Protein AF-A0A351SE02-F1 (afdb_monomer)

Radius of gyration: 25.23 Å; Cα contacts (8 Å, |Δi|>4): 881; chains: 1; bounding box: 56×39×75 Å

Mean predicted aligned error: 7.27 Å

Solvent-accessible surface area (backbone atoms only — not comparable to full-atom values): 20654 Å² total; per-residue (Å²): 128,82,61,80,40,24,62,47,74,47,62,31,54,42,85,89,70,77,54,74,84,46,60,31,96,68,68,41,52,20,34,37,34,38,17,32,62,73,44,97,53,99,73,54,51,42,64,45,89,55,44,61,27,34,34,48,46,26,38,83,86,72,43,64,73,48,87,78,44,51,63,50,14,23,31,32,40,38,34,26,38,43,74,86,55,94,84,47,66,59,56,66,47,96,65,89,47,91,84,68,55,26,61,90,56,46,68,37,57,36,46,35,87,83,87,40,40,54,44,61,73,86,66,56,66,69,48,76,38,55,32,55,40,34,51,78,77,44,98,88,51,94,63,78,35,30,29,41,71,49,76,41,34,33,49,64,54,38,56,61,53,67,70,34,68,72,49,60,54,48,53,51,51,49,40,47,51,52,34,46,21,48,27,38,42,13,69,72,54,93,62,63,55,38,31,57,46,24,3,60,55,64,36,82,87,37,81,67,48,67,89,47,27,34,26,44,96,45,82,64,38,21,40,21,24,46,39,42,31,30,48,54,36,16,59,72,61,73,49,93,51,40,27,35,50,33,80,49,98,87,50,73,36,54,32,73,57,96,48,41,85,59,48,39,53,48,42,48,22,44,52,92,31,31,28,22,33,30,6,44,16,15,25,58,90,38,74,50,53,76,78,92,69,29,26,23,30,38,50,100,49,90,59,61,26,34,29,40,28,34,35,37,45,79,63,87,83,42,76,54,40,47,66,78,75,73,98,56,60,40,43,58,50,44,58,71,36,51,32,43,72,54,53,42,42,73,74,28,28,50,60,15,38,53,52,29,62,28,52,57,73,86,55,86,33,47,42,48,47,27,32,25,34,72,88,44,50,71,41,74,46,72,77,90

Structure (mmCIF, N/CA/C/O backbone):
data_AF-A0A351SE02-F1
#
_entry.id   AF-A0A351SE02-F1
#
loop_
_atom_site.group_PDB
_atom_site.id
_atom_site.type_symbol
_atom_site.label_atom_id
_atom_site.label_alt_id
_atom_site.label_comp_id
_atom_site.label_asym_id
_atom_site.label_entity_id
_atom_site.label_seq_id
_atom_site.pdbx_PDB_ins_code
_atom_site.Cartn_x
_atom_site.Cartn_y
_atom_site.Cartn_z
_atom_site.occupancy
_atom_site.B_iso_or_equiv
_atom_site.auth_seq_id
_atom_site.auth_comp_id
_atom_site.auth_asym_id
_atom_site.auth_atom_id
_atom_site.pdbx_PDB_model_num
ATOM 1 N N . CYS A 1 1 ? -3.396 -11.768 21.218 1.00 59.88 1 CYS A N 1
ATOM 2 C CA . CYS A 1 1 ? -3.656 -10.996 19.979 1.00 59.88 1 CYS A CA 1
ATOM 3 C C . CYS A 1 1 ? -4.580 -11.697 18.959 1.00 59.88 1 CYS A C 1
ATOM 5 O O . CYS A 1 1 ? -4.852 -11.090 17.928 1.00 59.88 1 CYS A O 1
ATOM 7 N N . GLY A 1 2 ? -5.120 -12.898 19.246 1.00 67.94 2 GLY A N 1
ATOM 8 C CA . GLY A 1 2 ? -6.051 -13.646 18.372 1.00 67.94 2 GLY A CA 1
ATOM 9 C C . GLY A 1 2 ? -5.576 -13.850 16.924 1.00 67.94 2 GLY A C 1
ATOM 10 O O . GLY A 1 2 ? -4.371 -13.742 16.681 1.00 67.94 2 GLY A O 1
ATOM 11 N N . ALA A 1 3 ? -6.491 -14.182 16.004 1.00 73.69 3 ALA A N 1
ATOM 12 C CA . ALA A 1 3 ? -6.165 -14.479 14.605 1.00 73.69 3 ALA A CA 1
ATOM 13 C C . ALA A 1 3 ? -5.929 -13.209 13.764 1.00 73.69 3 ALA A C 1
ATOM 15 O O . ALA A 1 3 ? -6.309 -12.101 14.157 1.00 73.69 3 ALA A O 1
ATOM 16 N N . THR A 1 4 ? -5.254 -13.360 12.626 1.00 75.38 4 THR A N 1
ATOM 17 C CA . THR A 1 4 ? -5.071 -12.300 11.619 1.00 75.38 4 THR A CA 1
ATOM 18 C C . THR A 1 4 ? -6.427 -11.896 11.041 1.00 75.38 4 THR A C 1
ATOM 20 O O . THR A 1 4 ? -7.308 -12.739 10.909 1.00 75.38 4 THR A O 1
ATOM 23 N N . GLY A 1 5 ? -6.627 -10.609 10.755 1.00 78.69 5 GLY A N 1
ATOM 24 C CA . GLY A 1 5 ? -7.899 -10.123 10.211 1.00 78.69 5 GLY A CA 1
ATOM 25 C C . GLY A 1 5 ? -9.024 -9.938 11.237 1.00 78.69 5 GLY A C 1
ATOM 26 O O . GLY A 1 5 ? -9.997 -9.271 10.931 1.00 78.69 5 GLY A O 1
ATOM 27 N N . GLU A 1 6 ? -8.881 -10.407 12.480 1.00 86.75 6 GLU A N 1
ATOM 28 C CA . GLU A 1 6 ? -9.912 -10.209 13.514 1.00 86.75 6 GLU A CA 1
ATOM 29 C C . GLU A 1 6 ? -9.636 -9.013 14.431 1.00 86.75 6 GLU A C 1
ATOM 31 O O . GLU A 1 6 ? -8.521 -8.862 14.943 1.00 86.75 6 GLU A O 1
ATOM 36 N N . ASN A 1 7 ? -10.664 -8.242 14.769 1.00 88.81 7 ASN A N 1
ATOM 37 C CA . ASN A 1 7 ? -10.588 -7.224 15.817 1.00 88.81 7 ASN A CA 1
ATOM 38 C C . ASN A 1 7 ? -10.324 -7.848 17.198 1.00 88.81 7 ASN A C 1
ATOM 40 O O . ASN A 1 7 ? -10.584 -9.036 17.433 1.00 88.81 7 ASN A O 1
ATOM 44 N N . LYS A 1 8 ? -9.757 -7.075 18.133 1.00 90.31 8 LYS A N 1
ATOM 45 C CA . LYS A 1 8 ? -9.518 -7.544 19.511 1.00 90.31 8 LYS A CA 1
ATOM 46 C C . LYS A 1 8 ? -9.843 -6.487 20.544 1.00 90.31 8 LYS A C 1
ATOM 48 O O . LYS A 1 8 ? -9.488 -5.334 20.351 1.00 90.31 8 LYS A O 1
ATOM 53 N N . ILE A 1 9 ? -10.404 -6.934 21.665 1.00 92.00 9 ILE A N 1
ATOM 54 C CA . ILE A 1 9 ? -10.691 -6.139 22.857 1.00 92.00 9 ILE A CA 1
ATOM 55 C C . ILE A 1 9 ? -9.989 -6.739 24.083 1.00 92.00 9 ILE A C 1
ATOM 57 O O . ILE A 1 9 ? -9.808 -7.956 24.174 1.00 92.00 9 ILE A O 1
ATOM 61 N N . GLY A 1 10 ? -9.542 -5.890 25.008 1.00 89.88 10 GLY A N 1
ATOM 62 C CA . GLY A 1 10 ? -8.953 -6.306 26.282 1.00 89.88 10 GLY A CA 1
ATOM 63 C C . GLY A 1 10 ? -8.622 -5.130 27.199 1.00 89.88 10 GLY A C 1
ATOM 64 O O . GLY A 1 10 ? -8.841 -3.975 26.844 1.00 89.88 10 GLY A O 1
ATOM 65 N N . ARG A 1 11 ? -8.088 -5.415 28.389 1.00 87.88 11 ARG A N 1
ATOM 66 C CA . ARG A 1 11 ? -7.691 -4.386 29.366 1.00 87.88 11 ARG A CA 1
ATOM 67 C C . ARG A 1 11 ? -6.524 -3.527 28.865 1.00 87.88 11 ARG A C 1
ATOM 69 O O . ARG A 1 11 ? -5.602 -4.019 28.212 1.00 87.88 11 ARG A O 1
ATOM 76 N N . LEU A 1 12 ? -6.536 -2.261 29.265 1.00 86.69 12 LEU A N 1
ATOM 77 C CA . LEU A 1 12 ? -5.465 -1.286 29.105 1.00 86.69 12 LEU A CA 1
ATOM 78 C C . LEU A 1 12 ? -4.957 -0.870 30.504 1.00 86.69 12 LEU A C 1
ATOM 80 O O . LEU A 1 12 ? -5.762 -0.472 31.345 1.00 86.69 12 LEU A O 1
ATOM 84 N N . PRO A 1 13 ? -3.643 -0.951 30.784 1.00 77.75 13 PRO A N 1
ATOM 85 C CA . PRO A 1 13 ? -2.550 -1.223 29.860 1.00 77.75 13 PRO A CA 1
ATOM 86 C C . PRO A 1 13 ? -2.472 -2.694 29.447 1.00 77.75 13 PRO A C 1
ATOM 88 O O . PRO A 1 13 ? -2.490 -3.604 30.276 1.00 77.75 13 PRO A O 1
ATOM 91 N N . TRP A 1 14 ? -2.304 -2.929 28.146 1.00 71.69 14 TRP A N 1
ATOM 92 C CA . TRP A 1 14 ? -1.930 -4.250 27.659 1.00 71.69 14 TRP A CA 1
ATOM 93 C C . TRP A 1 14 ? -0.460 -4.490 28.005 1.00 71.69 14 TRP A C 1
ATOM 95 O O . TRP A 1 14 ? 0.372 -3.610 27.783 1.00 71.69 14 TRP A O 1
ATOM 105 N N . ARG A 1 15 ? -0.105 -5.685 28.496 1.00 67.50 15 ARG A N 1
ATOM 106 C CA . ARG A 1 15 ? 1.267 -6.002 28.956 1.00 67.50 15 ARG A CA 1
ATOM 107 C C . ARG A 1 15 ? 2.363 -5.616 27.946 1.00 67.50 15 ARG A C 1
ATOM 109 O O . ARG A 1 15 ? 3.444 -5.203 28.343 1.00 67.50 15 ARG A O 1
ATOM 116 N N . SER A 1 16 ? 2.086 -5.743 26.650 1.00 67.12 16 SER A N 1
ATOM 117 C CA . SER A 1 16 ? 3.017 -5.444 25.557 1.00 67.12 16 SER A CA 1
ATOM 118 C C . SER A 1 16 ? 3.159 -3.958 25.220 1.00 67.12 16 SER A C 1
ATOM 120 O O . SER A 1 16 ? 4.087 -3.613 24.502 1.00 67.12 16 SER A O 1
ATOM 122 N N . LEU A 1 17 ? 2.262 -3.087 25.694 1.00 71.25 17 LEU A N 1
ATOM 123 C CA . LEU A 1 17 ? 2.341 -1.644 25.438 1.00 71.25 17 LEU A CA 1
ATOM 124 C C . LEU A 1 17 ? 3.333 -0.937 26.368 1.00 71.25 17 LEU A C 1
ATOM 126 O O . LEU A 1 17 ? 3.732 0.181 26.072 1.00 71.25 17 LEU A O 1
ATOM 130 N N . ALA A 1 18 ? 3.733 -1.581 27.473 1.00 74.56 18 ALA A N 1
ATOM 131 C CA . ALA A 1 18 ? 4.692 -1.048 28.444 1.00 74.56 18 ALA A CA 1
ATOM 132 C C . ALA A 1 18 ? 4.355 0.369 28.962 1.00 74.56 18 ALA A C 1
ATOM 134 O O . ALA A 1 18 ? 5.245 1.121 29.356 1.00 74.56 18 ALA A O 1
ATOM 135 N N . ILE A 1 19 ? 3.066 0.725 28.983 1.00 80.75 19 ILE A N 1
ATOM 136 C CA . ILE A 1 19 ? 2.580 1.978 29.564 1.00 80.75 19 ILE A CA 1
ATOM 137 C C . ILE A 1 19 ? 2.117 1.746 31.013 1.00 80.75 19 ILE A C 1
ATOM 139 O O . ILE A 1 19 ? 1.640 0.649 31.328 1.00 80.75 19 ILE A O 1
ATOM 143 N N . PRO A 1 20 ? 2.233 2.752 31.899 1.00 81.00 20 PRO A N 1
ATOM 144 C CA . PRO A 1 20 ? 1.695 2.664 33.252 1.00 81.00 20 PRO A CA 1
ATOM 145 C C . PRO A 1 20 ? 0.178 2.407 33.267 1.00 81.00 20 PRO A C 1
ATOM 147 O O . PRO A 1 20 ? -0.508 2.754 32.303 1.00 81.00 20 PRO A O 1
ATOM 150 N N . PRO A 1 21 ? -0.367 1.847 34.361 1.00 80.12 21 PRO A N 1
ATOM 151 C CA . PRO A 1 21 ? -1.804 1.760 34.591 1.00 80.12 21 PRO A CA 1
ATOM 152 C C . PRO A 1 21 ? -2.498 3.112 34.421 1.00 80.12 21 PRO A C 1
ATOM 154 O O . PRO A 1 21 ? -2.111 4.096 35.050 1.00 80.12 21 PRO A O 1
ATOM 157 N N . ILE A 1 22 ? -3.536 3.151 33.587 1.00 82.38 22 ILE A N 1
ATOM 158 C CA . ILE A 1 22 ? -4.387 4.328 33.403 1.00 82.38 22 ILE A CA 1
ATOM 159 C C . ILE A 1 22 ? -5.779 3.953 33.898 1.00 82.38 22 ILE A C 1
ATOM 161 O O . ILE A 1 22 ? -6.330 2.930 33.487 1.00 82.38 22 ILE A O 1
ATOM 165 N N . LYS A 1 23 ? -6.325 4.772 34.799 1.00 83.38 23 LYS A N 1
ATOM 166 C CA . LYS A 1 23 ? -7.641 4.573 35.410 1.00 83.38 23 LYS A CA 1
ATOM 167 C C . LYS A 1 23 ? -8.610 5.657 34.943 1.00 83.38 23 LYS A C 1
ATOM 169 O O . LYS A 1 23 ? -8.214 6.811 34.780 1.00 83.38 23 LYS A O 1
ATOM 174 N N . GLY A 1 24 ? -9.858 5.267 34.705 1.00 79.62 24 GLY A N 1
ATOM 175 C CA . GLY A 1 24 ? -10.961 6.174 34.400 1.00 79.62 24 GLY A CA 1
ATOM 176 C C . GLY A 1 24 ? -11.439 6.955 35.629 1.00 79.62 24 GLY A C 1
ATOM 177 O O . GLY A 1 24 ? -10.890 6.823 36.724 1.00 79.62 24 GLY A O 1
ATOM 178 N N . GLY A 1 25 ? -12.491 7.759 35.447 1.00 73.12 25 GLY A N 1
ATOM 179 C CA . GLY A 1 25 ? -13.055 8.612 36.504 1.00 73.12 25 GLY A CA 1
ATOM 180 C C . GLY A 1 25 ? -13.551 7.848 37.738 1.00 73.12 25 GLY A C 1
ATOM 181 O O . GLY A 1 25 ? -13.456 8.368 38.845 1.00 73.12 25 GLY A O 1
ATOM 182 N N . ASP A 1 26 ? -13.987 6.600 37.556 1.00 78.94 26 ASP A N 1
ATOM 183 C CA . ASP A 1 26 ? -14.479 5.721 38.625 1.00 78.94 26 ASP A CA 1
ATOM 184 C C . ASP A 1 26 ? -13.391 4.795 39.211 1.00 78.94 26 ASP A C 1
ATOM 186 O O . ASP A 1 26 ? -13.684 3.880 39.976 1.00 78.94 26 ASP A O 1
ATOM 190 N N . GLY A 1 27 ? -12.113 5.020 38.875 1.00 79.38 27 GLY A N 1
ATOM 191 C CA . GLY A 1 27 ? -10.978 4.271 39.434 1.00 79.38 27 GLY A CA 1
ATOM 192 C C . GLY A 1 27 ? -10.701 2.911 38.779 1.00 79.38 27 GLY A C 1
ATOM 193 O O . GLY A 1 27 ? -9.736 2.245 39.156 1.00 79.38 27 GLY A O 1
ATOM 194 N N . GLU A 1 28 ? -11.488 2.523 37.775 1.00 85.44 28 GLU A N 1
ATOM 195 C CA . GLU A 1 28 ? -11.292 1.301 36.990 1.00 85.44 28 GLU A CA 1
ATOM 196 C C . GLU A 1 28 ? -10.228 1.453 35.907 1.00 85.44 28 GLU A C 1
ATOM 198 O O . GLU A 1 28 ? -10.110 2.504 35.273 1.00 85.44 28 GLU A O 1
ATOM 203 N N . CYS A 1 29 ? -9.478 0.379 35.647 1.00 88.44 29 CYS A N 1
ATOM 204 C CA . CYS A 1 29 ? -8.575 0.349 34.501 1.00 88.44 29 CYS A CA 1
ATOM 205 C C . CYS A 1 29 ? -9.353 0.298 33.188 1.00 88.44 29 CYS A C 1
ATOM 207 O O . CYS A 1 29 ? -10.363 -0.403 33.072 1.00 88.44 29 CYS A O 1
ATOM 209 N N . LEU A 1 30 ? -8.833 1.030 32.207 1.00 91.94 30 LEU A N 1
ATOM 210 C CA . LEU A 1 30 ? -9.443 1.187 30.895 1.00 91.94 30 LEU A CA 1
ATOM 211 C C . LEU A 1 30 ? -9.507 -0.146 30.131 1.00 91.94 30 LEU A C 1
ATOM 213 O O . LEU A 1 30 ? -8.775 -1.098 30.415 1.00 91.94 30 LEU A O 1
ATOM 217 N N . TRP A 1 31 ? -10.363 -0.192 29.119 1.00 93.06 31 TRP A N 1
ATOM 218 C CA . TRP A 1 31 ? -10.367 -1.228 28.090 1.00 93.06 31 TRP A CA 1
ATOM 219 C C . TRP A 1 31 ? -9.957 -0.633 26.749 1.00 93.06 31 TRP A C 1
ATOM 221 O O . TRP A 1 31 ? -9.998 0.578 26.542 1.00 93.06 31 TRP A O 1
ATOM 231 N N . TYR A 1 32 ? -9.522 -1.491 25.842 1.00 92.19 32 TYR A N 1
ATOM 232 C CA . TYR A 1 32 ? -8.991 -1.114 24.548 1.00 92.19 32 TYR A CA 1
ATOM 233 C C . TYR A 1 32 ? -9.416 -2.129 23.494 1.00 92.19 32 TYR A C 1
ATOM 235 O O . TYR A 1 32 ? -9.113 -3.318 23.625 1.00 92.19 32 TYR A O 1
ATOM 243 N N . ALA A 1 33 ? -10.090 -1.646 22.454 1.00 93.38 33 ALA A N 1
ATOM 244 C CA . ALA A 1 33 ? -10.347 -2.374 21.225 1.00 93.38 33 ALA A CA 1
ATOM 245 C C . ALA A 1 33 ? -9.438 -1.853 20.106 1.00 93.38 33 ALA A C 1
ATOM 247 O O . ALA A 1 33 ? -9.236 -0.647 19.967 1.00 93.38 33 ALA A O 1
ATOM 248 N N . VAL A 1 34 ? -8.898 -2.764 19.300 1.00 91.44 34 VAL A N 1
ATOM 249 C CA . VAL A 1 34 ? -8.009 -2.465 18.172 1.00 91.44 34 VAL A CA 1
ATOM 250 C C . VAL A 1 34 ? -8.439 -3.220 16.921 1.00 91.44 34 VAL A C 1
ATOM 252 O O . VAL A 1 34 ? -8.711 -4.427 16.967 1.00 91.44 34 VAL A O 1
ATOM 255 N N . SER A 1 35 ? -8.493 -2.476 15.818 1.00 89.19 35 SER A N 1
ATOM 256 C CA . SER A 1 35 ? -8.848 -2.961 14.492 1.00 89.19 35 SER A CA 1
ATOM 257 C C . SER A 1 35 ? -7.825 -3.987 14.020 1.00 89.19 35 SER A C 1
ATOM 259 O O . SER A 1 35 ? -6.627 -3.861 14.297 1.00 89.19 35 SER A O 1
ATOM 261 N N . SER A 1 36 ? -8.292 -5.008 13.308 1.00 83.19 36 SER A N 1
ATOM 262 C CA . SER A 1 36 ? -7.513 -6.172 12.893 1.00 83.19 36 SER A CA 1
ATOM 263 C C . SER A 1 36 ? -6.149 -5.836 12.280 1.00 83.19 36 SER A C 1
ATOM 265 O O . SER A 1 36 ? -5.126 -6.370 12.725 1.00 83.19 36 SER A O 1
ATOM 267 N N . SER A 1 37 ? -6.136 -4.920 11.312 1.00 81.19 37 SER A N 1
ATOM 268 C CA . SE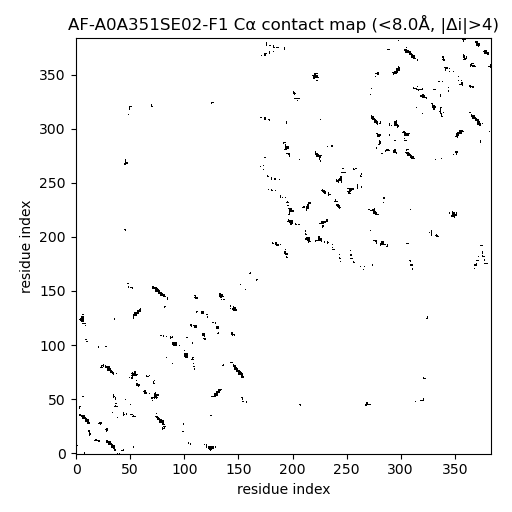R A 1 37 ? -4.950 -4.510 10.556 1.00 81.19 37 SER A CA 1
ATOM 269 C C . SER A 1 37 ? -3.948 -3.734 11.415 1.00 81.19 37 SER A C 1
ATOM 271 O O . SER A 1 37 ? -2.747 -3.814 11.186 1.00 81.19 37 SER A O 1
ATOM 273 N N . TYR A 1 38 ? -4.408 -3.082 12.486 1.00 86.00 38 TYR A N 1
ATOM 274 C CA . TYR A 1 38 ? -3.600 -2.211 13.351 1.00 86.00 38 TYR A CA 1
ATOM 275 C C . TYR A 1 38 ? -3.057 -2.903 14.607 1.00 86.00 38 TYR A C 1
ATOM 277 O O . TYR A 1 38 ? -2.436 -2.275 15.468 1.00 86.00 38 TYR A O 1
ATOM 285 N N . LYS A 1 39 ? -3.260 -4.215 14.741 1.00 82.00 39 LYS A N 1
ATOM 286 C CA . LYS A 1 39 ? -2.710 -4.991 15.858 1.00 82.00 39 LYS A CA 1
ATOM 287 C C . LYS A 1 39 ? -1.205 -5.194 15.684 1.00 82.00 39 LYS A C 1
ATOM 289 O O . LYS A 1 39 ? -0.746 -5.627 14.636 1.00 82.00 39 LYS A O 1
ATOM 294 N N . GLY A 1 40 ? -0.434 -5.018 16.758 1.00 65.00 40 GLY A N 1
ATOM 295 C CA . GLY A 1 40 ? 1.036 -5.113 16.753 1.00 65.00 40 GLY A CA 1
ATOM 296 C C . GLY A 1 40 ? 1.659 -6.509 16.560 1.00 65.00 40 GLY A C 1
ATOM 297 O O . GLY A 1 40 ? 2.735 -6.755 17.100 1.00 65.00 40 GLY A O 1
ATOM 298 N N . ARG A 1 41 ? 1.017 -7.455 15.855 1.00 57.50 41 ARG A N 1
ATOM 299 C CA . ARG A 1 41 ? 1.614 -8.767 15.526 1.00 57.50 41 ARG A CA 1
ATOM 300 C C . ARG A 1 41 ? 2.029 -8.796 14.053 1.00 57.50 41 ARG A C 1
ATOM 302 O O . ARG A 1 41 ? 1.307 -8.286 13.210 1.00 57.50 41 ARG A O 1
ATOM 309 N N . ALA A 1 42 ? 3.154 -9.455 13.760 1.00 51.75 42 ALA A N 1
ATOM 310 C CA . ALA A 1 42 ? 3.844 -9.529 12.461 1.00 51.75 42 ALA A CA 1
ATOM 311 C C . ALA A 1 42 ? 3.056 -10.135 11.273 1.00 51.75 42 ALA A C 1
ATOM 313 O O . ALA A 1 42 ? 3.655 -10.506 10.275 1.00 51.75 42 ALA A O 1
ATOM 314 N N . THR A 1 43 ? 1.736 -10.284 11.375 1.00 57.78 43 THR A N 1
ATOM 315 C CA . THR A 1 43 ? 0.896 -10.842 10.307 1.00 57.78 43 THR A CA 1
ATOM 316 C C . THR A 1 43 ? 0.106 -9.786 9.545 1.00 57.78 43 THR A C 1
ATOM 318 O O . THR A 1 43 ? -0.466 -10.118 8.514 1.00 57.78 43 THR A O 1
ATOM 321 N N . SER A 1 44 ? 0.002 -8.555 10.057 1.00 70.06 44 SER A N 1
ATOM 322 C CA . SER A 1 44 ? -0.679 -7.487 9.322 1.00 70.06 44 SER A CA 1
ATOM 323 C C . SER A 1 44 ? 0.228 -7.005 8.195 1.00 70.06 44 SER A C 1
ATOM 325 O O . SER A 1 44 ? 1.309 -6.477 8.452 1.00 70.06 44 SER A O 1
ATOM 327 N N . LYS A 1 45 ? -0.218 -7.236 6.963 1.00 80.19 45 LYS A N 1
ATOM 328 C CA . LYS A 1 45 ? 0.387 -6.738 5.726 1.00 80.19 45 LYS A CA 1
ATOM 329 C C . LYS A 1 45 ? -0.502 -5.639 5.161 1.00 80.19 45 LYS A C 1
ATOM 331 O O . LYS A 1 45 ? -1.692 -5.609 5.476 1.00 80.19 45 LYS A O 1
ATOM 336 N N . LEU A 1 46 ? 0.064 -4.790 4.309 1.00 87.75 46 LEU A N 1
ATOM 337 C CA . LEU A 1 46 ? -0.655 -3.699 3.654 1.00 87.75 46 LEU A CA 1
ATOM 338 C C . LEU A 1 46 ? -1.227 -2.660 4.637 1.00 87.75 46 LEU A C 1
ATOM 340 O O . LEU A 1 46 ? -2.348 -2.207 4.448 1.00 87.75 46 LEU A O 1
ATOM 344 N N . VAL A 1 47 ? -0.487 -2.321 5.706 1.00 88.56 47 VAL A N 1
ATOM 345 C CA . VAL A 1 47 ? -0.898 -1.305 6.694 1.00 88.56 47 VAL A CA 1
ATOM 346 C C . VAL A 1 47 ? -0.333 0.063 6.309 1.00 88.56 47 VAL A C 1
ATOM 348 O O . VAL A 1 47 ? 0.796 0.413 6.658 1.00 88.56 47 VAL A O 1
ATOM 351 N N . ASN A 1 48 ? -1.142 0.843 5.602 1.00 89.06 48 ASN A N 1
ATOM 352 C CA . ASN A 1 48 ? -0.829 2.162 5.058 1.00 89.06 48 ASN A CA 1
ATOM 353 C C . ASN A 1 48 ? -2.021 3.134 5.176 1.00 89.06 48 ASN A C 1
ATOM 355 O O . ASN A 1 48 ? -3.050 2.830 5.788 1.00 89.06 48 ASN A O 1
ATOM 359 N N . ALA A 1 49 ? -1.870 4.321 4.587 1.00 88.12 49 ALA A N 1
ATOM 360 C CA . ALA A 1 49 ? -2.865 5.393 4.598 1.00 88.12 49 ALA A CA 1
ATOM 361 C C . ALA A 1 49 ? -4.195 5.046 3.909 1.00 88.12 49 ALA A C 1
ATOM 363 O O . ALA A 1 49 ? -5.155 5.795 4.055 1.00 88.12 49 ALA A O 1
ATOM 364 N N . ASP A 1 50 ? -4.273 3.921 3.204 1.00 86.69 50 ASP A N 1
ATOM 365 C CA . ASP A 1 50 ? -5.478 3.415 2.547 1.00 86.69 50 ASP A CA 1
ATOM 366 C C . ASP A 1 50 ? -6.063 2.190 3.277 1.00 86.69 50 ASP A C 1
ATOM 368 O O . ASP A 1 50 ? -7.037 1.584 2.831 1.00 86.69 50 ASP A O 1
ATOM 372 N N . THR A 1 51 ? -5.483 1.802 4.419 1.00 86.88 51 THR A N 1
ATOM 373 C CA . THR A 1 51 ? -6.014 0.744 5.290 1.00 86.88 51 THR A CA 1
ATOM 374 C C . THR A 1 51 ? -7.166 1.271 6.126 1.00 86.88 51 THR A C 1
ATOM 376 O O . THR A 1 51 ? -7.036 2.314 6.760 1.00 86.88 51 THR A O 1
ATOM 379 N N . ASN A 1 52 ? -8.269 0.528 6.174 1.00 83.75 52 ASN A N 1
ATOM 380 C CA . ASN A 1 52 ? -9.458 0.909 6.929 1.00 83.75 52 ASN A CA 1
ATOM 381 C C . ASN A 1 52 ? -9.399 0.551 8.412 1.00 83.75 52 ASN A C 1
ATOM 383 O O . ASN A 1 52 ? -8.863 -0.484 8.817 1.00 83.75 52 ASN A O 1
ATOM 387 N N . GLY A 1 53 ? -10.078 1.369 9.215 1.00 87.00 53 GLY A N 1
ATOM 388 C CA . GLY A 1 53 ? -10.603 0.936 10.504 1.00 87.00 53 GLY A CA 1
ATOM 389 C C . GLY A 1 53 ? -11.776 -0.035 10.339 1.00 87.00 53 GLY A C 1
ATOM 390 O O . GLY A 1 53 ? -12.471 -0.019 9.325 1.00 87.00 53 GLY A O 1
ATOM 391 N N . PHE A 1 54 ? -12.008 -0.860 11.356 1.00 88.94 54 PHE A N 1
ATOM 392 C CA . PHE A 1 54 ? -13.116 -1.821 11.398 1.00 88.94 54 PHE A CA 1
ATOM 393 C C . PHE A 1 54 ? -14.043 -1.564 12.584 1.00 88.94 54 PHE A C 1
ATOM 395 O O . PHE A 1 54 ? -14.682 -2.487 13.082 1.00 88.94 54 PHE A O 1
ATOM 402 N N . PHE A 1 55 ? -14.119 -0.306 13.024 1.00 92.12 55 PHE A N 1
ATOM 403 C CA . PHE A 1 55 ? -14.994 0.110 14.108 1.00 92.12 55 PHE A CA 1
ATOM 404 C C . PHE A 1 55 ? -15.865 1.305 13.737 1.00 92.12 55 PHE A C 1
ATOM 406 O O . PHE A 1 55 ? -15.393 2.285 13.153 1.00 92.12 55 PHE A O 1
ATOM 413 N N . GLU A 1 56 ? -17.110 1.239 14.190 1.00 93.19 56 GLU A N 1
ATOM 414 C CA . GLU A 1 56 ? -18.045 2.356 14.270 1.00 93.19 56 GLU A CA 1
ATOM 415 C C . GLU A 1 56 ? -18.409 2.617 15.731 1.00 93.19 56 GLU A C 1
ATOM 417 O O . GLU A 1 56 ? -18.470 1.704 16.552 1.00 93.19 56 GLU A O 1
ATOM 422 N N . VAL A 1 57 ? -18.651 3.883 16.066 1.00 94.06 57 VAL A N 1
ATOM 423 C CA . VAL A 1 57 ? -19.126 4.277 17.393 1.00 94.06 57 VAL A CA 1
ATOM 424 C C . VAL A 1 57 ? -20.396 5.085 17.228 1.00 94.06 57 VAL A C 1
ATOM 426 O O . VAL A 1 57 ? -20.396 6.083 16.511 1.00 94.06 57 VAL A O 1
ATOM 429 N N . PHE A 1 58 ? -21.445 4.690 17.932 1.00 94.06 58 PHE A N 1
ATOM 430 C CA . PHE A 1 58 ? -22.718 5.386 17.997 1.00 94.06 58 PHE A CA 1
ATOM 431 C C . PHE A 1 58 ? -22.782 6.289 19.231 1.00 94.06 58 PHE A C 1
ATOM 433 O O . PHE A 1 58 ? -22.241 5.991 20.300 1.00 94.06 58 PHE A O 1
ATOM 440 N N . ASN A 1 59 ? -23.437 7.431 19.071 1.00 91.19 59 ASN A N 1
ATOM 441 C CA . ASN A 1 59 ? -23.866 8.290 20.159 1.00 91.19 59 ASN A CA 1
ATOM 442 C C . ASN A 1 59 ? -25.160 7.742 20.772 1.00 91.19 59 ASN A C 1
ATOM 444 O O . ASN A 1 59 ? -25.869 6.937 20.175 1.00 91.19 59 ASN A O 1
ATOM 448 N N . THR A 1 60 ? -25.517 8.242 21.952 1.00 88.19 60 THR A N 1
ATOM 449 C CA . THR A 1 60 ? -26.721 7.808 22.684 1.00 88.19 60 THR A CA 1
ATOM 450 C C . THR A 1 60 ? -28.040 8.133 21.989 1.00 88.19 60 THR A C 1
ATOM 452 O O . THR A 1 60 ? -29.085 7.657 22.411 1.00 88.19 60 THR A O 1
ATOM 455 N N . ASP A 1 61 ? -28.017 9.000 20.978 1.00 88.19 61 ASP A N 1
ATOM 456 C CA . ASP A 1 61 ? -29.174 9.323 20.139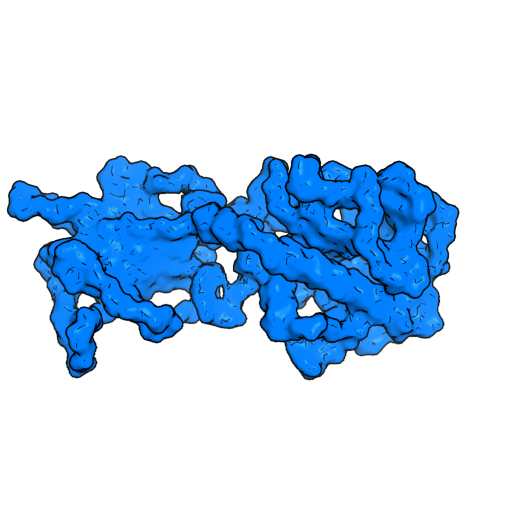 1.00 88.19 61 ASP A CA 1
ATOM 457 C C . ASP A 1 61 ? -29.279 8.423 18.892 1.00 88.19 61 ASP A C 1
ATOM 459 O O . ASP A 1 61 ? -30.134 8.658 18.040 1.00 88.19 61 ASP A O 1
ATOM 463 N N . GLY A 1 62 ? -28.416 7.406 18.778 1.00 88.25 62 GLY A N 1
ATOM 464 C CA . GLY A 1 62 ? -28.360 6.486 17.643 1.00 88.25 62 GLY A CA 1
ATOM 465 C C . GLY A 1 62 ? -27.654 7.055 16.411 1.00 88.25 62 GLY A C 1
ATOM 466 O O . GLY A 1 62 ? -27.633 6.406 15.367 1.00 88.25 62 GLY A O 1
ATOM 467 N N . THR A 1 63 ? -27.069 8.254 16.492 1.00 91.62 63 THR A N 1
ATOM 468 C CA . THR A 1 63 ? -26.256 8.803 15.398 1.00 91.62 63 THR A CA 1
ATOM 469 C C . THR A 1 63 ? -24.842 8.234 15.430 1.00 91.62 63 THR A C 1
ATOM 471 O O . THR A 1 63 ? -24.279 8.010 16.501 1.00 91.62 63 THR A O 1
ATOM 474 N N . LEU A 1 64 ? -24.227 8.029 14.265 1.00 90.69 64 LEU A N 1
ATOM 475 C CA . LEU A 1 64 ? -22.805 7.704 14.206 1.00 90.69 64 LEU A CA 1
ATOM 476 C C . LEU A 1 64 ? -21.976 8.896 14.706 1.00 90.69 64 LEU A C 1
ATOM 478 O O . LEU A 1 64 ? -22.198 10.043 14.317 1.00 90.69 64 LEU A O 1
ATOM 482 N N . ALA A 1 65 ? -20.993 8.621 15.560 1.00 85.75 65 ALA A N 1
ATOM 483 C CA . ALA A 1 65 ? -20.063 9.621 16.075 1.00 85.75 65 ALA A CA 1
ATOM 484 C C . ALA A 1 65 ? -19.095 10.149 15.000 1.00 85.75 65 ALA A C 1
ATOM 486 O O . ALA A 1 65 ? -18.486 11.196 15.204 1.00 85.75 65 ALA A O 1
ATOM 487 N N . HIS A 1 66 ? -18.970 9.433 13.878 1.00 79.31 66 HIS A N 1
ATOM 488 C CA . HIS A 1 66 ? -18.138 9.756 12.715 1.00 79.31 66 HIS A CA 1
ATOM 489 C C . HIS A 1 66 ? -18.921 9.472 11.424 1.00 79.31 66 HIS A C 1
ATOM 491 O O . HIS A 1 66 ? -19.943 8.797 11.474 1.00 79.31 66 HIS A O 1
ATOM 497 N N . SER A 1 67 ? -18.481 9.979 10.270 1.00 66.88 67 SER A N 1
ATOM 498 C CA . SER A 1 67 ? -19.285 10.034 9.030 1.00 66.88 67 SER A CA 1
ATOM 499 C C . SER A 1 67 ? -19.706 8.678 8.426 1.00 66.88 67 SER A C 1
ATOM 501 O O . SER A 1 67 ? -20.467 8.661 7.462 1.00 66.88 67 SER A O 1
ATOM 503 N N . GLY A 1 68 ? -19.229 7.548 8.963 1.00 68.81 68 GLY A N 1
ATOM 504 C CA . GLY A 1 68 ? -19.416 6.206 8.393 1.00 68.81 68 GLY A CA 1
ATOM 505 C C . GLY A 1 68 ? -18.561 5.949 7.144 1.00 68.81 68 GLY A C 1
ATOM 506 O O . GLY A 1 68 ? -18.448 4.804 6.696 1.00 68.81 68 GLY A O 1
ATOM 507 N N . ASN A 1 69 ? -17.917 6.988 6.602 1.00 75.00 69 ASN A N 1
ATOM 508 C CA . ASN A 1 69 ? -16.989 6.858 5.491 1.00 75.00 69 ASN A CA 1
ATOM 509 C C . ASN A 1 69 ? -15.756 6.050 5.902 1.00 75.00 69 ASN A C 1
ATOM 511 O O . ASN A 1 69 ? -15.350 6.038 7.065 1.00 75.00 69 ASN A O 1
ATOM 515 N N . ALA A 1 70 ? -15.138 5.399 4.921 1.00 72.25 70 ALA A N 1
ATOM 516 C CA . ALA A 1 70 ? -13.992 4.520 5.107 1.00 72.25 70 ALA A CA 1
ATOM 517 C C . ALA A 1 70 ? -12.797 5.222 5.791 1.00 72.25 70 ALA A C 1
ATOM 519 O O . ALA A 1 70 ? -12.197 4.667 6.714 1.00 72.25 70 ALA A O 1
ATOM 520 N N . GLU A 1 71 ? -12.513 6.469 5.414 1.00 73.38 71 GLU A N 1
ATOM 521 C CA . GLU A 1 71 ? -11.448 7.314 5.972 1.00 73.38 71 GLU A CA 1
ATOM 522 C C . GLU A 1 71 ? -11.690 7.768 7.422 1.00 73.38 71 GLU A C 1
ATOM 524 O O . GLU A 1 71 ? -10.739 8.041 8.159 1.00 73.38 71 GLU A O 1
ATOM 529 N N . ASP A 1 72 ? -12.949 7.792 7.860 1.00 80.25 72 ASP A N 1
ATOM 530 C CA . ASP A 1 72 ? -13.340 8.166 9.223 1.00 80.25 72 ASP A CA 1
ATOM 531 C C . ASP A 1 72 ? -13.574 6.943 10.120 1.00 80.25 72 ASP A C 1
ATOM 533 O O . ASP A 1 72 ? -13.895 7.079 11.307 1.00 80.25 72 ASP A O 1
ATOM 537 N N . ARG A 1 73 ? -13.382 5.729 9.585 1.00 86.69 73 ARG A N 1
ATOM 538 C CA . ARG A 1 73 ? -13.500 4.507 10.380 1.00 86.69 73 ARG A CA 1
ATOM 539 C C . ARG A 1 73 ? -12.470 4.487 11.494 1.00 86.69 73 ARG A C 1
ATOM 541 O O . ARG A 1 73 ? -11.305 4.873 11.353 1.00 86.69 73 ARG A O 1
ATOM 548 N N . ILE A 1 74 ? -12.918 3.978 12.630 1.00 92.06 74 ILE A N 1
ATOM 549 C CA . ILE A 1 74 ? -12.130 3.964 13.848 1.00 92.06 74 ILE A CA 1
ATOM 550 C C . ILE A 1 74 ? -11.185 2.758 13.815 1.00 92.06 74 ILE A C 1
ATOM 552 O O . ILE A 1 74 ? -11.580 1.630 13.513 1.00 92.06 74 ILE A O 1
ATOM 556 N N . ILE A 1 75 ? -9.910 2.996 14.124 1.00 91.94 75 ILE A N 1
ATOM 557 C CA . ILE A 1 75 ? -8.881 1.946 14.189 1.00 91.94 75 ILE A CA 1
ATOM 558 C C . ILE A 1 75 ? -8.669 1.451 15.617 1.00 91.94 75 ILE A C 1
ATOM 560 O O . ILE A 1 75 ? -8.165 0.347 15.827 1.00 91.94 75 ILE A O 1
ATOM 564 N N . ALA A 1 76 ? -9.053 2.259 16.605 1.00 93.69 76 ALA A N 1
ATOM 565 C CA . ALA A 1 76 ? -9.000 1.878 17.999 1.00 93.69 76 ALA A CA 1
ATOM 566 C C . ALA A 1 76 ? -10.016 2.635 18.859 1.00 93.69 76 ALA A C 1
ATOM 568 O O . ALA A 1 76 ? -10.258 3.826 18.660 1.00 93.69 76 ALA A O 1
ATOM 569 N N . VAL A 1 77 ? -10.552 1.944 19.863 1.00 95.19 77 VAL A N 1
ATOM 570 C CA . VAL A 1 77 ? -11.462 2.504 20.867 1.00 95.19 77 VAL A CA 1
ATOM 571 C C . VAL A 1 77 ? -10.883 2.245 22.248 1.00 95.19 77 VAL A C 1
ATOM 573 O O . VAL A 1 77 ? -10.470 1.132 22.563 1.00 95.19 77 VAL A O 1
ATOM 576 N N . ILE A 1 78 ? -10.842 3.276 23.079 1.00 94.25 78 ILE A N 1
ATOM 577 C CA . ILE A 1 78 ? -10.459 3.197 24.484 1.00 94.25 78 ILE A CA 1
ATOM 578 C C . ILE A 1 78 ? -11.724 3.425 25.301 1.00 94.25 78 ILE A C 1
ATOM 580 O O . ILE A 1 78 ? -12.373 4.460 25.155 1.00 94.25 78 ILE A O 1
ATOM 584 N N . PHE A 1 79 ? -12.052 2.475 26.167 1.00 94.25 79 PHE A N 1
ATOM 585 C CA . PHE A 1 79 ? -13.227 2.529 27.025 1.00 94.25 79 PHE A CA 1
ATOM 586 C C . PHE A 1 79 ? -12.790 2.839 28.451 1.00 94.25 79 PHE A C 1
ATOM 588 O O . PHE A 1 79 ? -11.870 2.215 28.986 1.00 94.25 79 PHE A O 1
ATOM 595 N N . ALA A 1 80 ? -13.471 3.786 29.074 1.00 93.44 80 ALA A N 1
ATOM 596 C CA . ALA A 1 80 ? -13.480 3.970 30.510 1.00 93.44 80 ALA A CA 1
ATOM 597 C C . ALA A 1 80 ? -14.806 3.410 31.035 1.00 93.44 80 ALA A C 1
ATOM 599 O O . ALA A 1 80 ? -15.831 4.077 30.849 1.00 93.44 80 ALA A O 1
ATOM 600 N N . PRO A 1 81 ? -14.783 2.220 31.668 1.00 91.88 81 PRO A N 1
ATOM 601 C CA . PRO A 1 81 ? -15.943 1.698 32.374 1.00 91.88 81 PRO A CA 1
ATOM 602 C C . PRO A 1 81 ? -16.435 2.724 33.383 1.00 91.88 81 PRO A C 1
ATOM 604 O O . PRO A 1 81 ? -15.623 3.291 34.127 1.00 91.88 81 PRO A O 1
ATOM 607 N N . GLY A 1 82 ? -17.740 2.969 33.405 1.00 89.62 82 GLY A N 1
ATOM 608 C CA . GLY A 1 82 ? -18.338 3.794 34.443 1.00 89.62 82 GLY A CA 1
ATOM 609 C C . GLY A 1 82 ? -18.568 3.007 35.733 1.00 89.62 82 GLY A C 1
ATOM 610 O O . GLY A 1 82 ? -18.041 1.903 35.942 1.00 89.62 82 GLY A O 1
ATOM 611 N N . HIS A 1 83 ? -19.380 3.582 36.618 1.00 88.69 83 HIS A N 1
ATOM 612 C CA . HIS A 1 83 ? -19.844 2.927 37.839 1.00 88.69 83 HIS A CA 1
ATOM 613 C C . HIS A 1 83 ? -20.452 1.542 37.540 1.00 88.69 83 HIS A C 1
ATOM 615 O O . HIS A 1 83 ? -21.207 1.442 36.576 1.00 88.69 83 HIS A O 1
ATOM 621 N N . PRO A 1 84 ? -20.190 0.493 38.345 1.00 89.19 84 PRO A N 1
ATOM 622 C CA . PRO A 1 84 ? -20.780 -0.823 38.113 1.00 89.19 84 PRO A CA 1
ATOM 623 C C . PRO A 1 84 ? -22.309 -0.768 38.044 1.00 89.19 84 PRO A C 1
ATOM 625 O O . PRO A 1 84 ? -22.955 -0.199 38.928 1.00 89.19 84 PRO A O 1
ATOM 628 N N . LEU A 1 85 ? -22.884 -1.364 37.001 1.00 88.19 85 LEU A N 1
ATOM 629 C CA . LEU A 1 85 ? -24.331 -1.446 36.801 1.00 88.19 85 LEU A CA 1
ATOM 630 C C . LEU A 1 85 ? -24.813 -2.896 36.958 1.00 88.19 85 LEU A C 1
ATOM 632 O O . LEU A 1 85 ? -24.122 -3.842 36.584 1.00 88.19 85 LEU A O 1
ATOM 636 N N . GLY A 1 86 ? -26.020 -3.077 37.503 1.00 85.62 86 GLY A N 1
ATOM 637 C CA . GLY A 1 86 ? -26.660 -4.392 37.614 1.00 85.62 86 GLY A CA 1
ATOM 638 C C . GLY A 1 86 ? -25.839 -5.419 38.405 1.00 85.62 86 GLY A C 1
ATOM 639 O O . GLY A 1 86 ? -25.456 -5.173 39.546 1.00 85.62 86 GLY A O 1
ATOM 640 N N . GLU A 1 87 ? -25.607 -6.585 37.797 1.00 84.81 87 GLU A N 1
ATOM 641 C CA . GLU A 1 87 ? -24.916 -7.736 38.401 1.00 84.81 87 GLU A CA 1
ATOM 642 C C . GLU A 1 87 ? -23.441 -7.848 37.978 1.00 84.81 87 GLU A C 1
ATOM 644 O O . GLU A 1 87 ? -22.852 -8.925 38.057 1.00 84.81 87 GLU A O 1
ATOM 649 N N . GLN A 1 88 ? -22.830 -6.758 37.508 1.00 87.94 88 GLN A N 1
ATOM 650 C CA . GLN A 1 88 ? -21.429 -6.776 37.099 1.00 87.94 88 GLN A CA 1
ATOM 651 C C . GLN A 1 88 ? -20.498 -7.238 38.226 1.00 87.94 88 GLN A C 1
ATOM 653 O O . GLN A 1 88 ? -20.310 -6.553 39.235 1.00 87.94 88 GLN A O 1
ATOM 658 N N . ASP A 1 89 ? -19.855 -8.388 38.015 1.00 87.75 89 ASP A N 1
ATOM 659 C CA . ASP A 1 89 ? -18.837 -8.917 38.915 1.00 87.75 89 ASP A CA 1
ATOM 660 C C . ASP A 1 89 ? -17.450 -8.460 38.468 1.00 87.75 89 ASP A C 1
ATOM 662 O O . ASP A 1 89 ? -16.816 -9.054 37.594 1.00 87.75 89 ASP A O 1
ATOM 666 N N . ARG A 1 90 ? -16.959 -7.391 39.095 1.00 87.75 90 ARG A N 1
ATOM 667 C CA . ARG A 1 90 ? -15.606 -6.860 38.877 1.00 87.75 90 ARG A CA 1
ATOM 668 C C . ARG A 1 90 ? -14.574 -7.446 39.849 1.00 87.75 90 ARG A C 1
ATOM 670 O O . ARG A 1 90 ? -13.483 -6.890 39.986 1.00 87.75 90 ARG A O 1
ATOM 677 N N . GLY A 1 91 ? -14.904 -8.550 40.525 1.00 80.88 91 GLY A N 1
ATOM 678 C CA . GLY A 1 91 ? -14.064 -9.217 41.515 1.00 80.88 91 GLY A CA 1
ATOM 679 C C . GLY A 1 91 ? -12.703 -9.657 40.969 1.00 80.88 91 GLY A C 1
ATOM 680 O O . GLY A 1 91 ? -12.557 -10.002 39.793 1.00 80.88 91 GLY A O 1
ATOM 681 N N . GLN A 1 92 ? -11.686 -9.613 41.838 1.00 69.62 92 GLN A N 1
ATOM 682 C CA . GLN A 1 92 ? -10.313 -10.023 41.526 1.00 69.62 92 GLN A CA 1
ATOM 683 C C . GLN A 1 92 ? -10.225 -11.516 41.199 1.00 69.62 92 GLN A C 1
ATOM 685 O O . GLN A 1 92 ? -10.758 -12.352 41.924 1.00 69.62 92 GLN A O 1
ATOM 690 N N . THR A 1 93 ? -9.480 -11.850 40.146 1.00 67.06 93 THR A N 1
ATOM 691 C CA . THR A 1 93 ? -8.939 -13.202 39.954 1.00 67.06 93 THR A CA 1
ATOM 692 C C . THR A 1 93 ? -7.852 -13.510 40.993 1.00 67.06 93 THR A C 1
ATOM 694 O O . THR A 1 93 ? -7.270 -12.586 41.556 1.00 67.06 93 THR A O 1
ATOM 697 N N . ASP A 1 94 ? -7.521 -14.792 41.204 1.00 61.12 94 ASP A N 1
ATOM 698 C CA . ASP A 1 94 ? -6.480 -15.248 42.155 1.00 61.12 94 ASP A CA 1
ATOM 699 C C . ASP A 1 94 ? -5.079 -14.635 41.916 1.00 61.12 94 ASP A C 1
ATOM 701 O O . ASP A 1 94 ? -4.208 -14.672 42.792 1.00 61.12 94 ASP A O 1
ATOM 705 N N . ASP A 1 95 ? -4.860 -14.033 40.745 1.00 59.22 95 ASP A N 1
ATOM 706 C CA . ASP A 1 95 ? -3.671 -13.255 40.429 1.00 59.22 95 ASP A CA 1
ATOM 707 C C . ASP A 1 95 ? -3.667 -11.923 41.197 1.00 59.22 95 ASP A C 1
ATOM 709 O O . ASP A 1 95 ? -4.476 -11.025 40.957 1.00 59.22 95 ASP A O 1
ATOM 713 N N . LYS A 1 96 ? -2.705 -11.771 42.117 1.00 58.56 96 LYS A N 1
ATOM 714 C CA . LYS A 1 96 ? -2.450 -10.534 42.875 1.00 58.56 96 LYS A CA 1
ATOM 715 C C . LYS A 1 96 ? -1.944 -9.419 41.956 1.00 58.56 96 LYS A C 1
ATOM 717 O O . LYS A 1 96 ? -0.751 -9.124 41.918 1.00 58.56 96 LYS A O 1
ATOM 722 N N . VAL A 1 97 ? -2.845 -8.804 41.201 1.00 65.62 97 VAL A N 1
ATOM 723 C CA . VAL A 1 97 ? -2.551 -7.610 40.408 1.00 65.62 97 VAL A CA 1
ATOM 724 C C . VAL A 1 97 ? -2.828 -6.381 41.272 1.00 65.62 97 VAL A C 1
ATOM 726 O O . VAL A 1 97 ? -3.971 -6.118 41.639 1.00 65.62 97 VAL A O 1
ATOM 729 N N . GLU A 1 98 ? -1.768 -5.648 41.618 1.00 66.06 98 GLU A N 1
ATOM 730 C CA . GLU A 1 98 ? -1.825 -4.500 42.542 1.00 66.06 98 GLU A CA 1
ATOM 731 C C . GLU A 1 98 ? -2.462 -3.250 41.912 1.00 66.06 98 GLU A C 1
ATOM 733 O O . GLU A 1 98 ? -3.042 -2.429 42.616 1.00 66.06 98 GLU A O 1
ATOM 738 N N . GLU A 1 99 ? -2.398 -3.120 40.584 1.00 72.75 99 GLU A N 1
ATOM 739 C CA . GLU A 1 99 ? -2.775 -1.881 39.892 1.00 72.75 99 GLU A CA 1
ATOM 740 C C . GLU A 1 99 ? -4.092 -1.979 39.115 1.00 72.75 99 GLU A C 1
ATOM 742 O O . GLU A 1 99 ? -4.986 -1.151 39.304 1.00 72.75 99 GLU A O 1
ATOM 747 N N . CYS A 1 100 ? -4.219 -3.004 38.268 1.00 75.69 100 CYS A N 1
ATOM 748 C CA . CYS A 1 100 ? -5.404 -3.314 37.466 1.00 75.69 100 CYS A CA 1
ATOM 749 C C . CYS A 1 100 ? -5.925 -4.708 37.817 1.00 75.69 100 CYS A C 1
ATOM 751 O O . CYS A 1 100 ? -5.797 -5.644 37.027 1.00 75.69 100 CYS A O 1
ATOM 753 N N . GLY A 1 101 ? -6.438 -4.847 39.040 1.00 73.06 101 GLY A N 1
ATOM 754 C CA . GLY A 1 101 ? -7.114 -6.061 39.493 1.00 73.06 101 GLY A CA 1
ATOM 755 C C . GLY A 1 101 ? -8.460 -6.293 38.799 1.00 73.06 101 GLY A C 1
ATOM 756 O O . GLY A 1 101 ? -8.798 -5.663 37.797 1.00 73.06 101 GLY A O 1
ATOM 757 N N . GLY A 1 102 ? -9.247 -7.201 39.363 1.00 81.62 102 GLY A N 1
ATOM 758 C CA . GLY A 1 102 ? -10.509 -7.641 38.782 1.00 81.62 102 GLY A CA 1
ATOM 759 C C . GLY A 1 102 ? -10.324 -8.868 37.895 1.00 81.62 102 GLY A C 1
ATOM 760 O O . GLY A 1 102 ? -9.341 -9.597 38.038 1.00 81.62 102 GLY A O 1
ATOM 761 N N . ASN A 1 103 ? -11.259 -9.085 36.978 1.00 86.25 103 ASN A N 1
ATOM 762 C CA . ASN A 1 103 ? -11.170 -10.133 35.970 1.00 86.25 103 ASN A CA 1
ATOM 763 C C . ASN A 1 103 ? -11.024 -9.552 34.554 1.00 86.25 103 ASN A C 1
ATOM 765 O O . ASN A 1 103 ? -11.002 -8.332 34.340 1.00 86.25 103 ASN A O 1
ATOM 769 N N . TYR A 1 104 ? -10.864 -10.459 33.590 1.00 86.00 104 TYR A N 1
ATOM 770 C CA . TYR A 1 104 ? -10.589 -10.164 32.181 1.00 86.00 104 TYR A CA 1
ATOM 771 C C . TYR A 1 104 ? -11.802 -10.398 31.270 1.00 86.00 104 TYR A C 1
ATOM 773 O O . TYR A 1 104 ? -11.646 -10.468 30.051 1.00 86.00 104 TYR A O 1
ATOM 781 N N . THR A 1 105 ? -13.002 -10.512 31.838 1.00 90.62 105 THR A N 1
ATOM 782 C CA . THR A 1 105 ? -14.242 -10.707 31.081 1.00 90.62 105 THR A CA 1
ATOM 783 C C . THR A 1 105 ? -14.845 -9.345 30.746 1.00 90.62 105 THR A C 1
ATOM 785 O O . THR A 1 105 ? -15.298 -8.647 31.646 1.00 90.62 105 THR A O 1
ATOM 788 N N . ALA A 1 106 ? -14.856 -8.951 29.468 1.00 92.75 106 ALA A N 1
ATOM 789 C CA . ALA A 1 106 ? -15.312 -7.619 29.045 1.00 92.75 106 ALA A CA 1
ATOM 790 C C . ALA A 1 106 ? -16.746 -7.297 29.499 1.00 92.75 106 ALA A C 1
ATOM 792 O O . ALA A 1 106 ? -16.992 -6.198 29.986 1.00 92.75 106 ALA A O 1
ATOM 793 N N . SER A 1 107 ? -17.653 -8.277 29.457 1.00 93.38 107 SER A N 1
ATOM 794 C CA . SER A 1 107 ? -19.061 -8.119 29.860 1.00 93.38 107 SER A CA 1
ATOM 795 C C . SER A 1 107 ? -19.264 -7.835 31.352 1.00 93.38 107 SER A C 1
ATOM 797 O O . SER A 1 107 ? -20.356 -7.462 31.765 1.00 93.38 107 SER A O 1
ATOM 799 N N . ASN A 1 108 ? -18.227 -7.999 32.180 1.00 93.12 108 ASN A N 1
ATOM 800 C CA . ASN A 1 108 ? -18.266 -7.602 33.588 1.00 93.12 108 ASN A CA 1
ATOM 801 C C . ASN A 1 108 ? -17.967 -6.104 33.795 1.00 93.12 108 ASN A C 1
ATOM 803 O O . ASN A 1 108 ? -18.037 -5.616 34.923 1.00 93.12 108 ASN A O 1
ATOM 807 N N . TYR A 1 109 ? -17.593 -5.383 32.735 1.00 93.19 109 TYR A N 1
ATOM 808 C CA . TYR A 1 109 ? -17.151 -3.988 32.807 1.00 93.19 109 TYR A CA 1
ATOM 809 C C . TYR A 1 109 ? -17.808 -3.081 31.781 1.00 93.19 109 TYR A C 1
ATOM 811 O O . TYR A 1 109 ? -17.984 -1.915 32.095 1.00 93.19 109 TYR A O 1
ATOM 819 N N . LEU A 1 110 ? -18.072 -3.593 30.580 1.00 94.25 110 LEU A N 1
ATOM 820 C CA . LEU A 1 110 ? -18.599 -2.833 29.455 1.00 94.25 110 LEU A CA 1
ATOM 821 C C . LEU A 1 110 ? -20.049 -3.240 29.206 1.00 94.25 110 LEU A C 1
ATOM 823 O O . LEU A 1 110 ? -20.387 -4.421 29.327 1.00 94.25 110 LEU A O 1
ATOM 827 N N . GLU A 1 111 ? -20.886 -2.270 28.859 1.00 92.81 111 GLU A N 1
ATOM 828 C CA . GLU A 1 111 ? -22.316 -2.453 28.625 1.00 92.81 111 GLU A CA 1
ATOM 829 C C . GLU A 1 111 ? -22.748 -1.987 27.230 1.00 92.81 111 GLU A C 1
ATOM 831 O O . GLU A 1 111 ? -22.009 -1.338 26.491 1.00 92.81 111 GLU A O 1
ATOM 836 N N . GLY A 1 112 ? -23.990 -2.306 26.880 1.00 91.75 112 GLY A N 1
ATOM 837 C CA . GLY A 1 112 ? -24.626 -1.931 25.626 1.00 91.75 112 GLY A CA 1
ATOM 838 C C . GLY A 1 112 ? -26.054 -1.434 25.823 1.00 91.75 112 GLY A C 1
ATOM 839 O O . GLY A 1 112 ? -26.604 -1.498 26.924 1.00 91.75 112 GLY A O 1
ATOM 840 N N . ASP A 1 113 ? -26.684 -0.971 24.747 1.00 90.19 113 ASP A N 1
ATOM 841 C CA . ASP A 1 113 ? -28.093 -0.548 24.751 1.00 90.19 113 ASP A CA 1
ATOM 842 C C . ASP A 1 113 ? -29.084 -1.692 24.463 1.00 90.19 113 ASP A C 1
ATOM 844 O O . ASP A 1 113 ? -30.297 -1.485 24.493 1.00 90.19 113 ASP A O 1
ATOM 848 N N . GLY A 1 114 ? -28.569 -2.906 24.247 1.00 87.38 114 GLY A N 1
ATOM 849 C CA . GLY A 1 114 ? -29.330 -4.106 23.897 1.00 87.38 114 GLY A CA 1
ATOM 850 C C . GLY A 1 114 ? -29.271 -4.454 22.409 1.00 87.38 114 GLY A C 1
ATOM 851 O O . GLY A 1 114 ? -29.446 -5.625 22.076 1.00 87.38 114 GLY A O 1
ATOM 852 N N . ASP A 1 115 ? -28.955 -3.478 21.553 1.00 89.94 115 ASP A N 1
ATOM 853 C CA . ASP A 1 115 ? -28.724 -3.668 20.118 1.00 89.94 115 ASP A CA 1
ATOM 854 C C . ASP A 1 115 ? -27.217 -3.667 19.800 1.00 89.94 115 ASP A C 1
ATOM 856 O O . ASP A 1 115 ? -26.734 -4.519 19.052 1.00 89.94 115 ASP A O 1
ATOM 860 N N . ILE A 1 116 ? -26.462 -2.751 20.415 1.00 93.12 116 ILE A N 1
ATOM 861 C CA . ILE A 1 116 ? -25.004 -2.629 20.317 1.00 93.12 116 ILE A CA 1
ATOM 862 C C . ILE A 1 116 ? -24.386 -2.966 21.675 1.00 93.12 116 ILE A C 1
ATOM 864 O O . ILE A 1 116 ? -24.723 -2.348 22.684 1.00 93.12 116 ILE A O 1
ATOM 868 N N . ASP A 1 117 ? -23.454 -3.921 21.701 1.00 93.38 117 ASP A N 1
ATOM 869 C CA . ASP A 1 117 ? -22.785 -4.395 22.918 1.00 93.38 117 ASP A CA 1
ATOM 870 C C . ASP A 1 117 ? -21.289 -4.053 22.911 1.00 93.38 117 ASP A C 1
ATOM 872 O O . ASP A 1 117 ? -20.523 -4.591 22.110 1.00 93.38 117 ASP A O 1
ATOM 876 N N . ASN A 1 118 ? -20.845 -3.207 23.850 1.00 95.19 118 ASN A N 1
ATOM 877 C CA . ASN A 1 118 ? -19.435 -2.829 23.944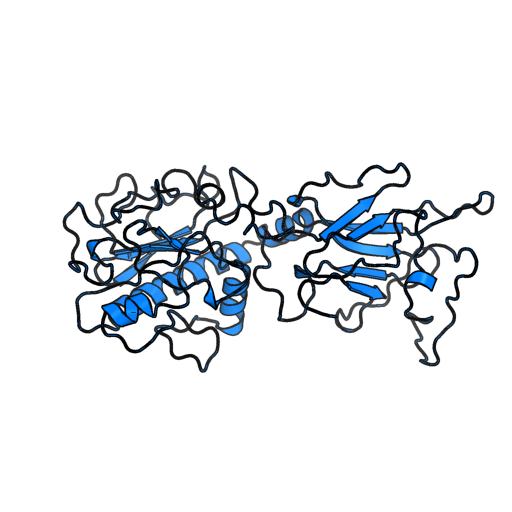 1.00 95.19 118 ASN A CA 1
ATOM 878 C C . ASN A 1 118 ? -18.499 -3.970 24.364 1.00 95.19 118 ASN A C 1
ATOM 880 O O . ASN A 1 118 ? -17.285 -3.878 24.159 1.00 95.19 118 ASN A O 1
ATOM 884 N N . ALA A 1 119 ? -19.028 -5.032 24.971 1.00 94.50 119 ALA A N 1
ATOM 885 C CA . ALA A 1 119 ? -18.236 -6.150 25.463 1.00 94.50 119 ALA A CA 1
ATOM 886 C C . ALA A 1 119 ? -17.955 -7.221 24.401 1.00 94.50 119 ALA A C 1
ATOM 888 O O . ALA A 1 119 ? -17.028 -8.023 24.578 1.00 94.50 119 ALA A O 1
ATOM 889 N N . THR A 1 120 ? -18.736 -7.252 23.321 1.00 92.62 120 THR A N 1
ATOM 890 C CA . THR A 1 120 ? -18.763 -8.372 22.377 1.00 92.62 120 THR A CA 1
ATOM 891 C C . THR A 1 120 ? -18.322 -7.929 20.990 1.00 92.62 120 THR A C 1
ATOM 893 O O . THR A 1 120 ? -18.870 -7.005 20.406 1.00 92.62 120 THR A O 1
ATOM 896 N N . LEU A 1 121 ? -17.336 -8.637 20.437 1.00 92.31 121 LEU A N 1
ATOM 897 C CA . LEU A 1 121 ? -16.967 -8.517 19.027 1.00 92.31 121 LEU A CA 1
ATOM 898 C C . LEU A 1 121 ? -17.674 -9.620 18.236 1.00 92.31 121 LEU A C 1
ATOM 900 O O . LEU A 1 121 ? -17.726 -10.762 18.698 1.00 92.31 121 LEU A O 1
ATOM 904 N N . GLN A 1 122 ? -18.147 -9.307 17.032 1.00 88.94 122 GLN A N 1
ATOM 905 C CA . GLN A 1 122 ? -18.794 -10.261 16.125 1.00 88.94 122 GLN A CA 1
ATOM 906 C C . GLN A 1 122 ? -17.844 -11.395 15.712 1.00 88.94 122 GLN A C 1
ATOM 908 O O . GLN A 1 122 ? -18.268 -12.534 15.514 1.00 88.94 122 GLN A O 1
ATOM 913 N N . GLY A 1 123 ? -16.542 -11.099 15.644 1.00 82.31 123 GLY A N 1
ATOM 914 C CA . GLY A 1 123 ? -15.518 -12.044 15.205 1.00 82.31 123 GLY A CA 1
ATOM 915 C C . GLY A 1 123 ? -15.532 -12.268 13.689 1.00 82.31 123 GLY A C 1
ATOM 916 O O . GLY A 1 123 ? -16.471 -11.901 12.992 1.00 82.31 123 GLY A O 1
ATOM 917 N N . GLY A 1 124 ? -14.462 -12.871 13.171 1.00 82.69 124 GLY A N 1
ATOM 918 C CA . GLY A 1 124 ? -14.242 -13.014 11.731 1.00 82.69 124 GLY A CA 1
ATOM 919 C C . GLY A 1 124 ? -13.279 -11.976 11.154 1.00 82.69 124 GLY A C 1
ATOM 920 O O . GLY A 1 124 ? -12.874 -11.019 11.818 1.00 82.69 124 GLY A O 1
ATOM 921 N N . THR A 1 125 ? -12.854 -12.229 9.919 1.00 81.50 125 THR A N 1
ATOM 922 C CA . THR A 1 125 ? -11.874 -11.409 9.205 1.00 81.50 125 THR A CA 1
ATOM 923 C C . THR A 1 125 ? -12.530 -10.167 8.622 1.00 81.50 125 THR A C 1
ATOM 925 O O . THR A 1 125 ? -13.533 -10.287 7.927 1.00 81.50 125 THR A O 1
ATOM 928 N N . ASP A 1 126 ? -11.939 -9.000 8.883 1.00 79.31 126 ASP A N 1
ATOM 929 C CA . ASP A 1 126 ? -12.315 -7.714 8.285 1.00 79.31 126 ASP A CA 1
ATOM 930 C C . ASP A 1 126 ? -13.799 -7.350 8.525 1.00 79.31 126 ASP A C 1
ATOM 932 O O . ASP A 1 126 ? -14.448 -6.675 7.726 1.00 79.31 126 ASP A O 1
ATOM 936 N N . VAL A 1 127 ? -14.335 -7.807 9.664 1.00 85.25 127 VAL A N 1
ATOM 937 C CA . VAL A 1 127 ? -15.706 -7.542 10.113 1.00 85.25 127 VAL A CA 1
ATOM 938 C C . VAL A 1 127 ? -15.771 -6.202 10.838 1.00 85.25 127 VAL A C 1
ATOM 940 O O . VAL A 1 127 ? -14.929 -5.893 11.681 1.00 85.25 127 VAL A O 1
ATOM 943 N N . LEU A 1 128 ? -16.791 -5.414 10.503 1.00 87.56 128 LEU A N 1
ATOM 944 C CA . LEU A 1 128 ? -17.092 -4.141 11.143 1.00 87.56 128 LEU A CA 1
ATOM 945 C C . LEU A 1 128 ? -17.778 -4.385 12.494 1.00 87.56 128 LEU A C 1
ATOM 947 O O . LEU A 1 128 ? -18.897 -4.893 12.529 1.00 87.56 128 LEU A O 1
ATOM 951 N N . ASP A 1 129 ? -17.120 -4.011 13.590 1.00 92.12 129 ASP A N 1
ATOM 952 C CA . ASP A 1 129 ? -17.713 -4.028 14.929 1.00 92.12 129 ASP A CA 1
ATOM 953 C C . ASP A 1 129 ? -18.259 -2.643 15.295 1.00 92.12 129 ASP A C 1
ATOM 955 O O . ASP A 1 129 ? -17.707 -1.605 14.917 1.00 92.12 129 ASP A O 1
ATOM 959 N N . GLN A 1 130 ? -19.352 -2.627 16.051 1.00 93.88 130 GLN A N 1
ATOM 960 C CA . GLN A 1 130 ? -20.031 -1.407 16.469 1.00 93.88 130 GLN A CA 1
ATOM 961 C C . GLN A 1 130 ? -19.949 -1.269 17.985 1.00 93.88 130 GLN A C 1
ATOM 963 O O . GLN A 1 130 ? -20.076 -2.246 18.718 1.00 93.88 130 GLN A O 1
ATOM 968 N N . PHE A 1 131 ? -19.754 -0.040 18.442 1.00 95.62 131 PHE A N 1
ATOM 969 C CA . PHE A 1 131 ? -19.721 0.329 19.852 1.00 95.62 131 PHE A CA 1
ATOM 970 C C . PHE A 1 131 ? -20.663 1.503 20.104 1.00 95.62 131 PHE A C 1
ATOM 972 O O . PHE A 1 131 ? -21.001 2.243 19.181 1.00 95.62 131 PHE A O 1
ATOM 979 N N . ILE A 1 132 ? -21.050 1.731 21.355 1.00 94.81 132 ILE A N 1
ATOM 980 C CA . ILE A 1 132 ? -21.938 2.828 21.740 1.00 94.81 132 ILE A CA 1
ATOM 981 C C . ILE A 1 132 ? -21.382 3.617 22.927 1.00 94.81 132 ILE A C 1
ATOM 983 O O . ILE A 1 132 ? -20.891 3.063 23.910 1.00 94.81 132 ILE A O 1
ATOM 987 N N . ARG A 1 133 ? -21.442 4.951 22.838 1.00 93.81 133 ARG A N 1
ATOM 988 C CA . ARG A 1 133 ? -21.078 5.852 23.941 1.00 93.81 133 ARG A CA 1
ATOM 989 C C . ARG A 1 133 ? -22.181 5.872 24.986 1.00 93.81 133 ARG A C 1
ATOM 991 O O . ARG A 1 133 ? -23.308 6.188 24.645 1.00 93.81 133 ARG A O 1
ATOM 998 N N . GLY A 1 134 ? -21.840 5.669 26.252 1.00 89.38 134 GLY A N 1
ATOM 999 C CA . GLY A 1 134 ? -22.743 5.827 27.390 1.00 89.38 134 GLY A CA 1
ATOM 1000 C C . GLY A 1 134 ? -22.837 7.250 27.938 1.00 89.38 134 GLY A C 1
ATOM 1001 O O . GLY A 1 134 ? -21.969 8.109 27.721 1.00 89.38 134 GLY A O 1
ATOM 1002 N N . GLN A 1 135 ? -23.910 7.503 28.691 1.00 82.38 135 GLN A N 1
ATOM 1003 C CA . GLN A 1 135 ? -24.055 8.712 29.508 1.00 82.38 135 GLN A CA 1
ATOM 1004 C C . GLN A 1 135 ? -23.399 8.519 30.882 1.00 82.38 135 GLN A C 1
ATOM 1006 O O . GLN A 1 135 ? -23.324 7.394 31.369 1.00 82.38 135 GLN A O 1
ATOM 1011 N N . PRO A 1 136 ? -22.946 9.597 31.548 1.00 80.88 136 PRO A N 1
ATOM 1012 C CA . PRO A 1 136 ? -22.513 9.505 32.937 1.00 80.88 136 PRO A CA 1
ATOM 1013 C C . PRO A 1 136 ? -23.595 8.861 33.807 1.00 80.88 136 PRO A C 1
ATOM 1015 O O . PRO A 1 136 ? -24.774 9.200 33.671 1.00 80.88 136 PRO A O 1
ATOM 1018 N N . HIS A 1 137 ? -23.190 7.977 34.721 1.00 81.94 137 HIS A N 1
ATOM 1019 C CA . HIS A 1 137 ? -24.120 7.375 35.668 1.00 81.94 137 HIS A CA 1
ATOM 1020 C C . HIS A 1 137 ? -24.877 8.464 36.438 1.00 81.94 137 HIS A C 1
ATOM 1022 O O . HIS A 1 137 ? -24.273 9.334 37.072 1.00 81.94 137 HIS A O 1
ATOM 1028 N N . ASN A 1 138 ? -26.206 8.396 36.398 1.00 77.62 138 ASN A N 1
ATOM 1029 C CA . ASN A 1 138 ? -27.064 9.242 37.209 1.00 77.62 138 ASN A CA 1
ATOM 1030 C C . ASN A 1 138 ? -27.752 8.372 38.270 1.00 77.62 138 ASN A C 1
ATOM 1032 O O . ASN A 1 138 ? -28.619 7.577 37.915 1.00 77.62 138 ASN A O 1
ATOM 1036 N N . PRO A 1 139 ? -27.447 8.550 39.568 1.00 75.06 139 PRO A N 1
ATOM 1037 C CA . PRO A 1 139 ? -28.023 7.726 40.634 1.00 75.06 139 PRO A CA 1
ATOM 1038 C C . PRO A 1 139 ? -29.541 7.905 40.794 1.00 75.06 139 PRO A C 1
ATOM 1040 O O . PRO A 1 139 ? -30.175 7.153 41.528 1.00 75.06 139 PRO A O 1
ATOM 1043 N N . ASN A 1 140 ? -30.131 8.902 40.125 1.00 80.06 140 ASN A N 1
ATOM 1044 C CA . ASN A 1 140 ? -31.563 9.193 40.166 1.00 80.06 140 ASN A CA 1
ATOM 1045 C C . ASN A 1 140 ? -32.324 8.713 38.916 1.00 80.06 140 ASN A C 1
ATOM 1047 O O . ASN A 1 140 ? -33.515 8.999 38.797 1.00 80.06 140 ASN A O 1
ATOM 1051 N N . SER A 1 141 ? -31.669 8.029 37.974 1.00 73.12 141 SER A N 1
ATOM 1052 C CA . SER A 1 141 ? -32.321 7.433 36.803 1.00 73.12 141 SER A CA 1
ATOM 1053 C C . SER A 1 141 ? -31.710 6.080 36.464 1.00 73.12 141 SER A C 1
ATOM 1055 O O . SER A 1 141 ? -30.508 5.884 36.630 1.00 73.12 141 SER A O 1
ATOM 1057 N N . GLU A 1 142 ? -32.511 5.165 35.923 1.00 73.19 142 GLU A N 1
ATOM 1058 C CA . GLU A 1 142 ? -31.991 3.907 35.383 1.00 73.19 142 GLU A CA 1
ATOM 1059 C C . GLU A 1 142 ? -31.052 4.213 34.210 1.00 73.19 142 GLU A C 1
ATOM 1061 O O . GLU A 1 142 ? -31.481 4.573 33.117 1.00 73.19 142 GLU A O 1
ATOM 1066 N N . THR A 1 143 ? -29.747 4.144 34.473 1.00 72.81 143 THR A N 1
ATOM 1067 C CA . THR A 1 143 ? -28.715 4.201 33.438 1.00 72.81 143 THR A CA 1
ATOM 1068 C C . THR A 1 143 ? -28.425 2.758 33.059 1.00 72.81 143 THR A C 1
ATOM 1070 O O . THR A 1 143 ? -28.012 1.992 33.926 1.00 72.81 143 THR A O 1
ATOM 1073 N N . THR A 1 144 ? -28.690 2.375 31.813 1.00 82.75 144 THR A N 1
ATOM 1074 C CA . THR A 1 144 ? -28.516 0.991 31.341 1.00 82.75 144 THR A CA 1
ATOM 1075 C C . THR A 1 144 ? -27.109 0.715 30.813 1.00 82.75 144 THR A C 1
ATOM 1077 O O . THR A 1 144 ? -26.676 -0.430 30.846 1.00 82.75 144 THR A O 1
ATOM 1080 N N . TYR A 1 145 ? -26.384 1.757 30.398 1.00 89.75 145 TYR A N 1
ATOM 1081 C CA . TYR A 1 145 ? -24.988 1.702 29.961 1.00 89.75 145 TYR A CA 1
ATOM 1082 C C . TYR A 1 145 ? -24.308 3.051 30.226 1.00 89.75 145 TYR A C 1
ATOM 1084 O O . TYR A 1 145 ? -24.912 4.111 30.013 1.00 89.75 145 TYR A O 1
ATOM 1092 N N . ASN A 1 146 ? -23.071 3.038 30.730 1.00 91.44 146 ASN A N 1
ATOM 1093 C CA . ASN A 1 146 ? -22.390 4.266 31.166 1.00 91.44 146 ASN A CA 1
ATOM 1094 C C . ASN A 1 146 ? -20.930 4.408 30.705 1.00 91.44 146 ASN A C 1
ATOM 1096 O O . ASN A 1 146 ? -20.251 5.367 31.090 1.00 91.44 146 ASN A O 1
ATOM 1100 N N . ASP A 1 147 ? -20.474 3.515 29.829 1.00 92.12 147 ASP A N 1
ATOM 1101 C CA . ASP A 1 147 ? -19.120 3.535 29.285 1.00 92.12 147 ASP A CA 1
ATOM 1102 C C . ASP A 1 147 ? -18.783 4.834 28.551 1.00 92.12 147 ASP A C 1
ATOM 1104 O O . ASP A 1 147 ? -19.508 5.316 27.675 1.00 92.12 147 ASP A O 1
ATOM 1108 N N . ARG A 1 148 ? -17.612 5.398 28.849 1.00 91.81 148 ARG A N 1
ATOM 1109 C CA . ARG A 1 148 ? -17.085 6.566 28.133 1.00 91.81 148 ARG A CA 1
ATOM 1110 C C . ARG A 1 148 ? -16.024 6.123 27.141 1.00 91.81 148 ARG A C 1
ATOM 1112 O O . ARG A 1 148 ? -15.100 5.407 27.504 1.00 91.81 148 ARG A O 1
ATOM 1119 N N . LEU A 1 149 ? -16.139 6.576 25.895 1.00 93.44 149 LEU A N 1
ATOM 1120 C CA . LEU A 1 149 ? -15.265 6.137 24.809 1.00 93.44 149 LEU A CA 1
ATOM 1121 C C . LEU A 1 149 ? -14.402 7.296 24.306 1.00 93.44 149 LEU A C 1
ATOM 1123 O O . LEU A 1 149 ? -14.885 8.416 24.100 1.00 93.44 149 LEU A O 1
ATOM 1127 N N . LEU A 1 150 ? -13.136 6.990 24.049 1.00 93.00 150 LEU A N 1
ATOM 1128 C CA . LEU A 1 150 ? -12.227 7.778 23.227 1.00 93.00 150 LEU A CA 1
ATOM 1129 C C . LEU A 1 150 ? -11.894 6.960 21.978 1.00 93.00 150 LEU A C 1
ATOM 1131 O O . LEU A 1 150 ? -11.630 5.765 22.068 1.00 93.00 150 LEU A O 1
ATOM 1135 N N . THR A 1 151 ? -11.915 7.599 20.817 1.00 94.19 151 THR A N 1
ATOM 1136 C CA . THR A 1 151 ? -11.676 6.948 19.525 1.00 94.19 151 THR A CA 1
ATOM 1137 C C . THR A 1 151 ? -10.390 7.469 18.914 1.00 94.19 151 THR A C 1
ATOM 1139 O O . THR A 1 151 ? -10.061 8.633 19.118 1.00 94.19 151 THR A O 1
ATOM 1142 N N . ILE A 1 152 ? -9.701 6.616 18.162 1.00 92.75 152 ILE A N 1
ATOM 1143 C CA . ILE A 1 152 ? -8.621 7.006 17.257 1.00 92.75 152 ILE A CA 1
ATOM 1144 C C . ILE A 1 152 ? -9.067 6.604 15.855 1.00 92.75 152 ILE A C 1
ATOM 1146 O O . ILE A 1 152 ? -9.283 5.412 15.602 1.00 92.75 152 ILE A O 1
ATOM 1150 N N . THR A 1 153 ? -9.245 7.575 14.965 1.00 91.94 153 THR A N 1
ATOM 1151 C CA . THR A 1 153 ? -9.607 7.312 13.570 1.00 91.94 153 THR A CA 1
ATOM 1152 C C . THR A 1 153 ? -8.382 6.956 12.737 1.00 91.94 153 THR A C 1
ATOM 1154 O O . THR A 1 153 ? -7.227 7.205 13.101 1.00 91.94 153 THR A O 1
ATOM 1157 N N . GLN A 1 154 ? -8.652 6.344 11.592 1.00 88.88 154 GLN A N 1
ATOM 1158 C CA . GLN A 1 154 ? -7.669 6.096 10.550 1.00 88.88 154 GLN A CA 1
ATOM 1159 C C . GLN A 1 154 ? -6.981 7.404 10.119 1.00 88.88 154 GLN A C 1
ATOM 1161 O O . GLN A 1 154 ? -5.748 7.496 10.141 1.00 88.88 154 GLN A O 1
ATOM 1166 N N . SER A 1 155 ? -7.784 8.429 9.825 1.00 87.94 155 SER A N 1
ATOM 1167 C CA . SER A 1 155 ? -7.326 9.740 9.367 1.00 87.94 155 SER A CA 1
ATOM 1168 C C . SER A 1 155 ? -6.473 10.474 10.410 1.00 87.94 155 SER A C 1
ATOM 1170 O O . SER A 1 155 ? -5.445 11.061 10.061 1.00 87.94 155 SER A O 1
ATOM 1172 N N . GLU A 1 156 ? -6.814 10.391 11.700 1.00 91.56 156 GLU A N 1
ATOM 1173 C CA . GLU A 1 156 ? -6.026 10.964 12.803 1.00 91.56 156 GLU A CA 1
ATOM 1174 C C . GLU A 1 156 ? -4.622 10.345 12.887 1.00 91.56 156 GLU A C 1
ATOM 1176 O O . GLU A 1 156 ? -3.619 11.059 13.016 1.00 91.56 156 GLU A O 1
ATOM 1181 N N . LEU A 1 157 ? -4.527 9.016 12.778 1.00 91.06 157 LEU A N 1
ATOM 1182 C CA . LEU A 1 157 ? -3.240 8.326 12.819 1.00 91.06 157 LEU A CA 1
ATOM 1183 C C . LEU A 1 157 ? -2.386 8.673 11.594 1.00 91.06 157 LEU A C 1
ATOM 1185 O O . LEU A 1 157 ? -1.217 9.044 11.735 1.00 91.06 157 LEU A O 1
ATOM 1189 N N . TRP A 1 158 ? -2.948 8.550 10.392 1.00 89.56 158 TRP A N 1
ATOM 1190 C CA . TRP A 1 158 ? -2.166 8.669 9.163 1.00 89.56 158 TRP A CA 1
ATOM 1191 C C . TRP A 1 158 ? -1.806 10.100 8.802 1.00 89.56 158 TRP A C 1
ATOM 1193 O O . TRP A 1 158 ? -0.689 10.321 8.339 1.00 89.56 158 TRP A O 1
ATOM 1203 N N . SER A 1 159 ? -2.661 11.080 9.101 1.00 89.25 159 SER A N 1
ATOM 1204 C CA . SER A 1 159 ? -2.278 12.495 8.988 1.00 89.25 159 SER A CA 1
ATOM 1205 C C . SER A 1 159 ? -1.056 12.814 9.857 1.00 89.25 159 SER A C 1
ATOM 1207 O O . SER A 1 159 ? -0.146 13.513 9.415 1.00 89.25 159 SER A O 1
ATOM 1209 N N . THR A 1 160 ? -0.966 12.219 11.052 1.00 91.12 160 THR A N 1
ATOM 1210 C CA . THR A 1 160 ? 0.192 12.369 11.945 1.00 91.12 160 THR A CA 1
ATOM 1211 C C . THR A 1 160 ? 1.439 11.660 11.409 1.00 91.12 160 THR A C 1
ATOM 1213 O O . THR A 1 160 ? 2.544 12.199 11.497 1.00 91.12 160 THR A O 1
ATOM 1216 N N . ILE A 1 161 ? 1.299 10.445 10.869 1.00 90.88 161 ILE A N 1
ATOM 1217 C CA . ILE A 1 161 ? 2.430 9.675 10.328 1.00 90.88 161 ILE A CA 1
ATOM 1218 C C . ILE A 1 161 ? 2.987 10.337 9.063 1.00 90.88 161 ILE A C 1
ATOM 1220 O O . ILE A 1 161 ? 4.198 10.526 8.965 1.00 90.88 161 ILE A O 1
ATOM 1224 N N . LEU A 1 162 ? 2.120 10.711 8.121 1.00 89.00 162 LEU A N 1
ATOM 1225 C CA . LEU A 1 162 ? 2.503 11.248 6.811 1.00 89.00 162 LEU A CA 1
ATOM 1226 C C . LEU A 1 162 ? 3.001 12.695 6.889 1.00 89.00 162 LEU A C 1
ATOM 1228 O O . LEU A 1 162 ? 3.760 13.120 6.027 1.00 89.00 162 LEU A O 1
ATOM 1232 N N . ALA A 1 163 ? 2.682 13.425 7.963 1.00 88.69 163 ALA A N 1
ATOM 1233 C CA . ALA A 1 163 ? 3.303 14.718 8.254 1.00 88.69 163 ALA A CA 1
ATOM 1234 C C . ALA A 1 163 ? 4.805 14.618 8.601 1.00 88.69 163 ALA A C 1
ATOM 1236 O O . ALA A 1 163 ? 5.484 15.638 8.729 1.00 88.69 163 ALA A O 1
ATOM 1237 N N . ARG A 1 164 ? 5.350 13.408 8.795 1.00 90.12 164 ARG A N 1
ATOM 1238 C CA . ARG A 1 164 ? 6.772 13.202 9.095 1.00 90.12 164 ARG A CA 1
ATOM 1239 C C . ARG A 1 164 ? 7.558 13.048 7.795 1.00 90.12 164 ARG A C 1
ATOM 1241 O O . ARG A 1 164 ? 7.466 12.004 7.157 1.00 90.12 164 ARG A O 1
ATOM 1248 N N . ASN A 1 165 ? 8.443 14.001 7.493 1.00 86.56 165 ASN A N 1
ATOM 1249 C CA . ASN A 1 165 ? 9.335 13.951 6.318 1.00 86.56 165 ASN A CA 1
ATOM 1250 C C . ASN A 1 165 ? 10.082 12.613 6.169 1.00 86.56 165 ASN A C 1
ATOM 1252 O O . ASN A 1 165 ? 10.250 12.112 5.063 1.00 86.56 165 ASN A O 1
ATOM 1256 N N . SER A 1 166 ? 10.437 11.981 7.295 1.00 89.38 166 SER A N 1
ATOM 1257 C CA . SER A 1 166 ? 11.109 10.678 7.320 1.00 89.38 166 SER A CA 1
ATOM 1258 C C . SER A 1 166 ? 10.335 9.547 6.634 1.00 89.38 166 SER A C 1
ATOM 1260 O O . SER A 1 166 ? 10.920 8.510 6.349 1.00 89.38 166 SER A O 1
ATOM 1262 N N . VAL A 1 167 ? 9.012 9.668 6.472 1.00 88.88 167 VAL A N 1
ATOM 1263 C CA . VAL A 1 167 ? 8.201 8.652 5.782 1.00 88.88 167 VAL A CA 1
ATOM 1264 C C . VAL A 1 167 ? 8.370 8.797 4.275 1.00 88.88 167 VAL A C 1
ATOM 1266 O O . VAL A 1 167 ? 8.730 7.823 3.622 1.00 88.88 167 VAL A O 1
ATOM 1269 N N . THR A 1 168 ? 8.203 10.009 3.744 1.00 86.06 168 THR A N 1
ATOM 1270 C CA . THR A 1 168 ? 8.414 10.303 2.320 1.00 86.06 168 THR A CA 1
ATOM 1271 C C . THR A 1 168 ? 9.843 9.989 1.883 1.00 86.06 168 THR A C 1
ATOM 1273 O O . THR A 1 168 ? 10.027 9.332 0.867 1.00 86.06 168 THR A O 1
ATOM 1276 N N . GLU A 1 169 ? 10.850 10.362 2.680 1.00 91.25 169 GLU A N 1
ATOM 1277 C CA . GLU A 1 169 ? 12.262 10.046 2.400 1.00 91.25 169 GLU A CA 1
ATOM 1278 C C . GLU A 1 169 ? 12.507 8.533 2.291 1.00 91.25 169 GLU A C 1
ATOM 1280 O O . GLU A 1 169 ? 13.211 8.078 1.392 1.00 91.25 169 GLU A O 1
ATOM 1285 N N . LYS A 1 170 ? 11.896 7.736 3.177 1.00 93.19 170 LYS A N 1
ATOM 1286 C CA . LYS A 1 170 ? 12.017 6.273 3.141 1.00 93.19 170 LYS A CA 1
ATOM 1287 C C . LYS A 1 170 ? 11.307 5.654 1.945 1.00 93.19 170 LYS A C 1
ATOM 1289 O O . LYS A 1 170 ? 11.835 4.717 1.365 1.00 93.19 170 LYS A O 1
ATOM 1294 N N . LEU A 1 171 ? 10.124 6.153 1.589 1.00 93.25 171 LEU A N 1
ATOM 1295 C CA . LEU A 1 171 ? 9.394 5.675 0.414 1.00 93.25 171 LEU A CA 1
ATOM 1296 C C . LEU A 1 171 ? 10.151 6.016 -0.871 1.00 93.25 171 LEU A C 1
ATOM 1298 O O . LEU A 1 171 ? 10.263 5.166 -1.747 1.00 93.25 171 LEU A O 1
ATOM 1302 N N . GLN A 1 172 ? 10.752 7.205 -0.952 1.00 93.62 172 GLN A N 1
ATOM 1303 C CA . GLN A 1 172 ? 11.612 7.585 -2.069 1.00 93.62 172 GLN A CA 1
ATOM 1304 C C . GLN A 1 172 ? 12.846 6.675 -2.179 1.00 93.62 172 GLN A C 1
ATOM 1306 O O . GLN A 1 172 ? 13.108 6.150 -3.257 1.00 93.62 172 GLN A O 1
ATOM 1311 N N . LEU A 1 173 ? 13.562 6.436 -1.072 1.00 94.75 173 LEU A N 1
ATOM 1312 C CA . LEU A 1 173 ? 14.723 5.537 -1.058 1.00 94.75 173 LEU A CA 1
ATOM 1313 C C . LEU A 1 173 ? 14.339 4.098 -1.427 1.00 94.75 173 LEU A C 1
ATOM 1315 O O . LEU A 1 173 ? 15.037 3.451 -2.203 1.00 94.75 173 LEU A O 1
ATOM 1319 N N . LEU A 1 174 ? 13.208 3.609 -0.914 1.00 96.06 174 LEU A N 1
ATOM 1320 C CA . LEU A 1 174 ? 12.699 2.291 -1.278 1.00 96.06 174 LEU A CA 1
ATOM 1321 C C . LEU A 1 174 ? 12.348 2.227 -2.771 1.00 96.06 174 LEU A C 1
ATOM 1323 O O . LEU A 1 174 ? 12.701 1.256 -3.426 1.00 96.06 174 LEU A O 1
ATOM 1327 N N . THR A 1 175 ? 11.716 3.264 -3.329 1.00 97.19 175 THR A N 1
ATOM 1328 C CA . THR A 1 175 ? 11.412 3.335 -4.772 1.00 97.19 175 THR A CA 1
ATOM 1329 C C . THR A 1 175 ? 12.690 3.258 -5.606 1.00 97.19 175 THR A C 1
ATOM 1331 O O . THR A 1 175 ? 12.741 2.497 -6.568 1.00 97.19 175 THR A O 1
ATOM 1334 N N . GLN A 1 176 ? 13.736 3.985 -5.201 1.00 97.00 176 GLN A N 1
ATOM 1335 C CA . GLN A 1 176 ? 15.050 3.913 -5.838 1.00 97.00 176 GLN A CA 1
ATOM 1336 C C . GLN A 1 176 ? 15.632 2.501 -5.782 1.00 97.00 176 GLN A C 1
ATOM 1338 O O . GLN A 1 176 ? 16.006 1.953 -6.811 1.00 97.00 176 GLN A O 1
ATOM 1343 N N . THR A 1 177 ? 15.669 1.906 -4.589 1.00 96.81 177 THR A N 1
ATOM 1344 C CA . THR A 1 177 ? 16.235 0.566 -4.373 1.00 96.81 177 THR A CA 1
ATOM 1345 C C . THR A 1 177 ? 15.502 -0.467 -5.230 1.00 96.81 177 THR A C 1
ATOM 1347 O O . THR A 1 177 ? 16.115 -1.317 -5.863 1.00 96.81 177 THR A O 1
ATOM 1350 N N . LEU A 1 178 ? 14.173 -0.372 -5.314 1.00 97.94 178 LEU A N 1
ATOM 1351 C CA . LEU A 1 178 ? 13.362 -1.256 -6.149 1.00 97.94 178 LEU A CA 1
ATOM 1352 C C . LEU A 1 178 ? 13.626 -1.045 -7.649 1.00 97.94 178 LEU A C 1
ATOM 1354 O O . LEU A 1 178 ? 13.664 -2.020 -8.395 1.00 97.94 178 LEU A O 1
ATOM 1358 N N . ALA A 1 179 ? 13.873 0.188 -8.095 1.00 98.44 179 ALA A N 1
ATOM 1359 C CA . ALA A 1 179 ? 14.316 0.460 -9.462 1.00 98.44 179 ALA A CA 1
ATOM 1360 C C . ALA A 1 179 ? 15.710 -0.128 -9.746 1.00 98.44 179 ALA A C 1
ATOM 1362 O O . ALA A 1 179 ? 15.920 -0.745 -10.788 1.00 98.44 179 ALA A O 1
ATOM 1363 N N . GLU A 1 180 ? 16.639 -0.032 -8.794 1.00 97.19 180 GLU A N 1
ATOM 1364 C CA . GLU A 1 180 ? 17.963 -0.667 -8.863 1.00 97.19 180 GLU A CA 1
ATOM 1365 C C . GLU A 1 180 ? 17.865 -2.199 -8.891 1.00 97.19 180 GLU A C 1
ATOM 1367 O O . GLU A 1 180 ? 18.659 -2.862 -9.560 1.00 97.19 180 GLU A O 1
ATOM 1372 N N . CYS A 1 181 ? 16.857 -2.784 -8.244 1.00 97.06 181 CYS A N 1
ATOM 1373 C CA . CYS A 1 181 ? 16.553 -4.209 -8.346 1.00 97.06 181 CYS A CA 1
ATOM 1374 C C . CYS A 1 181 ? 16.055 -4.611 -9.738 1.00 97.06 181 CYS A C 1
ATOM 1376 O O . CYS A 1 181 ? 16.499 -5.627 -10.275 1.00 97.06 181 CYS A O 1
ATOM 1378 N N . VAL A 1 182 ? 15.188 -3.800 -10.352 1.00 97.88 182 VAL A N 1
ATOM 1379 C CA . VAL A 1 182 ? 14.754 -3.987 -11.747 1.00 97.88 182 VAL A CA 1
ATOM 1380 C C . VAL A 1 182 ? 15.945 -3.867 -12.705 1.00 97.88 182 VAL A C 1
ATOM 1382 O O . VAL A 1 182 ? 16.138 -4.735 -13.554 1.00 97.88 182 VAL A O 1
ATOM 1385 N N . ALA A 1 183 ? 16.815 -2.876 -12.520 1.00 97.06 183 ALA A N 1
ATOM 1386 C CA . ALA A 1 183 ? 18.054 -2.745 -13.288 1.00 97.06 183 ALA A CA 1
ATOM 1387 C C . ALA A 1 183 ? 19.014 -3.934 -13.077 1.00 97.06 183 ALA A C 1
ATOM 1389 O O . ALA A 1 183 ? 19.587 -4.461 -14.032 1.00 97.06 183 ALA A O 1
ATOM 1390 N N . SER A 1 184 ? 19.150 -4.418 -11.838 1.00 95.19 184 SER A N 1
ATOM 1391 C CA . SER A 1 184 ? 19.965 -5.595 -11.499 1.00 95.19 184 SER A CA 1
ATOM 1392 C C . SER A 1 184 ? 19.439 -6.865 -12.163 1.00 95.19 184 SER A C 1
ATOM 1394 O O . SER A 1 184 ? 20.233 -7.696 -12.610 1.00 95.19 184 SER A O 1
ATOM 1396 N N . TYR A 1 185 ? 18.112 -7.000 -12.287 1.00 95.19 185 TYR A N 1
ATOM 1397 C CA . TYR A 1 185 ? 17.519 -8.003 -13.163 1.00 95.19 185 TYR A CA 1
ATOM 1398 C C . TYR A 1 185 ? 18.031 -7.790 -14.590 1.00 95.19 185 TYR A C 1
ATOM 1400 O O . TYR A 1 185 ? 18.669 -8.693 -15.115 1.00 95.19 185 TYR A O 1
ATOM 1408 N N . GLY A 1 186 ? 17.883 -6.609 -15.194 1.00 94.06 186 GLY A N 1
ATOM 1409 C CA . GLY A 1 186 ? 18.401 -6.303 -16.539 1.00 94.06 186 GLY A CA 1
ATOM 1410 C C . GLY A 1 186 ? 19.831 -6.793 -16.792 1.00 94.06 186 GLY A C 1
ATOM 1411 O O . GLY A 1 186 ? 20.078 -7.529 -17.748 1.00 94.06 186 GLY A O 1
ATOM 1412 N N . LEU A 1 187 ? 20.733 -6.505 -15.852 1.00 91.88 187 LEU A N 1
ATOM 1413 C CA . LEU A 1 187 ? 22.163 -6.827 -15.914 1.00 91.88 187 LEU A CA 1
ATOM 1414 C C . LEU A 1 187 ? 22.521 -8.308 -15.694 1.00 91.88 187 LEU A C 1
ATOM 1416 O O . LEU A 1 187 ? 23.634 -8.723 -16.016 1.00 91.88 187 LEU A O 1
ATOM 1420 N N . ALA A 1 188 ? 21.623 -9.122 -15.135 1.00 88.19 188 ALA A N 1
ATOM 1421 C CA . ALA A 1 188 ? 21.926 -10.515 -14.787 1.00 88.19 188 ALA A CA 1
ATOM 1422 C C . ALA A 1 188 ? 21.869 -11.508 -15.974 1.00 88.19 188 ALA A C 1
ATOM 1424 O O . ALA A 1 188 ? 22.157 -12.693 -15.790 1.00 88.19 188 ALA A O 1
ATOM 1425 N N . GLY A 1 189 ? 21.485 -11.057 -17.173 1.00 71.56 189 GLY A N 1
ATOM 1426 C CA . GLY A 1 189 ? 21.327 -11.892 -18.370 1.00 71.56 189 GLY A CA 1
ATOM 1427 C C . GLY A 1 189 ? 22.571 -11.970 -19.266 1.00 71.56 189 GLY A C 1
ATOM 1428 O O . GLY A 1 189 ? 23.538 -11.232 -19.102 1.00 71.56 189 GLY A O 1
ATOM 1429 N N . THR A 1 190 ? 22.544 -12.882 -20.246 1.00 65.19 190 THR A N 1
ATOM 1430 C CA . THR A 1 190 ? 23.544 -12.950 -21.337 1.00 65.19 190 THR A CA 1
ATOM 1431 C C . THR A 1 190 ? 23.053 -12.346 -22.656 1.00 65.19 190 THR A C 1
ATOM 1433 O O . THR A 1 190 ? 23.851 -12.162 -23.574 1.00 65.19 190 THR A O 1
ATOM 1436 N N . SER A 1 191 ? 21.745 -12.108 -22.777 1.00 60.34 191 SER A N 1
ATOM 1437 C CA . SER A 1 191 ? 21.103 -11.341 -23.848 1.00 60.34 191 SER A CA 1
ATOM 1438 C C . SER A 1 191 ? 21.031 -9.859 -23.466 1.00 60.34 191 SER A C 1
ATOM 1440 O O . SER A 1 191 ? 21.321 -9.507 -22.324 1.00 60.34 191 SER A O 1
ATOM 1442 N N . GLU A 1 192 ? 20.678 -9.003 -24.428 1.00 65.88 192 GLU A N 1
ATOM 1443 C CA . GLU A 1 192 ? 20.453 -7.560 -24.243 1.00 65.88 192 GLU A CA 1
ATOM 1444 C C . GLU A 1 192 ? 19.633 -7.270 -22.979 1.00 65.88 192 GLU A C 1
ATOM 1446 O O . GLU A 1 192 ? 18.833 -8.124 -22.602 1.00 65.88 192 GLU A O 1
ATOM 1451 N N . ASN A 1 193 ? 19.861 -6.106 -22.352 1.00 85.12 193 ASN A N 1
ATOM 1452 C CA . ASN A 1 193 ? 19.404 -5.629 -21.030 1.00 85.12 193 ASN A CA 1
ATOM 1453 C C . ASN A 1 193 ? 17.896 -5.825 -20.717 1.00 85.12 193 ASN A C 1
ATOM 1455 O O . ASN A 1 193 ? 17.169 -4.882 -20.441 1.00 85.12 193 ASN A O 1
ATOM 1459 N N . THR A 1 194 ? 17.415 -7.063 -20.740 1.00 92.38 194 THR A N 1
ATOM 1460 C CA . THR A 1 194 ? 16.002 -7.442 -20.711 1.00 92.38 194 THR A CA 1
ATOM 1461 C C . THR A 1 194 ? 15.468 -7.288 -19.297 1.00 92.38 194 THR A C 1
ATOM 1463 O O . THR A 1 194 ? 16.004 -7.913 -18.378 1.00 92.38 194 THR A O 1
ATOM 1466 N N . LEU A 1 195 ? 14.401 -6.517 -19.141 1.00 96.06 195 LEU A N 1
ATOM 1467 C CA . LEU A 1 195 ? 13.702 -6.215 -17.897 1.00 96.06 195 LEU A CA 1
ATOM 1468 C C . LEU A 1 195 ? 12.483 -7.131 -17.701 1.00 96.06 195 LEU A C 1
ATOM 1470 O O . LEU A 1 195 ? 12.041 -7.754 -18.664 1.00 96.06 195 LEU A O 1
ATOM 1474 N N . PRO A 1 196 ? 11.960 -7.280 -16.470 1.00 96.31 196 PRO A N 1
ATOM 1475 C CA . PRO A 1 196 ? 10.794 -8.119 -16.232 1.00 96.31 196 PRO A CA 1
ATOM 1476 C C . PRO A 1 196 ? 9.505 -7.440 -16.718 1.00 96.31 196 PRO A C 1
ATOM 1478 O O . PRO A 1 196 ? 9.404 -6.210 -16.741 1.00 96.31 196 PRO A O 1
ATOM 1481 N N . TRP A 1 197 ? 8.499 -8.237 -17.069 1.00 97.38 197 TRP A N 1
ATOM 1482 C CA . TRP A 1 197 ? 7.120 -7.766 -17.181 1.00 97.38 197 TRP A CA 1
ATOM 1483 C C . TRP A 1 197 ? 6.598 -7.307 -15.812 1.00 97.38 197 TRP A C 1
ATOM 1485 O O . TRP A 1 197 ? 7.057 -7.792 -14.777 1.00 97.38 197 TRP A O 1
ATOM 1495 N N . PRO A 1 198 ? 5.633 -6.378 -15.761 1.00 97.50 198 PRO A N 1
ATOM 1496 C CA . PRO A 1 198 ? 4.970 -6.048 -14.511 1.00 97.50 198 PRO A CA 1
ATOM 1497 C C . PRO A 1 198 ? 3.969 -7.135 -14.086 1.00 97.50 198 PRO A C 1
ATOM 1499 O O . PRO A 1 198 ? 3.473 -7.918 -14.898 1.00 97.50 198 PRO A O 1
ATOM 1502 N N . ALA A 1 199 ? 3.604 -7.131 -12.805 1.00 96.88 199 ALA A N 1
ATOM 1503 C CA . ALA A 1 199 ? 2.480 -7.916 -12.304 1.00 96.88 199 ALA A CA 1
ATOM 1504 C C . ALA A 1 199 ? 1.135 -7.237 -12.652 1.00 96.88 199 ALA A C 1
ATOM 1506 O O . ALA A 1 199 ? 1.070 -6.005 -12.754 1.00 96.88 199 ALA A O 1
ATOM 1507 N N . PRO A 1 200 ? 0.023 -7.984 -12.799 1.00 94.06 200 PRO A N 1
ATOM 1508 C CA . PRO A 1 200 ? -1.286 -7.396 -13.087 1.00 94.06 200 PRO A CA 1
ATOM 1509 C C . PRO A 1 200 ? -1.713 -6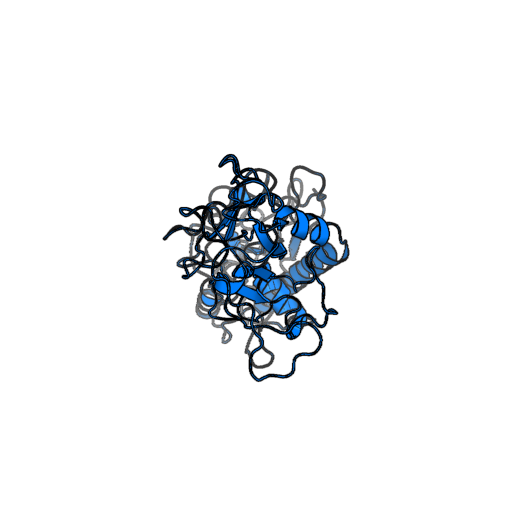.336 -12.059 1.00 94.06 200 PRO A C 1
ATOM 1511 O O . PRO A 1 200 ? -1.483 -6.476 -10.862 1.00 94.06 200 PRO A O 1
ATOM 1514 N N . VAL A 1 201 ? -2.419 -5.284 -12.494 1.00 91.44 201 VAL A N 1
ATOM 1515 C CA . VAL A 1 201 ? -2.986 -4.287 -11.559 1.00 91.44 201 VAL A CA 1
ATOM 1516 C C . VAL A 1 201 ? -4.051 -4.910 -10.652 1.00 91.44 201 VAL A C 1
ATOM 1518 O O . VAL A 1 201 ? -4.116 -4.578 -9.465 1.00 91.44 201 VAL A O 1
ATOM 1521 N N . ASN A 1 202 ? -4.876 -5.804 -11.207 1.00 90.06 202 ASN A N 1
ATOM 1522 C CA . ASN A 1 202 ? -5.927 -6.534 -10.501 1.00 90.06 202 ASN A CA 1
ATOM 1523 C C . ASN A 1 202 ? -5.378 -7.835 -9.897 1.00 90.06 202 ASN A C 1
ATOM 1525 O O . ASN A 1 202 ? -5.133 -8.793 -10.628 1.00 90.06 202 ASN A O 1
ATOM 1529 N N . LEU A 1 203 ? -5.225 -7.865 -8.572 1.00 89.31 203 LEU A N 1
ATOM 1530 C CA . LEU A 1 203 ? -4.694 -9.008 -7.828 1.00 89.31 203 LEU A CA 1
ATOM 1531 C C . LEU A 1 203 ? -5.828 -9.793 -7.155 1.00 89.31 203 LEU A C 1
ATOM 1533 O O . LEU A 1 203 ? -6.644 -9.212 -6.439 1.00 89.31 203 LEU A O 1
ATOM 1537 N N . ASN A 1 204 ? -5.874 -11.112 -7.362 1.00 85.38 204 ASN A N 1
ATOM 1538 C CA . ASN A 1 204 ? -6.967 -11.983 -6.914 1.00 85.38 204 ASN A CA 1
ATOM 1539 C C . ASN A 1 204 ? -6.412 -13.269 -6.273 1.00 85.38 204 ASN A C 1
ATOM 1541 O O . ASN A 1 204 ? -5.849 -14.093 -6.992 1.00 85.38 204 ASN A O 1
ATOM 1545 N N . PRO A 1 205 ? -6.622 -13.503 -4.961 1.00 83.38 205 PRO A N 1
ATOM 1546 C CA . PRO A 1 205 ? -7.774 -13.015 -4.189 1.00 83.38 205 PRO A CA 1
ATOM 1547 C C . PRO A 1 205 ? -7.600 -11.687 -3.459 1.00 83.38 205 PRO A C 1
ATOM 1549 O O . PRO A 1 205 ? -8.605 -11.065 -3.127 1.00 83.38 205 PRO A O 1
ATOM 1552 N N . GLU A 1 206 ? -6.374 -11.232 -3.196 1.00 84.12 206 GLU A N 1
ATOM 1553 C CA . GLU A 1 206 ? -6.162 -9.972 -2.479 1.00 84.12 206 GLU A CA 1
ATOM 1554 C C . GLU A 1 206 ? -4.739 -9.416 -2.612 1.00 84.12 206 GLU A C 1
ATOM 1556 O O . GLU A 1 206 ? -3.762 -10.153 -2.729 1.00 84.12 206 GLU A O 1
ATOM 1561 N N . TYR A 1 207 ? -4.612 -8.101 -2.437 1.00 88.88 207 TYR A N 1
ATOM 1562 C CA . TYR A 1 207 ? -3.339 -7.369 -2.443 1.00 88.88 207 TYR A CA 1
ATOM 1563 C C . TYR A 1 207 ? -2.436 -7.658 -1.234 1.00 88.88 207 TYR A C 1
ATOM 1565 O O . TYR A 1 207 ? -1.258 -7.319 -1.240 1.00 88.88 207 TYR A O 1
ATOM 1573 N N . ARG A 1 208 ? -2.946 -8.275 -0.159 1.00 87.38 208 ARG A N 1
ATOM 1574 C CA . ARG A 1 208 ? -2.133 -8.587 1.034 1.00 87.38 208 ARG A CA 1
ATOM 1575 C C . ARG A 1 208 ? -1.176 -9.759 0.806 1.00 87.38 208 ARG A C 1
ATOM 1577 O O . ARG A 1 208 ? -0.170 -9.858 1.511 1.00 87.38 208 ARG A O 1
ATOM 1584 N N . LEU A 1 209 ? -1.422 -10.611 -0.184 1.00 89.69 209 LEU A N 1
ATOM 1585 C CA . LEU A 1 209 ? -0.609 -11.793 -0.465 1.00 89.69 209 LEU A CA 1
ATOM 1586 C C . LEU A 1 209 ? 0.588 -11.449 -1.360 1.00 89.69 209 LEU A C 1
ATOM 1588 O O . LEU A 1 209 ? 0.466 -10.679 -2.304 1.00 89.69 209 LEU A O 1
ATOM 1592 N N . ASP A 1 210 ? 1.770 -11.968 -1.030 1.00 92.69 210 ASP A N 1
ATOM 1593 C CA . ASP A 1 210 ? 3.008 -11.654 -1.769 1.00 92.69 210 ASP A CA 1
ATOM 1594 C C . ASP A 1 210 ? 3.059 -12.392 -3.103 1.00 92.69 210 ASP A C 1
ATOM 1596 O O . ASP A 1 210 ? 3.449 -11.816 -4.108 1.00 92.69 210 ASP A O 1
ATOM 1600 N N . ASN A 1 211 ? 2.553 -13.627 -3.126 1.00 93.50 211 ASN A N 1
ATOM 1601 C CA . ASN A 1 211 ? 2.469 -14.463 -4.323 1.00 93.50 211 ASN A CA 1
ATOM 1602 C C . ASN A 1 211 ? 1.469 -13.967 -5.379 1.00 93.50 211 ASN A C 1
ATOM 1604 O O . ASN A 1 211 ? 1.224 -14.666 -6.349 1.00 93.50 211 ASN A O 1
ATOM 1608 N N . GLN A 1 212 ? 0.819 -12.830 -5.139 1.00 94.81 212 GLN A N 1
ATOM 1609 C CA . GLN A 1 212 ? -0.030 -12.165 -6.122 1.00 94.81 212 GLN A CA 1
ATOM 1610 C C . GLN A 1 212 ? 0.746 -11.118 -6.919 1.00 94.81 212 GLN A C 1
ATOM 1612 O O . GLN A 1 212 ? 0.291 -10.700 -7.972 1.00 94.81 212 GLN A O 1
ATOM 1617 N N . TYR A 1 213 ? 1.915 -10.698 -6.434 1.00 96.88 213 TYR A N 1
ATOM 1618 C CA . TYR A 1 213 ? 2.821 -9.802 -7.150 1.00 96.88 213 TYR A CA 1
ATOM 1619 C C . TYR A 1 213 ? 3.710 -10.635 -8.069 1.00 96.88 213 TYR A C 1
ATOM 1621 O O . TYR A 1 213 ? 4.931 -10.640 -7.926 1.00 96.88 213 TYR A O 1
ATOM 1629 N N . ASP A 1 214 ? 3.050 -11.388 -8.936 1.00 97.19 214 ASP A N 1
ATOM 1630 C CA . ASP A 1 214 ? 3.639 -12.304 -9.899 1.00 97.19 214 ASP A CA 1
ATOM 1631 C C . ASP A 1 214 ? 3.581 -11.661 -11.275 1.00 97.19 214 ASP A C 1
ATOM 1633 O O . ASP A 1 214 ? 2.528 -11.133 -11.661 1.00 97.19 214 ASP A O 1
ATOM 1637 N N . ASP A 1 215 ? 4.722 -11.596 -11.951 1.00 97.06 215 ASP A N 1
ATOM 1638 C CA . ASP A 1 215 ? 4.772 -11.023 -13.283 1.00 97.06 215 ASP A CA 1
ATOM 1639 C C . ASP A 1 215 ? 3.945 -11.858 -14.259 1.00 97.06 215 ASP A C 1
ATOM 1641 O O . ASP A 1 215 ? 3.600 -13.008 -14.008 1.00 97.06 215 ASP A O 1
ATOM 1645 N N . ALA A 1 216 ? 3.533 -11.238 -15.358 1.00 94.44 216 ALA A N 1
ATOM 1646 C CA . ALA A 1 216 ? 2.751 -11.942 -16.355 1.00 94.44 216 ALA A CA 1
ATOM 1647 C C . ALA A 1 216 ? 3.129 -11.468 -17.748 1.00 94.44 216 ALA A C 1
ATOM 1649 O O . ALA A 1 216 ? 3.111 -10.269 -18.030 1.00 94.44 216 ALA A O 1
ATOM 1650 N N . ASN A 1 217 ? 3.358 -12.419 -18.653 1.00 91.25 217 ASN A N 1
ATOM 1651 C CA . ASN A 1 217 ? 3.406 -12.122 -20.080 1.00 91.25 217 ASN A CA 1
ATOM 1652 C C . ASN A 1 217 ? 2.000 -11.757 -20.572 1.00 91.25 217 ASN A C 1
ATOM 1654 O O . ASN A 1 217 ? 1.206 -12.620 -20.968 1.00 91.25 217 ASN A O 1
ATOM 1658 N N . ASN A 1 218 ? 1.670 -10.470 -20.510 1.00 84.56 218 ASN A N 1
ATOM 1659 C CA . ASN A 1 218 ? 0.394 -9.963 -20.970 1.00 84.56 218 ASN A CA 1
ATOM 1660 C C . ASN A 1 218 ? 0.595 -8.836 -21.988 1.00 84.56 218 ASN A C 1
ATOM 1662 O O . ASN A 1 218 ? 0.864 -7.707 -21.593 1.00 84.56 218 ASN A O 1
ATOM 1666 N N . PRO A 1 219 ? 0.339 -9.078 -23.285 1.00 76.75 219 PRO A N 1
ATOM 1667 C CA . PRO A 1 219 ? 0.495 -8.052 -24.317 1.00 76.75 219 PRO A CA 1
ATOM 1668 C C . PRO A 1 219 ? -0.552 -6.928 -24.214 1.00 76.75 219 PRO A C 1
ATOM 1670 O O . PRO A 1 219 ? -0.603 -6.049 -25.066 1.00 76.75 219 PRO A O 1
ATOM 1673 N N . SER A 1 220 ? -1.456 -6.986 -23.230 1.00 79.81 220 SER A N 1
ATOM 1674 C CA . SER A 1 220 ? -2.472 -5.956 -23.006 1.00 79.81 220 SER A CA 1
ATOM 1675 C C . SER A 1 220 ? -1.978 -4.824 -22.109 1.00 79.81 220 SER A C 1
ATOM 1677 O O . SER A 1 220 ? -2.689 -3.828 -22.004 1.00 79.81 220 SER A O 1
ATOM 1679 N N . PHE A 1 221 ? -0.838 -4.980 -21.428 1.00 83.25 221 PHE A N 1
ATOM 1680 C CA . PHE A 1 221 ? -0.269 -3.932 -20.589 1.00 83.25 221 PHE A CA 1
ATOM 1681 C C . PHE A 1 221 ? 1.250 -4.058 -20.486 1.00 83.25 221 PHE A C 1
ATOM 1683 O O . PHE A 1 221 ? 1.773 -5.134 -20.209 1.00 83.25 221 PHE A O 1
ATOM 1690 N N . SER A 1 222 ? 1.939 -2.929 -20.606 1.00 93.06 222 SER A N 1
ATOM 1691 C CA . SER A 1 222 ? 3.335 -2.801 -20.190 1.00 93.06 222 SER A CA 1
ATOM 1692 C C . SER A 1 222 ? 3.478 -2.084 -18.851 1.00 93.06 222 SER A C 1
ATOM 1694 O O . SER A 1 222 ? 4.565 -2.093 -18.282 1.00 93.06 222 SER A O 1
ATOM 1696 N N . LEU A 1 223 ? 2.389 -1.504 -18.326 1.00 95.56 223 LEU A N 1
ATOM 1697 C CA . LEU A 1 223 ? 2.282 -0.896 -16.999 1.00 95.56 223 LEU A CA 1
ATOM 1698 C C . LEU A 1 223 ? 1.469 -1.788 -16.049 1.00 95.56 223 LEU A C 1
ATOM 1700 O O . LEU A 1 223 ? 0.320 -2.141 -16.322 1.00 95.56 223 LEU A O 1
ATOM 1704 N N . GLY A 1 224 ? 2.026 -2.078 -14.875 1.00 95.69 224 GLY A N 1
ATOM 1705 C CA . GLY A 1 224 ? 1.343 -2.836 -13.828 1.00 95.69 224 GLY A CA 1
ATOM 1706 C C . GLY A 1 224 ? 1.989 -2.677 -12.455 1.00 95.69 224 GLY A C 1
ATOM 1707 O O . GLY A 1 224 ? 2.766 -1.751 -12.222 1.00 95.69 224 GLY A O 1
ATOM 1708 N N . ARG A 1 225 ? 1.647 -3.558 -11.510 1.00 96.38 225 ARG A N 1
ATOM 1709 C CA . ARG A 1 225 ? 2.281 -3.578 -10.183 1.00 96.38 225 ARG A CA 1
ATOM 1710 C C . ARG A 1 225 ? 3.746 -3.963 -10.327 1.00 96.38 225 ARG A C 1
ATOM 1712 O O . ARG A 1 225 ? 4.094 -4.775 -11.181 1.00 96.38 225 ARG A O 1
ATOM 1719 N N . LEU A 1 226 ? 4.594 -3.420 -9.459 1.00 98.06 226 LEU A N 1
ATOM 1720 C CA . LEU A 1 226 ? 5.968 -3.897 -9.362 1.00 98.06 226 LEU A CA 1
ATOM 1721 C C . LEU A 1 226 ? 5.947 -5.378 -8.930 1.00 98.06 226 LEU A C 1
ATOM 1723 O O . LEU A 1 226 ? 5.416 -5.670 -7.852 1.00 98.06 226 LEU A O 1
ATOM 1727 N N . PRO A 1 227 ? 6.489 -6.305 -9.736 1.00 97.56 227 PRO A N 1
ATOM 1728 C CA . PRO A 1 227 ? 6.491 -7.719 -9.402 1.00 97.56 227 PRO A CA 1
ATOM 1729 C C . PRO A 1 227 ? 7.482 -8.008 -8.268 1.00 97.56 227 PRO A C 1
ATOM 1731 O O . PRO A 1 227 ? 8.551 -7.404 -8.173 1.00 97.56 227 PRO A O 1
ATOM 1734 N N . LEU A 1 228 ? 7.127 -8.957 -7.407 1.00 97.06 228 LEU A N 1
ATOM 1735 C CA . LEU A 1 228 ? 8.064 -9.621 -6.504 1.00 97.06 228 LEU A CA 1
ATOM 1736 C C . LEU A 1 228 ? 8.582 -10.907 -7.153 1.00 97.06 228 LEU A C 1
ATOM 1738 O O . LEU A 1 228 ? 9.780 -11.184 -7.094 1.00 97.06 228 LEU A O 1
ATOM 1742 N N . ILE A 1 229 ? 7.671 -11.685 -7.739 1.00 97.19 229 ILE A N 1
ATOM 1743 C CA . ILE A 1 229 ? 7.962 -12.916 -8.468 1.00 97.19 229 ILE A CA 1
ATOM 1744 C C . ILE A 1 229 ? 8.088 -12.551 -9.950 1.00 97.19 229 ILE A C 1
ATOM 1746 O O . ILE A 1 229 ? 7.285 -11.780 -10.462 1.00 97.19 229 ILE A O 1
ATOM 1750 N N . VAL A 1 230 ? 9.167 -13.015 -10.576 1.00 96.62 230 VAL A N 1
ATOM 1751 C CA . VAL A 1 230 ? 9.568 -12.702 -11.958 1.00 96.62 230 VAL A CA 1
ATOM 1752 C C . VAL A 1 230 ? 9.806 -13.983 -12.767 1.00 96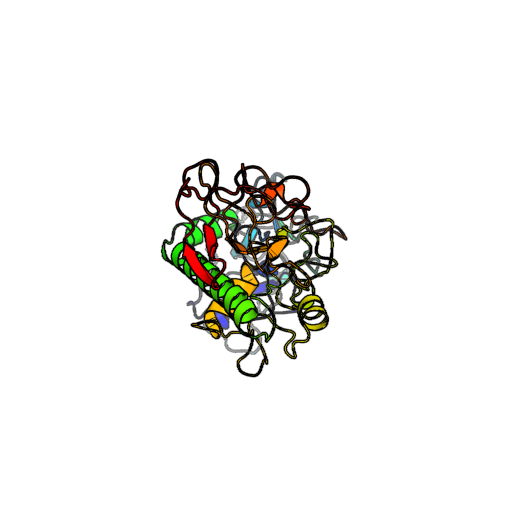.62 230 VAL A C 1
ATOM 1754 O O . VAL A 1 230 ? 10.758 -14.058 -13.545 1.00 96.62 230 VAL A O 1
ATOM 1757 N N . ASP A 1 231 ? 9.062 -15.053 -12.481 1.00 95.31 231 ASP A N 1
ATOM 1758 C CA . ASP A 1 231 ? 9.349 -16.389 -13.010 1.00 95.31 231 ASP A CA 1
ATOM 1759 C C . ASP A 1 231 ? 8.935 -16.562 -14.476 1.00 95.31 231 ASP A C 1
ATOM 1761 O O . ASP A 1 231 ? 9.643 -17.252 -15.221 1.00 95.31 231 ASP A O 1
ATOM 1765 N N . ASP A 1 232 ? 7.885 -15.874 -14.922 1.00 95.25 232 ASP A N 1
ATOM 1766 C CA . ASP A 1 232 ? 7.486 -15.806 -16.325 1.00 95.25 232 ASP A CA 1
ATOM 1767 C C . ASP A 1 232 ? 8.581 -15.105 -17.142 1.00 95.25 232 ASP A C 1
ATOM 1769 O O . ASP A 1 232 ? 9.107 -15.670 -18.111 1.00 95.25 232 ASP A O 1
ATOM 1773 N N . SER A 1 233 ? 9.007 -13.910 -16.715 1.00 94.94 233 SER A N 1
ATOM 1774 C CA . SER A 1 233 ? 10.103 -13.178 -17.365 1.00 94.94 233 SER A CA 1
ATOM 1775 C C . SER A 1 233 ? 11.416 -13.945 -17.310 1.00 94.94 233 SER A C 1
ATOM 1777 O O . SER A 1 233 ? 12.165 -13.957 -18.291 1.00 94.94 233 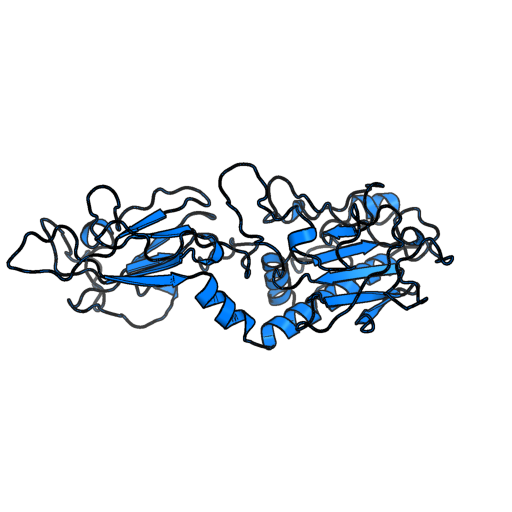SER A O 1
ATOM 1779 N N . ALA A 1 234 ? 11.724 -14.587 -16.178 1.00 93.00 234 ALA A N 1
ATOM 1780 C CA . ALA A 1 234 ? 12.941 -15.373 -16.028 1.00 93.00 234 ALA A CA 1
ATOM 1781 C C . ALA A 1 234 ? 12.934 -16.577 -16.970 1.00 93.00 234 ALA A C 1
ATOM 1783 O O . ALA A 1 234 ? 13.960 -16.869 -17.585 1.00 93.00 234 ALA A O 1
ATOM 1784 N N . THR A 1 235 ? 11.788 -17.238 -17.132 1.00 92.88 235 THR A N 1
ATOM 1785 C CA . THR A 1 235 ? 11.629 -18.359 -18.061 1.00 92.88 235 THR A CA 1
ATOM 1786 C C . THR A 1 235 ? 11.879 -17.916 -19.499 1.00 92.88 235 THR A C 1
ATOM 1788 O O . THR A 1 235 ? 12.687 -18.542 -20.189 1.00 92.88 235 THR A O 1
ATOM 1791 N N . GLU A 1 236 ? 11.256 -16.818 -19.937 1.00 92.06 236 GLU A N 1
ATOM 1792 C CA . GLU A 1 236 ? 11.423 -16.298 -21.300 1.00 92.06 236 GLU A CA 1
ATOM 1793 C C . GLU A 1 236 ? 12.863 -15.826 -21.559 1.00 92.06 236 GLU A C 1
ATOM 1795 O O . GLU A 1 236 ? 13.458 -16.128 -22.594 1.00 92.06 236 GLU A O 1
ATOM 1800 N N . ALA A 1 237 ? 13.475 -15.145 -20.588 1.00 90.00 237 ALA A N 1
ATOM 1801 C CA . ALA A 1 237 ? 14.843 -14.645 -20.697 1.00 90.00 237 ALA A CA 1
ATOM 1802 C C . ALA A 1 237 ? 15.927 -15.705 -20.392 1.00 90.00 237 ALA A C 1
ATOM 1804 O O . ALA A 1 237 ? 17.119 -15.391 -20.426 1.00 90.00 237 ALA A O 1
ATOM 1805 N N . GLY A 1 238 ? 15.551 -16.951 -20.079 1.00 89.00 238 GLY A N 1
ATOM 1806 C CA . GLY A 1 238 ? 16.487 -18.043 -19.791 1.00 89.00 238 GLY A CA 1
ATOM 1807 C C . GLY A 1 238 ? 17.311 -17.853 -18.510 1.00 89.00 238 GLY A C 1
ATOM 1808 O O . GLY A 1 238 ? 18.488 -18.222 -18.466 1.00 89.00 238 GLY A O 1
ATOM 1809 N N . ARG A 1 239 ? 16.718 -17.261 -17.473 1.00 89.50 239 ARG A N 1
ATOM 1810 C CA . ARG A 1 239 ? 17.357 -16.931 -16.193 1.00 89.50 239 ARG A CA 1
ATOM 1811 C C . ARG A 1 239 ? 16.949 -17.915 -15.091 1.00 89.50 239 ARG A C 1
ATOM 1813 O O . ARG A 1 239 ? 15.942 -18.604 -15.188 1.00 89.50 239 ARG A O 1
ATOM 1820 N N . ALA A 1 240 ? 17.769 -18.005 -14.042 1.00 87.81 240 ALA A N 1
ATOM 1821 C CA . ALA A 1 240 ? 17.630 -19.036 -13.006 1.00 87.81 240 ALA A CA 1
ATOM 1822 C C . ALA A 1 240 ? 16.892 -18.587 -11.734 1.00 87.81 240 ALA A C 1
ATOM 1824 O O . ALA A 1 240 ? 16.469 -19.447 -10.963 1.00 87.81 240 ALA A O 1
ATOM 1825 N N . LYS A 1 241 ? 16.786 -17.275 -11.484 1.00 92.19 241 LYS A N 1
ATOM 1826 C CA . LYS A 1 241 ? 16.149 -16.737 -10.276 1.00 92.19 241 LYS A CA 1
ATOM 1827 C C . LYS A 1 241 ? 14.750 -16.232 -10.595 1.00 92.19 241 LYS A C 1
ATOM 1829 O O . LYS A 1 241 ? 14.555 -15.607 -11.635 1.00 92.19 241 LYS A O 1
ATOM 1834 N N . ASN A 1 242 ? 13.837 -16.430 -9.650 1.00 93.50 242 ASN A N 1
ATOM 1835 C CA . ASN A 1 242 ? 12.412 -16.133 -9.808 1.00 93.50 242 ASN A CA 1
ATOM 1836 C C . ASN A 1 242 ? 11.926 -15.001 -8.895 1.00 93.50 242 ASN A C 1
ATOM 1838 O O . ASN A 1 242 ? 10.752 -14.667 -8.931 1.00 93.50 242 ASN A O 1
ATOM 1842 N N . GLN A 1 243 ? 12.791 -14.422 -8.062 1.00 95.38 243 GLN A N 1
ATOM 1843 C CA . GLN A 1 243 ? 12.443 -13.291 -7.202 1.00 95.38 243 GLN A CA 1
ATOM 1844 C C . GLN A 1 243 ? 13.252 -12.060 -7.588 1.00 95.38 243 GLN A C 1
ATOM 1846 O O . GLN A 1 243 ? 14.474 -12.134 -7.746 1.00 95.38 243 GLN A O 1
ATOM 1851 N N . LEU A 1 244 ? 12.574 -10.920 -7.709 1.00 96.25 244 LEU A N 1
ATOM 1852 C CA . LEU A 1 244 ? 13.205 -9.647 -8.038 1.00 96.25 244 LEU A CA 1
ATOM 1853 C C . LEU A 1 244 ? 14.149 -9.197 -6.914 1.00 96.25 244 LEU A C 1
ATOM 1855 O O . LEU A 1 244 ? 15.316 -8.890 -7.154 1.00 96.25 244 LEU A O 1
ATOM 1859 N N . PHE A 1 245 ? 13.655 -9.226 -5.679 1.00 95.31 245 PHE A N 1
ATOM 1860 C CA . PHE A 1 245 ? 14.385 -8.866 -4.468 1.00 95.31 245 PHE A CA 1
ATOM 1861 C C . PHE A 1 245 ? 14.020 -9.811 -3.325 1.00 95.31 245 PHE A C 1
ATOM 1863 O O . PHE A 1 245 ? 12.940 -10.400 -3.321 1.00 95.31 245 PHE A O 1
ATOM 1870 N N . ALA A 1 246 ? 14.928 -9.959 -2.365 1.00 91.94 246 ALA A N 1
ATOM 1871 C CA . ALA A 1 246 ? 14.747 -10.862 -1.237 1.00 91.94 246 ALA A CA 1
ATOM 1872 C C . ALA A 1 246 ? 13.957 -10.210 -0.089 1.00 91.94 246 ALA A C 1
ATOM 1874 O O . ALA A 1 246 ? 14.303 -9.128 0.394 1.00 91.94 246 ALA A O 1
ATOM 1875 N N . LEU A 1 247 ? 12.924 -10.901 0.389 1.00 87.00 247 LEU A N 1
ATOM 1876 C CA . LEU A 1 247 ? 12.174 -10.565 1.599 1.00 87.00 247 LEU A CA 1
ATOM 1877 C C . LEU A 1 247 ? 12.799 -11.148 2.872 1.00 87.00 247 LEU A C 1
ATOM 1879 O O . LEU A 1 247 ? 12.500 -10.650 3.960 1.00 87.00 247 LEU A O 1
ATOM 1883 N N . ASP A 1 248 ? 13.688 -12.130 2.736 1.00 81.50 248 ASP A N 1
ATOM 1884 C CA . ASP A 1 248 ? 14.456 -12.749 3.818 1.00 81.50 248 ASP A CA 1
ATOM 1885 C C . ASP A 1 248 ? 15.915 -13.002 3.376 1.00 81.50 248 ASP A C 1
ATOM 1887 O O . ASP A 1 248 ? 16.196 -13.161 2.193 1.00 81.50 248 ASP A O 1
ATOM 1891 N N . GLU A 1 249 ? 16.864 -13.067 4.319 1.00 73.56 249 GLU A N 1
ATOM 1892 C CA . GLU A 1 249 ? 18.315 -13.163 4.026 1.00 73.56 249 GLU A CA 1
ATOM 1893 C C . GLU A 1 249 ? 18.728 -14.421 3.230 1.00 73.56 249 GLU A C 1
ATOM 1895 O O . GLU A 1 249 ? 19.801 -14.444 2.627 1.00 73.56 249 GLU A O 1
ATOM 1900 N N . ASP A 1 250 ? 17.885 -15.457 3.226 1.00 75.25 250 ASP A N 1
ATOM 1901 C CA . ASP A 1 250 ? 18.139 -16.750 2.581 1.00 75.25 250 ASP A CA 1
ATOM 1902 C C . ASP A 1 250 ? 17.468 -16.889 1.196 1.00 75.25 250 ASP A C 1
ATOM 1904 O O . ASP A 1 250 ? 17.600 -17.932 0.548 1.00 75.25 250 ASP A O 1
ATOM 1908 N N . GLU A 1 251 ? 16.728 -15.875 0.735 1.00 82.88 251 GLU A N 1
ATOM 1909 C CA . GLU A 1 251 ? 16.028 -15.907 -0.553 1.00 82.88 251 GLU A CA 1
ATOM 1910 C C . GLU A 1 251 ? 16.965 -15.626 -1.743 1.00 82.88 251 GLU A C 1
ATOM 1912 O O . GLU A 1 251 ? 17.733 -14.658 -1.760 1.00 82.88 251 GLU A O 1
ATOM 1917 N N . ASP A 1 252 ? 16.893 -16.477 -2.775 1.00 86.56 252 ASP A N 1
ATOM 1918 C CA . ASP A 1 252 ? 17.692 -16.327 -3.996 1.00 86.56 252 ASP A CA 1
ATOM 1919 C C . ASP A 1 252 ? 17.014 -15.364 -4.984 1.00 86.56 252 ASP A C 1
ATOM 1921 O O . ASP A 1 252 ? 16.202 -15.760 -5.822 1.00 86.56 252 ASP A O 1
ATOM 1925 N N . ALA A 1 253 ? 17.379 -14.085 -4.878 1.00 92.56 253 ALA A N 1
ATOM 1926 C CA . ALA A 1 253 ? 16.829 -12.990 -5.675 1.00 92.56 253 ALA A CA 1
ATOM 1927 C C . ALA A 1 253 ? 17.896 -12.233 -6.493 1.00 92.56 253 ALA A C 1
ATOM 1929 O O . ALA A 1 253 ? 19.105 -12.454 -6.333 1.00 92.56 253 ALA A O 1
ATOM 1930 N N . TYR A 1 254 ? 17.469 -11.344 -7.397 1.00 91.81 254 TYR A N 1
ATOM 1931 C CA . TYR A 1 254 ? 18.388 -10.528 -8.213 1.00 91.81 254 TYR A CA 1
ATOM 1932 C C . TYR A 1 254 ? 19.060 -9.395 -7.434 1.00 91.81 254 TYR A C 1
ATOM 1934 O O . TYR A 1 254 ? 20.186 -9.029 -7.762 1.00 91.81 254 TYR A O 1
ATOM 1942 N N . CYS A 1 255 ? 18.422 -8.885 -6.384 1.00 90.75 255 CYS A N 1
ATOM 1943 C CA . CYS A 1 255 ? 19.002 -7.881 -5.498 1.00 90.75 255 CYS A CA 1
ATOM 1944 C C . CYS A 1 255 ? 18.650 -8.156 -4.023 1.00 90.75 255 CYS A C 1
ATOM 1946 O O . CYS A 1 255 ? 17.806 -8.993 -3.694 1.00 90.75 255 CYS A O 1
ATOM 1948 N N . GLN A 1 256 ? 19.288 -7.397 -3.137 1.00 89.88 256 GLN A N 1
ATOM 1949 C CA . GLN A 1 256 ? 18.966 -7.308 -1.715 1.00 89.88 256 GLN A CA 1
ATOM 1950 C C . GLN A 1 256 ? 18.591 -5.858 -1.412 1.00 89.88 256 GLN A C 1
ATOM 1952 O O . GLN A 1 256 ? 19.226 -4.954 -1.951 1.00 89.88 256 GLN A O 1
ATOM 1957 N N . LEU A 1 257 ? 17.588 -5.63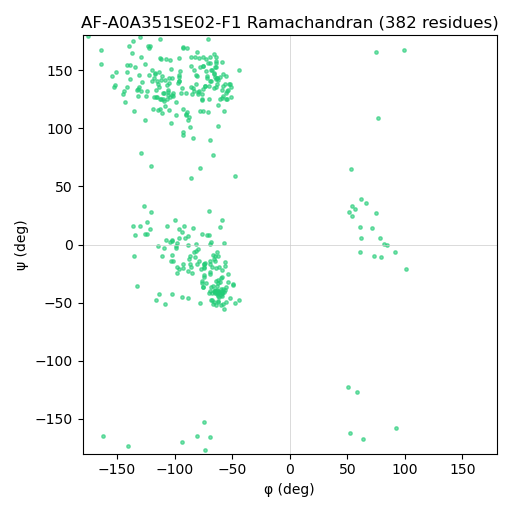1 -0.561 1.00 89.06 257 LEU A N 1
ATOM 1958 C CA . LEU A 1 257 ? 17.276 -4.272 -0.112 1.00 89.06 257 LEU A CA 1
ATOM 1959 C C . LEU A 1 257 ? 18.348 -3.776 0.874 1.00 89.06 257 LEU A C 1
ATOM 1961 O O . LEU A 1 257 ? 18.915 -4.571 1.624 1.00 89.06 257 LEU A O 1
ATOM 1965 N N . ASP A 1 258 ? 18.599 -2.467 0.908 1.00 80.88 258 ASP A N 1
ATOM 1966 C CA . ASP A 1 258 ? 19.661 -1.849 1.720 1.00 80.88 258 ASP A CA 1
ATOM 1967 C C . ASP A 1 258 ? 19.520 -2.117 3.228 1.00 80.88 258 ASP A C 1
ATOM 1969 O O . ASP A 1 258 ? 20.505 -2.352 3.936 1.00 80.88 258 ASP A O 1
ATOM 1973 N N . ASN A 1 259 ? 18.289 -2.087 3.743 1.00 83.88 259 ASN A N 1
ATOM 1974 C CA . ASN A 1 259 ? 17.961 -2.428 5.121 1.00 83.88 259 ASN A CA 1
ATOM 1975 C C . ASN A 1 259 ? 16.808 -3.445 5.148 1.00 83.88 259 ASN A C 1
ATOM 1977 O O . ASN A 1 259 ? 15.671 -3.070 5.459 1.00 83.88 259 ASN A O 1
ATOM 1981 N N . PRO A 1 260 ? 17.077 -4.742 4.897 1.00 80.50 260 PRO A N 1
ATOM 1982 C CA . PRO A 1 260 ? 16.041 -5.747 4.649 1.00 80.50 260 PRO A CA 1
ATOM 1983 C C . PRO A 1 260 ? 14.949 -5.765 5.725 1.00 80.50 260 PRO A C 1
ATOM 1985 O O . PRO A 1 260 ? 13.761 -5.679 5.436 1.00 80.50 260 PRO A O 1
ATOM 1988 N N . ALA A 1 261 ? 15.319 -5.739 7.009 1.00 80.38 261 ALA A N 1
ATOM 1989 C CA . ALA A 1 261 ? 14.342 -5.791 8.098 1.00 80.38 261 ALA A CA 1
ATOM 1990 C C . ALA A 1 261 ? 13.362 -4.597 8.129 1.00 80.38 261 ALA A C 1
ATOM 1992 O O . ALA A 1 261 ? 12.220 -4.741 8.584 1.00 80.38 261 ALA A O 1
ATOM 1993 N N . GLY A 1 262 ? 13.816 -3.408 7.723 1.00 85.75 262 GLY A N 1
ATOM 1994 C CA . GLY A 1 262 ? 13.004 -2.192 7.670 1.00 85.75 262 GLY A CA 1
ATOM 1995 C C . GLY A 1 262 ? 12.271 -2.041 6.342 1.00 85.75 262 GLY A C 1
ATOM 1996 O O . GLY A 1 262 ? 11.068 -1.778 6.335 1.00 85.75 262 GLY A O 1
ATOM 1997 N N . ASP A 1 263 ? 12.990 -2.253 5.249 1.00 90.19 263 ASP A N 1
ATOM 1998 C CA . ASP A 1 263 ? 12.532 -2.012 3.887 1.00 90.19 263 ASP A CA 1
ATOM 1999 C C . ASP A 1 263 ? 11.563 -3.099 3.433 1.00 90.19 263 ASP A C 1
ATOM 2001 O O . ASP A 1 263 ? 10.527 -2.766 2.865 1.00 90.19 263 ASP A O 1
ATOM 2005 N N . ASN A 1 264 ? 11.768 -4.363 3.828 1.00 90.25 264 ASN A N 1
ATOM 2006 C CA . ASN A 1 264 ? 10.800 -5.434 3.565 1.00 90.25 264 ASN A CA 1
ATOM 2007 C C . ASN A 1 264 ? 9.473 -5.132 4.260 1.00 90.25 264 ASN A C 1
ATOM 2009 O O . ASN A 1 264 ? 8.411 -5.302 3.674 1.00 90.25 264 ASN A O 1
ATOM 2013 N N . LYS A 1 265 ? 9.496 -4.606 5.493 1.00 89.31 265 LYS A N 1
ATOM 2014 C CA . LYS A 1 265 ? 8.263 -4.184 6.182 1.00 89.31 265 LYS A CA 1
ATOM 2015 C C . LYS A 1 265 ? 7.624 -2.966 5.534 1.00 89.31 265 LYS A C 1
ATOM 2017 O O . LYS A 1 265 ? 6.399 -2.857 5.539 1.00 89.31 265 LYS A O 1
ATOM 2022 N N . LEU A 1 266 ? 8.427 -2.030 5.040 1.00 91.81 266 LEU A N 1
ATOM 2023 C CA . LEU A 1 266 ? 7.913 -0.852 4.360 1.00 91.81 266 LEU A CA 1
ATOM 2024 C C . LEU A 1 266 ? 7.255 -1.251 3.035 1.00 91.81 266 LEU A C 1
ATOM 2026 O O . LEU A 1 266 ? 6.100 -0.894 2.823 1.00 91.81 266 LEU A O 1
ATOM 2030 N N . TRP A 1 267 ? 7.916 -2.082 2.228 1.00 93.81 267 TRP A N 1
ATOM 2031 C CA . TRP A 1 267 ? 7.347 -2.673 1.021 1.00 93.81 267 TRP A CA 1
ATOM 2032 C C . TRP A 1 267 ? 6.080 -3.469 1.340 1.00 93.81 267 TRP A C 1
ATOM 2034 O O . TRP A 1 267 ? 5.031 -3.164 0.796 1.00 93.81 267 TRP A O 1
ATOM 2044 N N . GLN A 1 268 ? 6.098 -4.391 2.306 1.00 92.06 268 GLN A N 1
ATOM 2045 C CA . GLN A 1 268 ? 4.913 -5.177 2.698 1.00 92.06 268 GLN A CA 1
ATOM 2046 C C . GLN A 1 268 ? 3.692 -4.316 3.049 1.00 92.06 268 GLN A C 1
ATOM 2048 O O . GLN A 1 268 ? 2.552 -4.735 2.841 1.00 92.06 268 GLN A O 1
ATOM 2053 N N . ASN A 1 269 ? 3.914 -3.122 3.602 1.00 91.56 269 ASN A N 1
ATOM 2054 C CA . ASN A 1 269 ? 2.850 -2.191 3.960 1.00 91.56 269 ASN A CA 1
ATOM 2055 C C . ASN A 1 269 ? 2.385 -1.311 2.798 1.00 91.56 269 ASN A C 1
ATOM 2057 O O . ASN A 1 269 ? 1.249 -0.859 2.829 1.00 91.56 269 ASN A O 1
ATOM 2061 N N . TRP A 1 270 ? 3.224 -1.081 1.790 1.00 94.19 270 TRP A N 1
ATOM 2062 C CA . TRP A 1 270 ? 2.970 -0.137 0.696 1.00 94.19 270 TRP A CA 1
ATOM 2063 C C . TRP A 1 270 ? 3.047 -0.773 -0.699 1.00 94.19 270 TRP A C 1
ATOM 2065 O O . TRP A 1 270 ? 3.032 -0.065 -1.697 1.00 94.19 270 TRP A O 1
ATOM 2075 N N . LYS A 1 271 ? 3.139 -2.100 -0.802 1.00 94.62 271 LYS A N 1
ATOM 2076 C CA . LYS A 1 271 ? 3.373 -2.826 -2.061 1.00 94.62 271 LYS A CA 1
ATOM 2077 C C . LYS A 1 271 ? 2.319 -2.570 -3.130 1.00 94.62 271 LYS A C 1
ATOM 2079 O O . LYS A 1 271 ? 2.633 -2.589 -4.311 1.00 94.62 271 LYS A O 1
ATOM 2084 N N . ASP A 1 272 ? 1.084 -2.257 -2.746 1.00 93.50 272 ASP A N 1
ATOM 2085 C CA . ASP A 1 272 ? 0.033 -1.822 -3.668 1.00 93.50 272 ASP A CA 1
ATOM 2086 C C . ASP A 1 272 ? 0.187 -0.372 -4.148 1.00 93.50 272 ASP A C 1
ATOM 2088 O O . ASP A 1 272 ? -0.715 0.132 -4.794 1.00 93.50 272 ASP A O 1
ATOM 2092 N N . HIS A 1 273 ? 1.293 0.312 -3.868 1.00 95.88 273 HIS A N 1
ATOM 2093 C CA . HIS A 1 273 ? 1.613 1.631 -4.420 1.00 95.88 273 HIS A CA 1
ATOM 2094 C C . HIS A 1 273 ? 2.783 1.588 -5.397 1.00 95.88 273 HIS A C 1
ATOM 2096 O O . HIS A 1 273 ? 3.035 2.585 -6.064 1.00 95.88 273 HIS A O 1
ATOM 2102 N N . PHE A 1 274 ? 3.497 0.465 -5.492 1.00 97.81 274 PHE A N 1
ATOM 2103 C CA . PHE A 1 274 ? 4.615 0.340 -6.414 1.00 97.81 274 PHE A CA 1
ATOM 2104 C C . PHE A 1 274 ? 4.143 -0.179 -7.768 1.00 97.81 274 PHE A C 1
ATOM 2106 O O . PHE A 1 274 ? 3.440 -1.192 -7.853 1.00 97.81 274 PHE A O 1
ATOM 2113 N N . PHE A 1 275 ? 4.552 0.517 -8.821 1.00 97.75 275 PHE A N 1
ATOM 2114 C CA . PHE A 1 275 ? 4.262 0.164 -10.205 1.00 97.75 275 PHE A CA 1
ATOM 2115 C C . PHE A 1 275 ? 5.550 0.061 -11.010 1.00 97.75 275 PHE A C 1
ATOM 2117 O O . PHE A 1 275 ? 6.559 0.683 -10.676 1.00 97.75 275 PHE A O 1
ATOM 2124 N N . LEU A 1 276 ? 5.481 -0.714 -12.083 1.00 98.19 276 LEU A N 1
ATOM 2125 C CA . LEU A 1 276 ? 6.517 -0.846 -13.091 1.00 98.19 276 LEU A CA 1
ATOM 2126 C C . LEU A 1 276 ? 5.868 -0.634 -14.455 1.00 98.19 276 LEU A C 1
ATOM 2128 O O . LEU A 1 276 ? 4.838 -1.247 -14.741 1.00 98.19 276 LEU A O 1
ATOM 2132 N N . VAL A 1 277 ? 6.487 0.208 -15.278 1.00 97.75 277 VAL A N 1
ATOM 2133 C CA . VAL A 1 277 ? 6.317 0.149 -16.729 1.00 97.75 277 VAL A CA 1
ATOM 2134 C C . VAL A 1 277 ? 7.608 -0.346 -17.359 1.00 97.75 277 VAL A C 1
ATOM 2136 O O . VAL A 1 277 ? 8.678 0.185 -17.056 1.00 97.75 277 VAL A O 1
ATOM 2139 N N . THR A 1 278 ? 7.499 -1.334 -18.238 1.00 97.25 278 THR A N 1
ATOM 2140 C CA . THR A 1 278 ? 8.629 -1.856 -19.013 1.00 97.25 278 THR A CA 1
ATOM 2141 C C . THR A 1 278 ? 8.454 -1.468 -20.474 1.00 97.25 278 THR A C 1
ATOM 2143 O O . THR A 1 278 ? 7.422 -1.756 -21.069 1.00 97.25 278 THR A O 1
ATOM 2146 N N . SER A 1 279 ? 9.447 -0.810 -21.067 1.00 97.12 279 SER A N 1
ATOM 2147 C CA . SER A 1 279 ? 9.405 -0.454 -22.487 1.00 97.12 279 SER A CA 1
ATOM 2148 C C . SER A 1 279 ? 9.302 -1.695 -23.372 1.00 97.12 279 SER A C 1
ATOM 2150 O O . SER A 1 279 ? 9.949 -2.705 -23.085 1.00 97.12 279 SER A O 1
ATOM 2152 N N . ASP A 1 280 ? 8.568 -1.613 -24.485 1.00 94.94 280 ASP A N 1
ATOM 2153 C CA . ASP A 1 280 ? 8.418 -2.727 -25.439 1.00 94.94 280 ASP A CA 1
ATOM 2154 C C . ASP A 1 280 ? 9.777 -3.240 -25.946 1.00 94.94 280 ASP A C 1
ATOM 2156 O O . ASP A 1 280 ? 10.001 -4.445 -26.052 1.00 94.94 280 ASP A O 1
ATOM 2160 N N . ALA A 1 281 ? 10.740 -2.336 -26.151 1.00 95.06 281 ALA A N 1
ATOM 2161 C CA . ALA A 1 281 ? 12.107 -2.699 -26.513 1.00 95.06 281 ALA A CA 1
ATOM 2162 C C . ALA A 1 281 ? 12.816 -3.573 -25.463 1.00 95.06 281 ALA A C 1
ATOM 2164 O O . ALA A 1 281 ? 13.665 -4.385 -25.820 1.00 95.06 281 ALA A O 1
ATOM 2165 N N . PHE A 1 282 ? 12.505 -3.401 -24.177 1.00 95.56 282 PHE A N 1
ATOM 2166 C CA . PHE A 1 282 ? 13.246 -3.994 -23.058 1.00 95.56 282 PHE A CA 1
ATOM 2167 C C . PHE A 1 282 ? 12.490 -5.114 -22.342 1.00 95.56 282 PHE A C 1
ATOM 2169 O O . PHE A 1 282 ? 13.063 -5.738 -21.450 1.00 95.56 282 PHE A O 1
ATOM 2176 N N . GLN A 1 283 ? 11.248 -5.413 -22.720 1.00 94.19 283 GLN A N 1
ATOM 2177 C CA . GLN A 1 283 ? 10.532 -6.576 -22.197 1.00 94.19 283 GLN A CA 1
ATOM 2178 C C . GLN A 1 283 ? 11.198 -7.898 -22.636 1.00 94.19 283 GLN A C 1
ATOM 2180 O O . GLN A 1 283 ? 11.974 -7.917 -23.601 1.00 94.19 283 GLN A O 1
ATOM 2185 N N . PRO A 1 284 ? 10.890 -9.037 -21.995 1.00 92.94 284 PRO A N 1
ATOM 2186 C CA . PRO A 1 284 ? 11.354 -10.339 -22.458 1.00 92.94 284 PRO A CA 1
ATOM 2187 C C . PRO A 1 284 ? 10.954 -10.621 -23.914 1.00 92.94 284 PRO A C 1
ATOM 2189 O O . PRO A 1 284 ? 9.789 -10.526 -24.291 1.00 92.94 284 PRO A O 1
ATOM 2192 N N . GLY A 1 285 ? 11.954 -10.935 -24.746 1.00 88.81 285 GLY A N 1
ATOM 2193 C CA . GLY A 1 285 ? 11.799 -11.108 -26.197 1.00 88.81 285 GLY A CA 1
ATOM 2194 C C . GLY A 1 285 ? 11.873 -9.814 -27.026 1.00 88.81 285 GLY A C 1
ATOM 2195 O O . GLY A 1 285 ? 11.782 -9.890 -28.253 1.00 88.81 285 GLY A O 1
ATOM 2196 N N . GLY A 1 286 ? 12.055 -8.654 -26.384 1.00 91.38 286 GLY A N 1
ATOM 2197 C CA . GLY A 1 286 ? 12.212 -7.344 -27.022 1.00 91.38 286 GLY A CA 1
ATOM 2198 C C . GLY A 1 286 ? 13.543 -7.149 -27.763 1.00 91.38 286 GLY A C 1
ATOM 2199 O O . GLY A 1 286 ? 14.415 -8.019 -27.778 1.00 91.38 286 GLY A O 1
ATOM 2200 N N . SER A 1 287 ? 13.690 -5.987 -28.408 1.00 91.94 287 SER A N 1
ATOM 2201 C CA . SER A 1 287 ? 14.842 -5.623 -29.253 1.00 91.94 287 SER A CA 1
ATOM 2202 C C . SER A 1 287 ? 16.078 -5.115 -28.505 1.00 91.94 287 SER A C 1
ATOM 2204 O O . SER A 1 287 ? 17.053 -4.758 -29.164 1.00 91.94 287 SER A O 1
ATOM 2206 N N . GLY A 1 288 ? 15.986 -4.925 -27.186 1.00 91.88 288 GLY A N 1
ATOM 2207 C CA . GLY A 1 288 ? 17.038 -4.393 -26.317 1.00 91.88 288 GLY A CA 1
ATOM 2208 C C . GLY A 1 288 ? 17.491 -2.962 -26.621 1.00 91.88 288 GLY A C 1
ATOM 2209 O O . GLY A 1 288 ? 18.465 -2.489 -26.033 1.00 91.88 288 GLY A O 1
ATOM 2210 N N . LEU A 1 289 ? 16.834 -2.280 -27.562 1.00 93.44 289 LEU A N 1
ATOM 2211 C CA . LEU A 1 289 ? 17.248 -0.993 -28.114 1.00 93.44 289 LEU A CA 1
ATOM 2212 C C . LEU A 1 289 ? 16.030 -0.131 -28.439 1.00 93.44 289 LEU A C 1
ATOM 2214 O O . LEU A 1 289 ? 15.134 -0.568 -29.171 1.00 93.44 289 LEU A O 1
ATOM 2218 N N . CYS A 1 290 ? 16.058 1.109 -27.951 1.00 95.00 290 CYS A N 1
ATOM 2219 C CA . CYS A 1 290 ? 15.069 2.118 -28.303 1.00 95.00 290 CYS A CA 1
ATOM 2220 C C . CYS A 1 290 ? 15.246 2.612 -29.748 1.00 95.00 290 CYS A C 1
ATOM 2222 O O . CYS A 1 290 ? 16.375 2.763 -30.228 1.00 95.00 290 CYS A O 1
ATOM 2224 N N . ASP A 1 291 ? 14.135 2.879 -30.435 1.00 94.56 291 ASP A N 1
ATOM 2225 C CA . ASP A 1 291 ? 14.102 3.340 -31.828 1.00 94.56 291 ASP A CA 1
ATOM 2226 C C . ASP A 1 291 ? 13.307 4.640 -32.054 1.00 94.56 291 ASP A C 1
ATOM 2228 O O . ASP A 1 291 ? 13.099 5.058 -33.199 1.00 94.56 291 ASP A O 1
ATOM 2232 N N . GLY A 1 292 ? 12.892 5.305 -30.974 1.00 93.50 292 GLY A N 1
ATOM 2233 C CA . GLY A 1 292 ? 12.018 6.473 -30.991 1.00 93.50 292 GLY A CA 1
ATOM 2234 C C . GLY A 1 292 ? 10.529 6.141 -30.888 1.00 93.50 292 GLY A C 1
ATOM 2235 O O . GLY A 1 292 ? 9.721 7.071 -30.842 1.00 93.50 292 GLY A O 1
ATOM 2236 N N . THR A 1 293 ? 10.141 4.859 -30.917 1.00 93.31 293 THR A N 1
ATOM 2237 C CA . THR A 1 293 ? 8.730 4.432 -30.931 1.00 93.31 293 THR A CA 1
ATOM 2238 C C . THR A 1 293 ? 8.387 3.280 -29.991 1.00 93.31 293 THR A C 1
ATOM 2240 O O . THR A 1 293 ? 7.206 3.008 -29.797 1.00 93.31 293 THR A O 1
ATOM 2243 N N . ASN A 1 294 ? 9.379 2.618 -29.401 1.00 94.69 294 ASN A N 1
ATOM 2244 C CA . ASN A 1 294 ? 9.225 1.389 -28.613 1.00 94.69 294 ASN A CA 1
ATOM 2245 C C . ASN A 1 294 ? 9.728 1.524 -27.160 1.00 94.69 294 ASN A C 1
ATOM 2247 O O . ASN A 1 294 ? 9.916 0.520 -26.470 1.00 94.69 294 ASN A O 1
ATOM 2251 N N . CYS A 1 295 ? 9.976 2.757 -26.710 1.00 97.38 295 CYS A N 1
ATOM 2252 C CA . CYS A 1 295 ? 10.402 3.064 -25.352 1.00 97.38 295 CYS A CA 1
ATOM 2253 C C . CYS A 1 295 ? 9.572 4.181 -24.731 1.00 97.38 295 CYS A C 1
ATOM 2255 O O . CYS A 1 295 ? 9.164 5.128 -25.406 1.00 97.38 295 CYS A O 1
ATOM 2257 N N . VAL A 1 296 ? 9.361 4.084 -23.419 1.00 97.56 296 VAL A N 1
ATOM 2258 C CA . VAL A 1 296 ? 8.695 5.125 -22.638 1.00 97.56 296 VAL A CA 1
ATOM 2259 C C . VAL A 1 296 ? 9.555 6.384 -22.558 1.00 97.56 296 VAL A C 1
ATOM 2261 O O . VAL A 1 296 ? 10.790 6.333 -22.553 1.00 97.56 296 VAL A O 1
ATOM 2264 N N . THR A 1 297 ? 8.897 7.533 -22.453 1.00 97.19 297 THR A N 1
ATOM 2265 C CA . THR A 1 297 ? 9.553 8.836 -22.292 1.00 97.19 297 THR A CA 1
ATOM 2266 C C . THR A 1 297 ? 8.942 9.614 -21.132 1.00 97.19 297 THR A C 1
ATOM 2268 O O . THR A 1 297 ? 8.006 9.164 -20.469 1.00 97.19 297 THR A O 1
ATOM 2271 N N . LEU A 1 298 ? 9.472 10.810 -20.874 1.00 95.75 298 LEU A N 1
ATOM 2272 C CA . LEU A 1 298 ? 8.815 11.793 -20.019 1.00 95.75 298 LEU A CA 1
ATOM 2273 C C . LEU A 1 298 ? 8.176 12.891 -20.875 1.00 95.75 298 LEU A C 1
ATOM 2275 O O . LEU A 1 298 ? 8.676 13.220 -21.954 1.00 95.75 298 LEU A O 1
ATOM 2279 N N . LEU A 1 299 ? 7.095 13.503 -20.388 1.00 93.25 299 LEU A N 1
ATOM 2280 C CA . LEU A 1 299 ? 6.434 14.613 -21.068 1.00 93.25 299 LEU A CA 1
ATOM 2281 C C . LEU A 1 299 ? 7.439 15.706 -21.437 1.00 93.25 299 LEU A C 1
ATOM 2283 O O . LEU A 1 299 ? 8.263 16.131 -20.631 1.00 93.25 299 LEU A O 1
ATOM 2287 N N . ASN A 1 300 ? 7.330 16.209 -22.666 1.00 89.88 300 ASN A N 1
ATOM 2288 C CA . ASN A 1 300 ? 8.214 17.246 -23.207 1.00 89.88 300 ASN A CA 1
ATOM 2289 C C . ASN A 1 300 ? 9.704 16.843 -23.283 1.00 89.88 300 ASN A C 1
ATOM 2291 O O . ASN A 1 300 ? 10.553 17.711 -23.493 1.00 89.88 300 ASN A O 1
ATOM 2295 N N . SER A 1 301 ? 10.022 15.552 -23.160 1.00 92.50 301 SER A N 1
ATOM 2296 C CA . SER A 1 301 ? 11.358 14.991 -23.343 1.00 92.50 301 SER A CA 1
ATOM 2297 C C . SER A 1 301 ? 11.376 14.013 -24.517 1.00 92.50 301 SER A C 1
ATOM 2299 O O . SER A 1 301 ? 10.396 13.325 -24.787 1.00 92.50 301 SER A O 1
ATOM 2301 N N . ALA A 1 302 ? 12.506 13.959 -25.219 1.00 92.06 302 ALA A N 1
ATOM 2302 C CA . ALA A 1 302 ? 12.790 12.930 -26.221 1.00 92.06 302 ALA A CA 1
ATOM 2303 C C . ALA A 1 302 ? 13.739 11.846 -25.680 1.00 92.06 302 ALA A C 1
ATOM 2305 O O . ALA A 1 302 ? 14.166 10.982 -26.437 1.00 92.06 302 ALA A O 1
ATOM 2306 N N . THR A 1 303 ? 14.120 11.925 -24.401 1.00 96.19 303 THR A N 1
ATOM 2307 C CA . THR A 1 303 ? 14.910 10.877 -23.753 1.00 96.19 303 THR A CA 1
ATOM 2308 C C . THR A 1 303 ? 14.040 9.642 -23.573 1.00 96.19 303 THR A C 1
ATOM 2310 O O . THR A 1 303 ? 12.962 9.728 -22.983 1.00 96.19 303 THR A O 1
ATOM 2313 N N . GLU A 1 304 ? 14.531 8.521 -24.085 1.00 97.12 304 GLU A N 1
ATOM 2314 C CA . GLU A 1 304 ? 13.902 7.212 -23.978 1.00 97.12 304 GLU A CA 1
ATOM 2315 C C . GLU A 1 304 ? 14.496 6.431 -22.807 1.00 97.12 304 GLU A C 1
ATOM 2317 O O . GLU A 1 304 ? 15.706 6.469 -22.568 1.00 97.12 304 GLU A O 1
ATOM 2322 N N . TYR A 1 305 ? 13.634 5.717 -22.094 1.00 98.19 305 TYR A N 1
ATOM 2323 C CA . TYR A 1 305 ? 13.996 4.912 -20.934 1.00 98.19 305 TYR A CA 1
ATOM 2324 C C . TYR A 1 305 ? 13.639 3.445 -21.180 1.00 98.19 305 TYR A C 1
ATOM 2326 O O . TYR A 1 305 ? 12.695 3.133 -21.905 1.00 98.19 305 TYR A O 1
ATOM 2334 N N . ALA A 1 306 ? 14.390 2.530 -20.574 1.00 97.75 306 ALA A N 1
ATOM 2335 C CA . ALA A 1 306 ? 14.107 1.098 -20.624 1.00 97.75 306 ALA A CA 1
ATOM 2336 C C . ALA A 1 306 ? 12.898 0.717 -19.758 1.00 97.75 306 ALA A C 1
ATOM 2338 O O . ALA A 1 306 ? 12.151 -0.199 -20.093 1.00 97.75 306 ALA A O 1
ATOM 2339 N N . ALA A 1 307 ? 12.706 1.423 -18.646 1.00 98.44 307 ALA A N 1
ATOM 2340 C CA . ALA A 1 307 ? 11.575 1.257 -17.745 1.00 98.44 307 ALA A CA 1
ATOM 2341 C C . ALA A 1 307 ? 11.444 2.464 -16.813 1.00 98.44 307 ALA A C 1
ATOM 2343 O O . ALA A 1 307 ? 12.370 3.269 -16.670 1.00 98.44 307 ALA A O 1
ATOM 2344 N N . ILE A 1 308 ? 10.305 2.552 -16.129 1.00 98.44 308 ILE A N 1
ATOM 2345 C CA . ILE A 1 308 ? 10.100 3.472 -15.008 1.00 98.44 308 ILE A CA 1
ATOM 2346 C C . ILE A 1 308 ? 9.475 2.692 -13.849 1.00 98.44 308 ILE A C 1
ATOM 2348 O O . ILE A 1 308 ? 8.524 1.929 -14.033 1.00 98.44 308 ILE A O 1
ATOM 2352 N N . VAL A 1 309 ? 10.007 2.893 -12.644 1.00 98.50 309 VAL A N 1
ATOM 2353 C CA . VAL A 1 309 ? 9.415 2.406 -11.392 1.00 98.50 309 VAL A CA 1
ATOM 2354 C C . VAL A 1 309 ? 8.796 3.584 -10.654 1.00 98.50 309 VAL A C 1
ATOM 2356 O O . VAL A 1 309 ? 9.434 4.623 -10.473 1.00 98.50 309 VAL A O 1
ATOM 2359 N N . PHE A 1 310 ? 7.551 3.411 -10.218 1.00 94.75 310 PHE A N 1
ATOM 2360 C CA . PHE A 1 310 ? 6.752 4.457 -9.588 1.00 94.75 310 PHE A CA 1
ATOM 2361 C C . PHE A 1 310 ? 6.399 4.053 -8.165 1.00 94.75 310 PHE A C 1
ATOM 2363 O O . PHE A 1 310 ? 6.058 2.896 -7.911 1.00 94.75 310 PHE A O 1
ATOM 2370 N N . PHE A 1 311 ? 6.373 5.028 -7.267 1.00 96.19 311 PHE A N 1
ATOM 2371 C CA . PHE A 1 311 ? 5.559 4.970 -6.062 1.00 96.19 311 PHE A CA 1
ATOM 2372 C C . PHE A 1 311 ? 4.391 5.946 -6.199 1.00 96.19 311 PHE A C 1
ATOM 2374 O O . PHE A 1 311 ? 4.606 7.152 -6.315 1.00 96.19 311 PHE A O 1
ATOM 2381 N N . ALA A 1 312 ? 3.172 5.411 -6.158 1.00 93.88 312 ALA A N 1
ATOM 2382 C CA . ALA A 1 312 ? 1.932 6.174 -6.183 1.00 93.88 312 ALA A CA 1
ATOM 2383 C C . ALA A 1 312 ? 1.658 6.825 -4.824 1.00 93.88 312 ALA A C 1
ATOM 2385 O O . ALA A 1 312 ? 1.599 6.139 -3.795 1.00 93.88 312 ALA A O 1
ATOM 2386 N N . GLY A 1 313 ? 1.469 8.143 -4.804 1.00 90.44 313 GLY A N 1
ATOM 2387 C CA . GLY A 1 313 ? 1.318 8.905 -3.568 1.00 90.44 313 GLY A CA 1
ATOM 2388 C C . GLY A 1 313 ? -0.043 8.736 -2.879 1.00 90.44 313 GLY A C 1
ATOM 2389 O O . GLY A 1 313 ? -0.702 7.692 -2.937 1.00 90.44 313 GLY A O 1
ATOM 2390 N N . GLN A 1 314 ? -0.456 9.757 -2.125 1.00 86.19 314 GLN A N 1
ATOM 2391 C CA . GLN A 1 314 ? -1.790 9.800 -1.512 1.00 86.19 314 GLN A CA 1
ATOM 2392 C C . GLN A 1 314 ? -2.855 9.965 -2.599 1.00 86.19 314 GLN A C 1
ATOM 2394 O O . GLN A 1 314 ? -2.661 10.762 -3.506 1.00 86.19 314 GLN A O 1
ATOM 2399 N N . ALA A 1 315 ? -3.997 9.292 -2.483 1.00 83.88 315 ALA A N 1
ATOM 2400 C CA . ALA A 1 315 ? -5.055 9.439 -3.475 1.00 83.88 315 ALA A CA 1
ATOM 2401 C C . ALA A 1 315 ? -5.533 10.901 -3.588 1.00 83.88 315 ALA A C 1
ATOM 2403 O O . ALA A 1 315 ? -5.913 11.510 -2.583 1.00 83.88 315 ALA A O 1
ATOM 2404 N N . LEU A 1 316 ? -5.531 11.457 -4.805 1.00 81.69 316 LEU A N 1
ATOM 2405 C CA . LEU A 1 316 ? -5.963 12.838 -5.069 1.00 81.69 316 LEU A CA 1
ATOM 2406 C C . LEU A 1 316 ? -7.409 12.952 -5.582 1.00 81.69 316 LEU A C 1
ATOM 2408 O O . LEU A 1 316 ? -8.034 14.003 -5.433 1.00 81.69 316 LEU A O 1
ATOM 2412 N N . THR A 1 317 ? -7.944 11.896 -6.198 1.00 70.69 317 THR A N 1
ATOM 2413 C CA . THR A 1 317 ? -9.225 11.915 -6.931 1.00 70.69 317 THR A CA 1
ATOM 2414 C C . THR A 1 317 ? -10.314 11.069 -6.275 1.00 70.69 317 THR A C 1
ATOM 2416 O O . THR A 1 317 ? -11.461 11.514 -6.199 1.00 70.69 317 THR A O 1
ATOM 2419 N N . ALA A 1 318 ? -9.981 9.866 -5.797 1.00 73.38 318 ALA A N 1
ATOM 2420 C CA . ALA A 1 318 ? -10.948 8.914 -5.261 1.00 73.38 318 ALA A CA 1
ATOM 2421 C C . ALA A 1 318 ? -10.348 7.989 -4.182 1.00 73.38 318 ALA A C 1
ATOM 2423 O O . ALA A 1 318 ? -9.169 7.644 -4.243 1.00 73.38 318 ALA A O 1
ATOM 2424 N N . PRO A 1 319 ? -11.156 7.554 -3.197 1.00 73.12 319 PRO A N 1
ATOM 2425 C CA . PRO A 1 319 ? -10.703 6.667 -2.131 1.00 73.12 319 PRO A CA 1
ATOM 2426 C C . PRO A 1 319 ? -10.246 5.283 -2.629 1.00 73.12 319 PRO A C 1
ATOM 2428 O O . PRO A 1 319 ? -10.924 4.621 -3.420 1.00 73.12 319 PRO A O 1
ATOM 2431 N N . ARG A 1 320 ? -9.137 4.783 -2.067 1.00 79.88 320 ARG A N 1
ATOM 2432 C CA . ARG A 1 320 ? -8.604 3.415 -2.277 1.00 79.88 320 ARG A CA 1
ATOM 2433 C C . ARG A 1 320 ? -9.026 2.413 -1.197 1.00 79.88 320 ARG A C 1
ATOM 2435 O O . ARG A 1 320 ? -8.438 1.338 -1.055 1.00 79.88 320 ARG A O 1
ATOM 2442 N N . ASN A 1 321 ? -10.013 2.806 -0.402 1.00 72.88 321 ASN A N 1
ATOM 2443 C CA . ASN A 1 321 ? -10.412 2.161 0.839 1.00 72.88 321 ASN A CA 1
ATOM 2444 C C . ASN A 1 321 ? -11.909 1.761 0.828 1.00 72.88 321 ASN A C 1
ATOM 2446 O O . ASN A 1 321 ? -12.500 1.507 1.875 1.00 72.88 321 ASN A O 1
ATOM 2450 N N . ASP A 1 322 ? -12.527 1.665 -0.352 1.00 61.94 322 ASP A N 1
ATOM 2451 C CA . ASP A 1 322 ? -13.936 1.266 -0.511 1.00 61.94 322 ASP A CA 1
ATOM 2452 C C . ASP A 1 322 ? -14.136 -0.262 -0.306 1.00 61.94 322 ASP A C 1
ATOM 2454 O O . ASP A 1 322 ? -13.175 -1.027 -0.440 1.00 61.94 322 ASP A O 1
ATOM 2458 N N . PRO A 1 323 ? -15.330 -0.724 0.120 1.00 60.34 323 PRO A N 1
ATOM 2459 C CA . PRO A 1 323 ? -15.495 -1.609 1.272 1.00 60.34 323 PRO A CA 1
ATOM 2460 C C . PRO A 1 323 ? -14.860 -3.004 1.110 1.00 60.34 323 PRO A C 1
ATOM 2462 O O . PRO A 1 323 ? -14.931 -3.634 0.061 1.00 60.34 323 PRO A O 1
ATOM 2465 N N . LEU A 1 324 ? -14.326 -3.531 2.219 1.00 56.81 324 LEU A N 1
ATOM 2466 C CA . LEU A 1 324 ? -13.662 -4.843 2.314 1.00 56.81 324 LEU A CA 1
ATOM 2467 C C . LEU A 1 324 ? -14.634 -6.026 2.510 1.00 56.81 324 LEU A C 1
ATOM 2469 O O . LEU A 1 324 ? -14.212 -7.124 2.869 1.00 56.81 324 LEU A O 1
ATOM 2473 N N . SER A 1 325 ? -15.939 -5.837 2.297 1.00 47.25 325 SER A N 1
ATOM 2474 C CA . SER A 1 325 ? -16.914 -6.922 2.437 1.00 47.25 325 SER A CA 1
ATOM 2475 C C . SER A 1 325 ? -17.057 -7.726 1.138 1.00 47.25 325 SER A C 1
ATOM 2477 O O . SER A 1 325 ? -17.792 -7.313 0.245 1.00 47.25 325 SER A O 1
ATOM 2479 N N . GLY A 1 326 ? -16.423 -8.903 1.079 1.00 43.81 326 GLY A N 1
ATOM 2480 C CA . GLY A 1 326 ? -16.782 -9.989 0.156 1.00 43.81 326 GLY A CA 1
ATOM 2481 C C . GLY A 1 326 ? -16.352 -9.813 -1.309 1.00 43.81 326 GLY A C 1
ATOM 2482 O O . GLY A 1 326 ? -16.950 -9.054 -2.060 1.00 43.81 326 GLY A O 1
ATOM 2483 N N . GLU A 1 327 ? -15.362 -10.607 -1.724 1.00 38.81 327 GLU A N 1
ATOM 2484 C CA . GLU A 1 327 ? -15.001 -10.964 -3.115 1.00 38.81 327 GLU A CA 1
ATOM 2485 C C . GLU A 1 327 ? -14.580 -9.862 -4.105 1.00 38.81 327 GLU A C 1
ATOM 2487 O O . GLU A 1 327 ? -14.106 -10.195 -5.188 1.00 38.81 327 GLU A O 1
ATOM 2492 N N . ASN A 1 328 ? -14.665 -8.575 -3.768 1.00 48.53 328 ASN A N 1
ATOM 2493 C CA . ASN A 1 328 ? -14.118 -7.513 -4.613 1.00 48.53 328 ASN A CA 1
ATOM 2494 C C . ASN A 1 328 ? -12.767 -7.047 -4.037 1.00 48.53 328 ASN A C 1
ATOM 2496 O O . ASN A 1 328 ? -12.740 -6.694 -2.857 1.00 48.53 328 ASN A O 1
ATOM 2500 N N . PRO A 1 329 ? -11.667 -6.995 -4.814 1.00 53.41 329 PRO A N 1
ATOM 2501 C CA . PRO A 1 329 ? -10.362 -6.454 -4.398 1.00 53.41 329 PRO A CA 1
ATOM 2502 C C . PRO A 1 329 ? -10.359 -4.969 -3.946 1.00 53.41 329 PRO A C 1
ATOM 2504 O O . PRO A 1 329 ? -9.322 -4.307 -3.960 1.00 53.41 329 PRO A O 1
ATOM 2507 N N . GLY A 1 330 ? -11.508 -4.415 -3.550 1.00 63.59 330 GLY A N 1
ATOM 2508 C CA . GLY A 1 330 ? -11.743 -3.000 -3.318 1.00 63.59 330 GLY A CA 1
ATOM 2509 C C . GLY A 1 330 ? -11.592 -2.191 -4.603 1.00 63.59 330 GLY A C 1
ATOM 2510 O O . GLY A 1 330 ? -11.454 -2.718 -5.709 1.00 63.59 330 GLY A O 1
ATOM 2511 N N . SER A 1 331 ? -11.533 -0.874 -4.453 1.00 75.88 331 SER A N 1
ATOM 2512 C CA . SER A 1 331 ? -11.205 0.057 -5.533 1.00 75.88 331 SER A CA 1
ATOM 2513 C C . SER A 1 331 ? -9.716 0.012 -5.940 1.00 75.88 331 SER A C 1
ATOM 2515 O O . SER A 1 331 ? -9.271 0.823 -6.751 1.00 75.88 331 SER A O 1
ATOM 2517 N N . LYS A 1 332 ? -8.934 -0.948 -5.413 1.00 85.75 332 LYS A N 1
ATOM 2518 C CA . LYS A 1 332 ? -7.479 -1.040 -5.605 1.00 85.75 332 LYS A CA 1
ATOM 2519 C C . LYS A 1 332 ? -7.046 -1.524 -6.995 1.00 85.75 332 LYS A C 1
ATOM 2521 O O . LYS A 1 332 ? -5.895 -1.334 -7.378 1.00 85.75 332 LYS A O 1
ATOM 2526 N N . HIS A 1 333 ? -7.952 -2.133 -7.757 1.00 86.19 333 HIS A N 1
ATOM 2527 C CA . HIS A 1 333 ? -7.703 -2.548 -9.142 1.00 86.19 333 HIS A CA 1
ATOM 2528 C C . HIS A 1 333 ? -7.889 -1.407 -10.154 1.00 86.19 333 HIS A C 1
ATOM 2530 O O . HIS A 1 333 ? -7.557 -1.565 -11.326 1.00 86.19 333 HIS A O 1
ATOM 2536 N N . ILE A 1 334 ? -8.443 -0.274 -9.715 1.00 86.75 334 ILE A N 1
ATOM 2537 C CA . ILE A 1 334 ? -8.704 0.894 -10.552 1.00 86.75 334 ILE A CA 1
ATOM 2538 C C . ILE A 1 334 ? -7.440 1.756 -10.555 1.00 86.75 334 ILE A C 1
ATOM 2540 O O . ILE A 1 334 ? -7.093 2.358 -9.537 1.00 86.75 334 ILE A O 1
ATOM 2544 N N . LEU A 1 335 ? -6.752 1.801 -11.697 1.00 87.94 335 LEU A N 1
ATOM 2545 C CA . LEU A 1 335 ? -5.485 2.521 -11.852 1.00 87.94 335 LEU A CA 1
ATOM 2546 C C . LEU A 1 335 ? -5.628 4.025 -11.556 1.00 87.94 335 LEU A C 1
ATOM 2548 O O . LEU A 1 335 ? -4.786 4.582 -10.854 1.00 87.94 335 LEU A O 1
ATOM 2552 N N . ASP A 1 336 ? -6.748 4.630 -11.968 1.00 87.56 336 ASP A N 1
ATOM 2553 C CA . ASP A 1 336 ? -7.120 6.038 -11.740 1.00 87.56 336 ASP A CA 1
ATOM 2554 C C . ASP A 1 336 ? -7.138 6.464 -10.261 1.00 87.56 336 ASP A C 1
ATOM 2556 O O . ASP A 1 336 ? -7.125 7.659 -9.961 1.00 87.56 336 ASP A O 1
ATOM 2560 N N . ASN A 1 337 ? -7.207 5.507 -9.329 1.00 87.88 337 ASN A N 1
ATOM 2561 C CA . ASN A 1 337 ? -7.179 5.795 -7.895 1.00 87.88 337 ASN A CA 1
ATOM 2562 C C . ASN A 1 337 ? -5.751 5.888 -7.334 1.00 87.88 337 ASN A C 1
ATOM 2564 O O . ASN A 1 337 ? -5.581 6.240 -6.167 1.00 87.88 337 ASN A O 1
ATOM 2568 N N . TYR A 1 338 ? -4.739 5.514 -8.121 1.00 90.81 338 TYR A N 1
ATOM 2569 C CA . TYR A 1 338 ? -3.329 5.532 -7.728 1.00 90.81 338 TYR A CA 1
ATOM 2570 C C . TYR A 1 338 ? -2.497 6.505 -8.542 1.00 90.81 338 TYR A C 1
ATOM 2572 O O . TYR A 1 338 ? -1.698 7.209 -7.946 1.00 90.81 338 TYR A O 1
ATOM 2580 N N . LEU A 1 339 ? -2.632 6.479 -9.867 1.00 91.19 339 LEU A N 1
ATOM 2581 C CA . LEU A 1 339 ? -1.797 7.266 -10.766 1.00 91.19 339 LEU A CA 1
ATOM 2582 C C . LEU A 1 339 ? -2.615 8.425 -11.321 1.00 91.19 339 LEU A C 1
ATOM 2584 O O . LEU A 1 339 ? -3.772 8.245 -11.706 1.00 91.19 339 LEU A O 1
ATOM 2588 N N . GLU A 1 340 ? -2.018 9.614 -11.387 1.00 86.75 340 GLU A N 1
ATOM 2589 C CA . GLU A 1 340 ? -2.703 10.813 -11.868 1.00 86.75 340 GLU A CA 1
ATOM 2590 C C . GLU A 1 340 ? -2.147 11.343 -13.193 1.00 86.75 340 GLU A C 1
ATOM 2592 O O . GLU A 1 340 ? -1.019 11.067 -13.602 1.00 86.75 340 GLU A O 1
ATOM 2597 N N . ALA A 1 341 ? -2.957 12.162 -13.872 1.00 87.62 341 ALA A N 1
ATOM 2598 C CA . ALA A 1 341 ? -2.583 12.861 -15.100 1.00 87.62 341 ALA A CA 1
ATOM 2599 C C . ALA A 1 341 ? -1.980 11.916 -16.160 1.00 87.62 341 ALA A C 1
ATOM 2601 O O . ALA A 1 341 ? -2.643 10.969 -16.577 1.00 87.62 341 ALA A O 1
ATOM 2602 N N . ALA A 1 342 ? -0.755 12.185 -16.623 1.00 90.62 342 ALA A N 1
ATOM 2603 C CA . ALA A 1 342 ? -0.090 11.357 -17.622 1.00 90.62 342 ALA A CA 1
ATOM 2604 C C . ALA A 1 342 ? 0.403 10.013 -17.068 1.00 90.62 342 ALA A C 1
ATOM 2606 O O . ALA A 1 342 ? 0.663 9.122 -17.864 1.00 90.62 342 ALA A O 1
ATOM 2607 N N . ASN A 1 343 ? 0.493 9.825 -15.748 1.00 92.00 343 ASN A N 1
ATOM 2608 C CA . ASN A 1 343 ? 0.915 8.544 -15.176 1.00 92.00 343 ASN A CA 1
ATOM 2609 C C . ASN A 1 343 ? -0.205 7.501 -15.205 1.00 92.00 343 ASN A C 1
ATOM 2611 O O . ASN A 1 343 ? 0.069 6.303 -15.216 1.00 92.00 343 ASN A O 1
ATOM 2615 N N . ASN A 1 344 ? -1.463 7.939 -15.299 1.00 88.25 344 ASN A N 1
ATOM 2616 C CA . ASN A 1 344 ? -2.594 7.061 -15.574 1.00 88.25 344 ASN A CA 1
ATOM 2617 C C . ASN A 1 344 ? -2.663 6.699 -17.067 1.00 88.25 344 ASN A C 1
ATOM 2619 O O . ASN A 1 344 ? -3.561 7.136 -17.795 1.00 88.25 344 ASN A O 1
ATOM 2623 N N . ALA A 1 345 ? -1.656 5.968 -17.544 1.00 85.00 345 ALA A N 1
ATOM 2624 C CA . ALA A 1 345 ? -1.534 5.606 -18.947 1.00 85.00 345 ALA A CA 1
ATOM 2625 C C . ALA A 1 345 ? -2.786 4.831 -19.418 1.00 85.00 345 ALA A C 1
ATOM 2627 O O . ALA A 1 345 ? -3.177 3.841 -18.785 1.00 85.00 345 ALA A O 1
ATOM 2628 N N . PRO A 1 346 ? -3.435 5.245 -20.525 1.00 73.69 346 PRO A N 1
ATOM 2629 C CA . PRO A 1 346 ? -4.646 4.591 -21.006 1.00 73.69 346 PRO A CA 1
ATOM 2630 C C . PRO A 1 346 ? -4.437 3.088 -21.219 1.00 73.69 346 PRO A C 1
ATOM 2632 O O . PRO A 1 346 ? -3.482 2.677 -21.871 1.00 73.69 346 PRO A O 1
ATOM 2635 N N . ASN A 1 347 ? -5.361 2.272 -20.704 1.00 77.62 347 ASN A N 1
ATOM 2636 C CA . ASN A 1 347 ? -5.352 0.809 -20.838 1.00 77.62 347 ASN A CA 1
ATOM 2637 C C . ASN A 1 347 ? -4.051 0.118 -20.374 1.00 77.62 347 ASN A C 1
ATOM 2639 O O . ASN A 1 347 ? -3.775 -0.983 -20.833 1.00 77.62 347 ASN A O 1
ATOM 2643 N N . GLY A 1 348 ? -3.269 0.728 -19.474 1.00 82.00 348 GLY A N 1
ATOM 2644 C CA . GLY A 1 348 ? -2.040 0.111 -18.964 1.00 82.00 348 GLY A CA 1
ATOM 2645 C C . GLY A 1 348 ? -0.871 0.123 -19.952 1.00 82.00 348 GLY A C 1
ATOM 2646 O O . GLY A 1 348 ? -0.017 -0.754 -19.865 1.00 82.00 348 GLY A O 1
ATOM 2647 N N . ASP A 1 349 ? -0.830 1.098 -20.868 1.0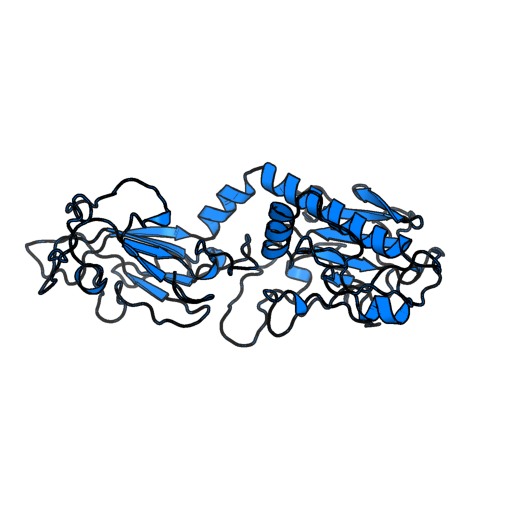0 89.62 349 ASP A N 1
ATOM 2648 C CA . ASP A 1 349 ? 0.282 1.302 -21.814 1.00 89.62 349 ASP A CA 1
ATOM 2649 C C . ASP A 1 349 ? 0.624 0.030 -22.615 1.00 89.62 349 ASP A C 1
ATOM 2651 O O . ASP A 1 349 ? 1.688 -0.551 -22.423 1.00 89.62 349 ASP A O 1
ATOM 2655 N N . PRO A 1 350 ? -0.284 -0.469 -23.474 1.00 87.69 350 PRO A N 1
ATOM 2656 C CA . PRO A 1 350 ? -0.088 -1.742 -24.176 1.00 87.69 350 PRO A CA 1
ATOM 2657 C C . PRO A 1 350 ? 1.104 -1.742 -25.144 1.00 87.69 350 PRO A C 1
ATOM 2659 O O . PRO A 1 350 ? 1.579 -2.811 -25.511 1.00 87.69 350 PRO A O 1
ATOM 2662 N N . ASP A 1 351 ? 1.565 -0.562 -25.565 1.00 89.69 351 ASP A N 1
ATOM 2663 C CA . ASP A 1 351 ? 2.671 -0.404 -26.511 1.00 89.69 351 ASP A CA 1
ATOM 2664 C C . ASP A 1 351 ? 4.008 -0.088 -25.803 1.00 89.69 351 ASP A C 1
ATOM 2666 O O . ASP A 1 351 ? 5.035 0.036 -26.468 1.00 89.69 351 ASP A O 1
ATOM 2670 N N . GLY A 1 352 ? 4.016 0.075 -24.470 1.00 90.88 352 GLY A N 1
ATOM 2671 C CA . GLY A 1 352 ? 5.221 0.360 -23.680 1.00 90.88 352 GLY A CA 1
ATOM 2672 C C . GLY A 1 352 ? 6.011 1.583 -24.154 1.00 90.88 352 GLY A C 1
ATOM 2673 O O . GLY A 1 352 ? 7.242 1.579 -24.110 1.00 90.88 352 GLY A O 1
ATOM 2674 N N . ASN A 1 353 ? 5.327 2.604 -24.669 1.00 93.81 353 ASN A N 1
ATOM 2675 C CA . ASN A 1 353 ? 5.948 3.786 -25.277 1.00 93.81 353 ASN A CA 1
ATOM 2676 C C . ASN A 1 353 ? 5.291 5.104 -24.848 1.00 93.81 353 ASN A C 1
ATOM 2678 O O . ASN A 1 353 ? 5.481 6.151 -25.478 1.00 93.81 353 ASN A O 1
ATOM 2682 N N . HIS A 1 354 ? 4.502 5.063 -23.774 1.00 94.88 354 HIS A N 1
ATOM 2683 C CA . HIS A 1 354 ? 3.798 6.230 -23.271 1.00 94.88 354 HIS A CA 1
ATOM 2684 C C . HIS A 1 354 ? 4.750 7.269 -22.656 1.00 94.88 354 HIS A C 1
ATOM 2686 O O . HIS A 1 354 ? 5.856 6.965 -22.201 1.00 94.88 354 HIS A O 1
ATOM 2692 N N . ALA A 1 355 ? 4.299 8.526 -22.634 1.00 95.12 355 ALA A N 1
ATOM 2693 C CA . ALA A 1 355 ? 5.031 9.638 -22.038 1.00 95.12 355 ALA A CA 1
ATOM 2694 C C . ALA A 1 355 ? 4.507 9.941 -20.623 1.00 95.12 355 ALA A C 1
ATOM 2696 O O . ALA A 1 355 ? 3.392 10.442 -20.458 1.00 95.12 355 ALA A O 1
ATOM 2697 N N . TYR A 1 356 ? 5.332 9.674 -19.612 1.00 95.38 356 TYR A N 1
ATOM 2698 C CA . TYR A 1 356 ? 5.012 9.816 -18.187 1.00 95.38 356 TYR A CA 1
ATOM 2699 C C . TYR A 1 356 ? 5.407 11.192 -17.635 1.00 95.38 356 TYR A C 1
ATOM 2701 O O . TYR A 1 356 ? 6.090 11.974 -18.296 1.00 95.38 356 TYR A O 1
ATOM 2709 N N . GLN A 1 357 ? 4.977 11.528 -16.418 1.00 93.00 357 GLN A N 1
ATOM 2710 C CA . GLN A 1 357 ? 5.246 12.831 -15.811 1.00 93.00 357 GLN A CA 1
ATOM 2711 C C . GLN A 1 357 ? 5.762 12.699 -14.374 1.00 93.00 357 GLN A C 1
ATOM 2713 O O . GLN A 1 357 ? 5.109 12.112 -13.515 1.00 93.00 357 GLN A O 1
ATOM 2718 N N . GLN A 1 358 ? 6.897 13.344 -14.088 1.00 88.94 358 GLN A N 1
ATOM 2719 C CA . GLN A 1 358 ? 7.384 13.544 -12.722 1.00 88.94 358 GLN A CA 1
ATOM 2720 C C . GLN A 1 358 ? 7.013 14.954 -12.255 1.00 88.94 358 GLN A C 1
ATOM 2722 O O . GLN A 1 358 ? 7.418 15.951 -12.861 1.00 88.94 358 GLN A O 1
ATOM 2727 N N . GLY A 1 359 ? 6.279 15.046 -11.146 1.00 78.06 359 GLY A N 1
ATOM 2728 C CA . GLY A 1 359 ? 5.823 16.310 -10.569 1.00 78.06 359 GLY A CA 1
ATOM 2729 C C . GLY A 1 359 ? 6.282 16.529 -9.128 1.00 78.06 359 GLY A C 1
ATOM 2730 O O . GLY A 1 359 ? 6.793 15.640 -8.455 1.00 78.06 359 GLY A O 1
ATOM 2731 N N . THR A 1 360 ? 6.087 17.748 -8.626 1.00 66.31 360 THR A N 1
ATOM 2732 C CA . THR A 1 360 ? 6.181 18.033 -7.186 1.00 66.31 360 THR A CA 1
ATOM 2733 C C . THR A 1 360 ? 4.881 17.642 -6.489 1.00 66.31 360 THR A C 1
ATOM 2735 O O . THR A 1 360 ? 3.823 18.038 -6.972 1.00 66.31 360 THR A O 1
ATOM 2738 N N . ALA A 1 361 ? 4.962 17.022 -5.306 1.00 60.09 361 ALA A N 1
ATOM 2739 C CA . ALA A 1 361 ? 3.832 16.517 -4.504 1.00 60.09 361 ALA A CA 1
ATOM 2740 C C . ALA A 1 361 ? 2.736 17.538 -4.100 1.00 60.09 361 ALA A C 1
ATOM 2742 O O . ALA A 1 361 ? 1.795 17.187 -3.395 1.00 60.09 361 ALA A O 1
ATOM 2743 N N . SER A 1 362 ? 2.851 18.805 -4.508 1.00 57.41 362 SER A N 1
ATOM 2744 C CA . SER A 1 362 ? 1.830 19.848 -4.347 1.00 57.41 362 SER A CA 1
ATOM 2745 C C . SER A 1 362 ? 1.061 20.177 -5.639 1.00 57.41 362 SER A C 1
ATOM 2747 O O . SER A 1 362 ? 0.276 21.125 -5.648 1.00 57.41 362 SER A O 1
ATOM 2749 N N . GLY A 1 363 ? 1.343 19.478 -6.743 1.00 62.47 363 GLY A N 1
ATOM 2750 C CA . GLY A 1 363 ? 0.641 19.600 -8.024 1.00 62.47 363 GLY A CA 1
ATOM 2751 C C . GLY A 1 363 ? -0.494 18.574 -8.174 1.00 62.47 363 GLY A C 1
ATOM 2752 O O . GLY A 1 363 ? -0.827 17.890 -7.213 1.00 62.47 363 GLY A O 1
ATOM 2753 N N . PRO A 1 364 ? -1.086 18.427 -9.374 1.00 75.06 364 PRO A N 1
ATOM 2754 C CA . PRO A 1 364 ? -2.090 17.392 -9.660 1.00 75.06 364 PRO A CA 1
ATOM 2755 C C . PRO A 1 364 ? -1.517 15.960 -9.696 1.00 75.06 364 PRO A C 1
ATOM 2757 O O . PRO A 1 364 ? -2.211 15.058 -10.145 1.00 75.06 364 PRO A O 1
ATOM 2760 N N . ILE A 1 365 ? -0.253 15.781 -9.303 1.00 84.19 365 ILE A N 1
ATOM 2761 C CA . ILE A 1 365 ? 0.508 14.530 -9.313 1.00 84.19 365 ILE A CA 1
ATOM 2762 C C . ILE A 1 365 ? 1.349 14.520 -8.044 1.00 84.19 365 ILE A C 1
ATOM 2764 O O . ILE A 1 365 ? 1.981 15.533 -7.713 1.00 84.19 365 ILE A O 1
ATOM 2768 N N . ASN A 1 366 ? 1.382 13.389 -7.350 1.00 88.00 366 ASN A N 1
ATOM 2769 C CA . ASN A 1 366 ? 2.250 13.194 -6.189 1.00 88.00 366 ASN A CA 1
ATOM 2770 C C . ASN A 1 366 ? 3.073 11.897 -6.238 1.00 88.00 366 ASN A C 1
ATOM 2772 O O . ASN A 1 366 ? 3.655 11.505 -5.223 1.00 88.00 366 ASN A O 1
ATOM 2776 N N . ASP A 1 367 ? 3.155 11.289 -7.419 1.00 91.75 367 ASP A N 1
ATOM 2777 C CA . ASP A 1 367 ? 3.958 10.105 -7.696 1.00 91.75 367 ASP A CA 1
ATOM 2778 C C . ASP A 1 367 ? 5.467 10.396 -7.645 1.00 91.75 367 ASP A C 1
ATOM 2780 O O . ASP A 1 367 ? 5.929 11.499 -7.954 1.00 91.75 367 ASP A O 1
ATOM 2784 N N . ILE A 1 368 ? 6.248 9.380 -7.273 1.00 92.62 368 ILE A N 1
ATOM 2785 C CA . ILE A 1 368 ? 7.716 9.404 -7.283 1.00 92.62 368 ILE A CA 1
ATOM 2786 C C . ILE A 1 368 ? 8.204 8.433 -8.353 1.00 92.62 368 ILE A C 1
ATOM 2788 O O . ILE A 1 368 ? 7.979 7.232 -8.221 1.00 92.62 368 ILE A O 1
ATOM 2792 N N . LEU A 1 369 ? 8.887 8.939 -9.380 1.00 95.94 369 LEU A N 1
ATOM 2793 C CA . LEU A 1 369 ? 9.378 8.140 -10.502 1.00 95.94 369 LEU A CA 1
ATOM 2794 C C . LEU A 1 369 ? 10.905 8.001 -10.487 1.00 95.94 369 LEU A C 1
ATOM 2796 O O . LEU A 1 369 ? 11.630 8.999 -10.445 1.00 95.94 369 LEU A O 1
ATOM 2800 N N . TYR A 1 370 ? 11.389 6.769 -10.616 1.00 98.25 370 TYR A N 1
ATOM 2801 C CA . TYR A 1 370 ? 12.778 6.466 -10.952 1.00 98.25 370 TYR A CA 1
ATOM 2802 C C . TYR A 1 370 ? 12.849 5.857 -12.351 1.00 98.25 370 TYR A C 1
ATOM 2804 O O . TYR A 1 370 ? 12.167 4.881 -12.658 1.00 98.25 370 TYR A O 1
ATOM 2812 N N . CYS A 1 371 ? 13.670 6.474 -13.192 1.00 98.44 371 CYS A N 1
ATOM 2813 C CA . CYS A 1 371 ? 13.863 6.141 -14.590 1.00 98.44 371 CYS A CA 1
ATOM 2814 C C . CYS A 1 371 ? 15.051 5.187 -14.712 1.00 98.44 371 CYS A C 1
ATOM 2816 O O . CYS A 1 371 ? 16.099 5.427 -14.108 1.00 98.44 371 CYS A O 1
ATOM 2818 N N . ILE A 1 372 ? 14.884 4.131 -15.505 1.00 98.56 372 ILE A N 1
ATOM 2819 C CA . ILE A 1 372 ? 15.946 3.180 -15.835 1.00 98.56 372 ILE A CA 1
ATOM 2820 C C . ILE A 1 372 ? 16.387 3.464 -17.267 1.00 98.56 372 ILE A C 1
ATOM 2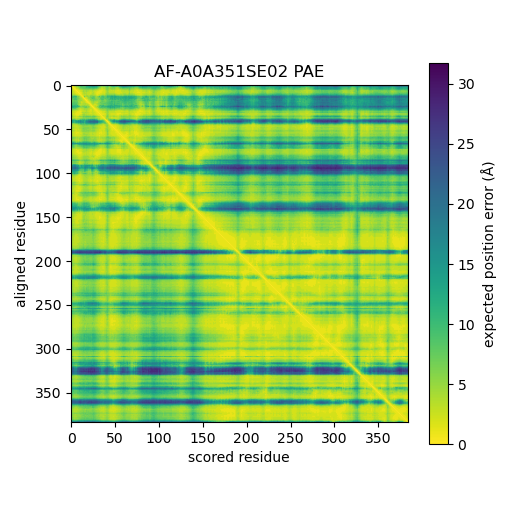822 O O . ILE A 1 372 ? 15.595 3.350 -18.203 1.00 98.56 372 ILE A O 1
ATOM 2826 N N . GLU A 1 373 ? 17.635 3.878 -17.443 1.00 97.44 373 GLU A N 1
ATOM 2827 C CA . GLU A 1 373 ? 18.223 4.168 -18.751 1.00 97.44 373 GLU A CA 1
ATOM 2828 C C . GLU A 1 373 ? 18.507 2.869 -19.536 1.00 97.44 373 GLU A C 1
ATOM 2830 O O . GLU A 1 373 ? 18.578 1.791 -18.944 1.00 97.44 373 GLU A O 1
ATOM 2835 N N . PRO A 1 374 ? 18.660 2.915 -20.875 1.00 95.69 374 PRO A N 1
ATOM 2836 C CA . PRO A 1 374 ? 18.981 1.736 -21.693 1.00 95.69 374 PRO A CA 1
ATOM 2837 C C . PRO A 1 374 ? 20.218 0.936 -21.254 1.00 95.69 374 PRO A C 1
ATOM 2839 O O . PRO A 1 374 ? 20.314 -0.260 -21.531 1.00 95.69 374 PRO A O 1
ATOM 2842 N N . ASP A 1 375 ? 21.171 1.575 -20.577 1.00 93.94 375 ASP A N 1
ATOM 2843 C CA . ASP A 1 375 ? 22.364 0.951 -19.994 1.00 93.94 375 ASP A CA 1
ATOM 2844 C C . ASP A 1 375 ? 22.157 0.433 -18.559 1.00 93.94 375 ASP A C 1
ATOM 2846 O O . ASP A 1 375 ? 23.098 -0.087 -17.960 1.00 93.94 375 ASP A O 1
ATOM 2850 N N . MET A 1 376 ? 20.914 0.471 -18.069 1.00 96.25 376 MET A N 1
ATOM 2851 C CA . MET A 1 376 ? 20.464 0.071 -16.733 1.00 96.25 376 MET A CA 1
ATOM 2852 C C . MET A 1 376 ? 20.896 1.013 -15.603 1.00 96.25 376 MET A C 1
ATOM 2854 O O . MET A 1 376 ? 20.751 0.656 -14.433 1.00 96.25 376 MET A O 1
ATOM 2858 N N . ASP A 1 377 ? 21.365 2.224 -15.915 1.00 97.12 377 ASP A N 1
ATOM 2859 C CA . ASP A 1 377 ? 21.567 3.243 -14.889 1.00 97.12 377 ASP A CA 1
ATOM 2860 C C . ASP A 1 377 ? 20.215 3.749 -14.362 1.00 97.12 377 ASP A C 1
ATOM 2862 O O . ASP A 1 377 ? 19.267 3.999 -15.109 1.00 97.12 377 ASP A O 1
ATOM 2866 N N . VAL A 1 378 ? 20.121 3.892 -13.038 1.00 98.31 378 VAL A N 1
ATOM 2867 C CA . VAL A 1 378 ? 18.898 4.320 -12.351 1.00 98.31 378 VAL A CA 1
ATOM 2868 C C . VAL A 1 378 ? 19.052 5.751 -11.869 1.00 98.31 378 VAL A C 1
ATOM 2870 O O . VAL A 1 378 ? 19.968 6.078 -11.111 1.00 98.31 378 VAL A O 1
ATOM 2873 N N . THR A 1 379 ? 18.119 6.613 -12.263 1.00 97.25 379 THR A N 1
ATOM 2874 C CA . THR A 1 379 ? 18.097 8.014 -11.839 1.00 97.25 379 THR A CA 1
ATOM 2875 C C . THR A 1 379 ? 16.697 8.446 -11.422 1.00 97.25 379 THR A C 1
ATOM 2877 O O . THR A 1 379 ? 15.689 7.910 -11.878 1.00 97.25 379 THR A O 1
ATOM 2880 N N . LEU A 1 380 ? 16.607 9.435 -10.527 1.00 96.56 380 LEU A N 1
ATOM 2881 C CA . LEU A 1 380 ? 15.336 10.121 -10.292 1.00 96.56 380 LEU A CA 1
ATOM 2882 C C . LEU A 1 380 ? 14.908 10.770 -11.611 1.00 96.56 380 LEU A C 1
ATOM 2884 O O . LEU A 1 380 ? 15.677 11.554 -12.175 1.00 96.56 380 LEU A O 1
ATOM 2888 N N . CYS A 1 381 ? 13.696 10.473 -12.080 1.00 95.69 381 CYS A N 1
ATOM 2889 C CA . CYS A 1 381 ? 13.216 11.042 -13.333 1.00 95.69 381 CYS A CA 1
ATOM 2890 C C . CYS A 1 381 ? 13.241 12.583 -13.264 1.00 95.69 381 CYS A C 1
ATOM 2892 O O . CYS A 1 381 ? 12.831 13.164 -12.250 1.00 95.69 381 CYS A O 1
ATOM 2894 N N . PRO A 1 382 ? 13.712 13.279 -14.314 1.00 92.62 382 PRO A N 1
ATOM 2895 C CA . PRO A 1 382 ? 13.637 14.733 -14.381 1.00 92.62 382 PRO A CA 1
ATOM 2896 C C . PRO A 1 382 ? 12.200 15.242 -14.220 1.00 92.62 382 PRO A C 1
ATOM 2898 O O . PRO A 1 382 ? 11.278 14.684 -14.805 1.00 92.62 382 PRO A O 1
ATOM 2901 N N . SER A 1 383 ? 12.002 16.320 -13.456 1.00 86.81 383 SER A N 1
ATOM 2902 C CA . SER A 1 383 ? 10.686 16.964 -13.345 1.00 86.81 383 SER A CA 1
ATOM 2903 C C . SER A 1 383 ? 10.234 17.554 -14.683 1.00 86.81 383 SER A C 1
ATOM 2905 O O . SER A 1 383 ? 11.050 18.134 -15.406 1.00 86.81 383 SER A O 1
ATOM 2907 N N . THR A 1 384 ? 8.936 17.458 -14.970 1.00 79.31 384 THR A N 1
ATOM 2908 C CA . THR A 1 384 ? 8.340 17.781 -16.283 1.00 79.31 384 THR A CA 1
ATOM 2909 C C . THR A 1 384 ? 7.074 18.614 -16.211 1.00 79.31 384 THR A C 1
ATOM 2911 O O . THR A 1 384 ? 6.227 18.330 -15.327 1.00 79.31 384 THR A O 1
#

Secondary structure (DSSP, 8-state):
--STT--EEEESS-GGG-PPP-B-TTSPBPEEEE-GGGSSSTT----STTPPP-EEEE-TTS-BSS--SGGG-EEEEEEE--S--TT---PPPSS--SSS-S-S-GGGT--B-SSSBTT----STT--EEEEPPPPP-TTS--S---EEEEEEHHHHHHHHHT-HHHHHHHHHHHHHHHHHHHHHHHT-SSS-PPPPPBPSS-SS-TT-GGG-B----TT-SEEEPPSB-HHHHHHTT-S--EEE-SSTT--EEE--SSHHHHHHHHHHHGGGEEEEE-TTTSTTS-SS--SSSSEEETT---EESEEEEE--S-SSS-S----SSS--GGGG-GGGT--GGGS-GGG-TTS--EE----TTSS---EEEEE-TT--EEEPPP-

Foldseek 3Di:
DDDAQKKDKWFPPDPVVPDDFDADPALATKMKIFGRLPDPDPQRFQAALQAFAQEWEAEPVRHTPFPPDRQFHFGMKIKHFADFDDPQFQAFDPDPDPRHGGDIQQVSGFQDPVVATPRDDPIDGSHRHYYYAFPHDDPVDPGRGHMHMDTDGSNNVNVVVVVDPVLVVLVLLLLLQLLLLQLLCLPPAPDFSAGAAFQALDFPPEPLDLVSRAGDPDLQALKHFHRQFRVVQCVLRVHDFGGSEDLDPPHDHSYYGPDNVVSSRSCRNQSLQKMKGAFQQRHRVHVLDDDQQGFEAAPPDSAGFRMKIKGFDQFDDDRQNAGPPDRHNGCSSPLNRGFFDQRSPPSNPSRNYGHHADAPCVDRGNMWMWTQHSNRDIDGDDHD

Sequence (384 aa):
CGATGENKIGRLPWRSLAIPPIKGGDGECLWYAVSSSYKGRATSKLVNADTNGFFEVFNTDGTLAHSGNAEDRIIAVIFAPGHPLGEQDRGQTDDKVEECGGNYTASNYLEGDGDIDNATLQGGTDVLDQFIRGQPHNPNSETTYNDRLLTITQSELWSTILARNSVTEKLQLLTQTLAECVASYGLAGTSENTLPWPAPVNLNPEYRLDNQYDDANNPSFSLGRLPLIVDDSATEAGRAKNQLFALDEDEDAYCQLDNPAGDNKLWQNWKDHFFLVTSDAFQPGGSGLCDGTNCVTLLNSATEYAAIVFFAGQALTAPRNDPLSGENPGSKHILDNYLEAANNAPNGDPDGNHAYQQGTASGPINDILYCIEPDMDVTLCPST

pLDDT: mean 86.74, std 10.63, range [38.81, 98.56]